Protein AF-A0AAD1UJK0-F1 (afdb_monomer)

Sequence (481 aa):
METAPAASESKERDGGEESQEIVSEEVKKLRERIKMEERKSKNIDSQIEAVQNQILKEKNEMKGITPQEKHSKLVKEIKQYEHKLDKLNQKYNETVANNKKLREDIDSLRRERLVFEQIYTKLTSDLEAKKKKMAKIVETVNNANIEREQATNELADLIKQAEQEKKEFDEGINNINAKIAEEKAKKESLKQKEQELIHMEKVHKEARQAEEEYAQKQNRKNANGYSSEKVQCLIPQEKLNEYQEAFKKIAESTKVKDIDELVKNFIEAEERNFSLSKFVEELTQESEELDTKIEDIKEEIEMYKNQGLGYDNEKKKLQKELEEKIAENEKEYQKNLIEYQNSVDKINNIKQSIDEIFDLVDNETSKKYKEMSKSMGTTHDNIMSYLGMVEEMINDMIKQYAYYLAQNLKANNDINPSDPTIVTLNNILMVAPKTDYGSIKNNLEIPSDQLEAHDVDEDIESVPLSFEKLQKIAENKHLSG

InterPro domains:
  IPR049258 ODAD1, central coiled coil region [PF21773] (76-367)
  IPR051876 Outer dynein arm-docking/Coiled-coil domain-containing protein [PTHR21694] (17-473)

Secondary structure (DSSP, 8-state):
-------------SHHHHHHHHHHHHHHHHHHHHHHHHHHHHHHHHHHHHHHHHHHHHHHHHTT--HHHHHHHHHHHHHHHHHHHHHHHHHHHHHHHHHHHHHHHHHHHHHHHHHHHHHHHHHHHHHHHHHHHHHHHHHHHHHHHHHHHHHHHHHHHHHHHHHHHHHHHHHHHHHHHHHHHHHHHHHHHHHHHHHHHHHHHHHHHHTTSSS---------------S---------HHHHHHHHHHHHHHHHHH----HHHHHHHHHHHHHHHHHHHHHHHHHHHHHHHHHHHHHHHHHHHHHHHHHHHHHHHHHHHHHHHHHHHHHHHHHHHHHHHHHHHHHHHHHHHHHHHHHHHHHH--SHHHHHHHHHHHHH-S-TTTHHHHHHHHHHHHHHHHHHHHHHHHHHHHHHH---TT-HHHHHHHTTTTTSPP-----------------------------PPPHHHHHHHHHHHTT--

Structure (mmCIF, N/CA/C/O backbone):
data_AF-A0AAD1UJK0-F1
#
_entry.id   AF-A0AAD1UJK0-F1
#
loop_
_atom_site.group_PDB
_atom_site.id
_atom_site.type_symbol
_atom_site.label_atom_id
_atom_site.label_alt_id
_atom_site.label_comp_id
_atom_site.label_asym_id
_atom_site.label_entity_id
_atom_site.label_seq_id
_atom_site.pdbx_PDB_ins_code
_atom_site.Cartn_x
_atom_site.Cartn_y
_atom_site.Cartn_z
_atom_site.occupancy
_atom_site.B_iso_or_equiv
_atom_site.auth_seq_id
_atom_site.auth_comp_id
_atom_site.auth_asym_id
_atom_site.auth_atom_id
_atom_site.pdbx_PDB_model_num
ATOM 1 N N . MET A 1 1 ? 117.460 -28.089 -134.038 1.00 38.06 1 MET A N 1
ATOM 2 C CA . MET A 1 1 ? 117.052 -26.830 -134.687 1.00 38.06 1 MET A CA 1
ATOM 3 C C . MET A 1 1 ? 116.904 -25.815 -133.564 1.00 38.06 1 MET A C 1
ATOM 5 O O . MET A 1 1 ? 116.010 -25.994 -132.753 1.00 38.06 1 MET A O 1
ATOM 9 N N . GLU A 1 2 ? 117.951 -25.055 -133.220 1.00 39.69 2 GLU A N 1
ATOM 10 C CA . GLU A 1 2 ? 118.308 -23.752 -133.842 1.00 39.69 2 GLU A CA 1
ATOM 11 C C . GLU A 1 2 ? 117.095 -22.804 -133.808 1.00 39.69 2 GLU A C 1
ATOM 13 O O . GLU A 1 2 ? 116.060 -23.161 -134.352 1.00 39.69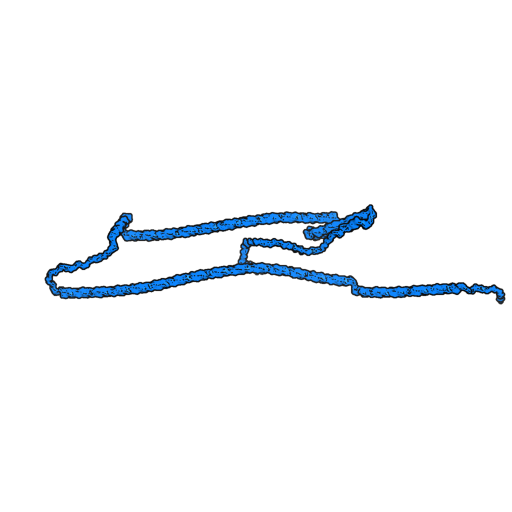 2 GLU A O 1
ATOM 18 N N . THR A 1 3 ? 117.079 -21.643 -133.148 1.00 37.75 3 THR A N 1
ATOM 19 C CA . THR A 1 3 ? 118.118 -20.641 -132.830 1.00 37.75 3 THR A CA 1
ATOM 20 C C . THR A 1 3 ? 117.631 -19.696 -131.707 1.00 37.75 3 THR A C 1
ATOM 22 O O . THR A 1 3 ? 116.434 -19.448 -131.586 1.00 37.75 3 THR A O 1
ATOM 25 N N . ALA A 1 4 ? 118.556 -19.123 -130.929 1.00 37.47 4 ALA A N 1
ATOM 26 C CA . ALA A 1 4 ? 118.373 -17.945 -130.051 1.00 37.47 4 ALA A CA 1
ATOM 27 C C . ALA A 1 4 ? 118.702 -16.632 -130.832 1.00 37.47 4 ALA A C 1
ATOM 29 O O . ALA A 1 4 ? 119.053 -16.765 -132.007 1.00 37.47 4 ALA A O 1
ATOM 30 N N . PRO A 1 5 ? 118.833 -15.410 -130.247 1.00 70.12 5 PRO A N 1
ATOM 31 C CA . PRO A 1 5 ? 118.176 -14.708 -129.111 1.00 70.12 5 PRO A CA 1
ATOM 32 C C . PRO A 1 5 ? 117.817 -13.208 -129.416 1.00 70.12 5 PRO A C 1
ATOM 34 O O . PRO A 1 5 ? 118.180 -12.697 -130.469 1.00 70.12 5 PRO A O 1
ATOM 37 N N . ALA A 1 6 ? 117.171 -12.488 -128.471 1.00 36.28 6 ALA A N 1
ATOM 38 C CA . ALA A 1 6 ? 117.353 -11.046 -128.112 1.00 36.28 6 ALA A CA 1
ATOM 39 C C . ALA A 1 6 ? 116.214 -10.603 -127.148 1.00 36.28 6 ALA A C 1
ATOM 41 O O . ALA A 1 6 ? 115.050 -10.693 -127.511 1.00 36.28 6 ALA A O 1
ATOM 42 N N . ALA A 1 7 ? 116.450 -10.372 -125.848 1.00 38.03 7 ALA A N 1
ATOM 43 C CA . ALA A 1 7 ? 116.968 -9.156 -125.187 1.00 38.03 7 ALA A CA 1
ATOM 44 C C . ALA A 1 7 ? 115.867 -8.164 -124.732 1.00 38.03 7 ALA A C 1
ATOM 46 O O . ALA A 1 7 ? 115.331 -7.443 -125.561 1.00 38.03 7 ALA A O 1
ATOM 47 N N . SER A 1 8 ? 115.595 -8.101 -123.415 1.00 38.56 8 SER A N 1
ATOM 48 C CA . SER A 1 8 ? 115.599 -6.869 -122.588 1.00 38.56 8 SER A CA 1
ATOM 49 C C . SER A 1 8 ? 115.019 -7.126 -121.186 1.00 38.56 8 SER A C 1
ATOM 51 O O . SER A 1 8 ? 113.877 -7.557 -121.040 1.00 38.56 8 SER A O 1
ATOM 53 N N . GLU A 1 9 ? 115.831 -6.848 -120.168 1.00 39.47 9 GLU A N 1
ATOM 54 C CA . GLU A 1 9 ? 115.558 -6.951 -118.734 1.00 39.47 9 GLU A CA 1
ATOM 55 C C . GLU A 1 9 ? 114.705 -5.798 -118.162 1.00 39.47 9 GLU A C 1
ATOM 57 O O . GLU A 1 9 ? 114.833 -4.648 -118.575 1.00 39.47 9 GLU A O 1
ATOM 62 N N . SER A 1 10 ? 114.018 -6.128 -117.058 1.00 38.44 10 SER A N 1
ATOM 63 C CA . SER A 1 10 ? 113.911 -5.376 -115.787 1.00 38.44 10 SER A CA 1
ATOM 64 C C . SER A 1 10 ? 112.613 -4.630 -115.403 1.00 38.44 10 SER A C 1
ATOM 66 O O . SER A 1 10 ? 112.123 -3.749 -116.101 1.00 38.44 10 SER A O 1
ATOM 68 N N . LYS A 1 11 ? 112.205 -4.950 -114.156 1.00 40.47 11 LYS A N 1
ATOM 69 C CA . LYS A 1 11 ? 111.305 -4.274 -113.194 1.00 40.47 11 LYS A CA 1
ATOM 70 C C . LYS A 1 11 ? 109.800 -4.585 -113.219 1.00 40.47 11 LYS A C 1
ATOM 72 O O . LYS A 1 11 ? 108.961 -3.707 -113.363 1.00 40.47 11 LYS A O 1
ATOM 77 N N . GLU A 1 12 ? 109.480 -5.831 -112.870 1.00 48.41 12 GLU A N 1
ATOM 78 C CA . GLU A 1 12 ? 108.371 -6.149 -111.956 1.00 48.41 12 GLU A CA 1
ATOM 79 C C . GLU A 1 12 ? 108.953 -6.358 -110.542 1.00 48.41 12 GLU A C 1
ATOM 81 O O . GLU A 1 12 ? 110.049 -6.911 -110.438 1.00 48.41 12 GLU A O 1
ATOM 86 N N . ARG A 1 13 ? 108.200 -5.977 -109.492 1.00 49.28 13 ARG A N 1
ATOM 87 C CA . ARG A 1 13 ? 108.476 -6.029 -108.025 1.00 49.28 13 ARG A CA 1
ATOM 88 C C . ARG A 1 13 ? 108.786 -4.660 -107.398 1.00 49.28 13 ARG A C 1
ATOM 90 O O . ARG A 1 13 ? 109.947 -4.309 -107.251 1.00 49.28 13 ARG A O 1
ATOM 97 N N . ASP A 1 14 ? 107.727 -3.930 -107.032 1.00 47.84 14 ASP A N 1
ATOM 98 C CA . ASP A 1 14 ? 107.766 -2.923 -105.943 1.00 47.84 14 ASP A CA 1
ATOM 99 C C . ASP A 1 14 ? 106.356 -2.527 -105.427 1.00 47.84 14 ASP A C 1
ATOM 101 O O . ASP A 1 14 ? 106.205 -2.060 -104.311 1.00 47.84 14 ASP A O 1
ATOM 105 N N . GLY A 1 15 ? 105.270 -2.782 -106.177 1.00 47.44 15 GLY A N 1
ATOM 106 C CA . GLY A 1 15 ? 103.895 -2.436 -105.743 1.00 47.44 15 GLY A CA 1
ATOM 107 C C . GLY A 1 15 ? 103.152 -3.476 -104.880 1.00 47.44 15 GLY A C 1
ATOM 108 O O . GLY A 1 15 ? 101.991 -3.270 -104.530 1.00 47.44 15 GLY A O 1
ATOM 109 N N . GLY A 1 16 ? 103.773 -4.624 -104.583 1.00 52.06 16 GLY A N 1
ATOM 110 C CA . GLY A 1 16 ? 103.130 -5.751 -103.886 1.00 52.06 16 GLY A CA 1
ATOM 111 C C . GLY A 1 16 ? 103.285 -5.748 -102.361 1.00 52.06 16 GLY A C 1
ATOM 112 O O . GLY A 1 16 ? 102.426 -6.296 -101.673 1.00 52.06 16 GLY A O 1
ATOM 113 N N . GLU A 1 17 ? 104.339 -5.123 -101.831 1.00 54.22 17 GLU A N 1
ATOM 114 C CA . GLU A 1 17 ? 104.640 -5.124 -100.390 1.00 54.22 17 GLU A CA 1
ATOM 115 C C . GLU A 1 17 ? 103.826 -4.059 -99.632 1.00 54.22 17 GLU A C 1
ATOM 117 O O . GLU A 1 17 ? 103.222 -4.383 -98.611 1.00 54.22 17 GLU A O 1
ATOM 122 N N . GLU A 1 18 ? 103.648 -2.852 -100.186 1.00 55.38 18 GLU A N 1
ATOM 123 C CA . GLU A 1 18 ? 102.824 -1.798 -99.559 1.00 55.38 18 GLU A CA 1
ATOM 124 C C . GLU A 1 18 ? 101.334 -2.182 -99.467 1.00 55.38 18 GLU A C 1
ATOM 126 O O . GLU A 1 18 ? 100.679 -1.945 -98.452 1.00 55.38 18 GLU A O 1
ATOM 131 N N . SER A 1 19 ? 100.784 -2.854 -100.487 1.00 56.16 19 SER A N 1
ATOM 132 C CA . SER A 1 19 ? 99.388 -3.325 -100.460 1.00 56.16 19 SER A CA 1
ATOM 133 C C . SER A 1 19 ? 99.177 -4.482 -99.471 1.00 56.16 19 SER A C 1
ATOM 135 O O . SER A 1 19 ? 98.117 -4.583 -98.855 1.00 56.16 19 SER A O 1
ATOM 137 N N . GLN A 1 20 ? 100.177 -5.352 -99.283 1.00 60.31 20 GLN A N 1
ATOM 138 C CA . GLN A 1 20 ? 100.122 -6.420 -98.278 1.00 60.31 20 GLN A CA 1
ATOM 139 C C . GLN A 1 20 ? 100.263 -5.881 -96.851 1.00 60.31 20 GLN A C 1
ATOM 141 O O . GLN A 1 20 ? 99.625 -6.410 -95.937 1.00 60.31 20 GLN A O 1
ATOM 146 N N . GLU A 1 21 ? 101.045 -4.822 -96.651 1.00 65.81 21 GLU A N 1
ATOM 147 C CA . GLU A 1 21 ? 101.235 -4.190 -95.347 1.00 65.81 21 GLU A CA 1
ATOM 148 C C . GLU A 1 21 ? 99.983 -3.420 -94.891 1.00 65.81 21 GLU A C 1
ATOM 150 O O . GLU A 1 21 ? 99.530 -3.620 -93.761 1.00 65.81 21 GLU A O 1
ATOM 155 N N . ILE A 1 22 ? 99.331 -2.674 -95.793 1.00 69.94 22 ILE A N 1
ATOM 156 C CA . ILE A 1 22 ? 98.051 -1.986 -95.528 1.00 69.94 22 ILE A CA 1
ATOM 157 C C . ILE A 1 22 ? 96.937 -2.994 -95.194 1.00 69.94 22 ILE A C 1
ATOM 159 O O . ILE A 1 22 ? 96.217 -2.825 -94.208 1.00 69.94 22 ILE A O 1
ATOM 163 N N . VAL A 1 23 ? 96.828 -4.093 -95.951 1.00 74.06 23 VAL A N 1
ATOM 164 C CA . VAL A 1 23 ? 95.852 -5.164 -95.666 1.00 74.06 23 VAL A CA 1
ATOM 165 C C . VAL A 1 23 ? 96.172 -5.868 -94.340 1.00 74.06 23 VAL A C 1
ATOM 167 O O . VAL A 1 23 ? 95.267 -6.186 -93.570 1.00 74.06 23 VAL A O 1
ATOM 170 N N . SER A 1 24 ? 97.452 -6.080 -94.020 1.00 73.06 24 SER A N 1
ATOM 171 C CA . SER A 1 24 ? 97.898 -6.614 -92.723 1.00 73.06 24 SER A CA 1
ATOM 172 C C . SER A 1 24 ? 97.496 -5.701 -91.557 1.00 73.06 24 SER A C 1
ATOM 174 O O . SER A 1 24 ? 97.021 -6.190 -90.526 1.00 73.06 24 SER A O 1
ATOM 176 N N . GLU A 1 25 ? 97.629 -4.382 -91.707 1.00 77.19 25 GLU A N 1
ATOM 177 C CA . GLU A 1 25 ? 97.195 -3.410 -90.702 1.00 77.19 25 GLU A CA 1
ATOM 178 C C . GLU A 1 25 ? 95.672 -3.346 -90.548 1.00 77.19 25 GLU A C 1
ATOM 180 O O . GLU A 1 25 ? 95.172 -3.303 -89.420 1.00 77.19 25 GLU A O 1
ATOM 185 N N . GLU A 1 26 ? 94.913 -3.394 -91.643 1.00 78.69 26 GLU A N 1
ATOM 186 C CA . GLU A 1 26 ? 93.449 -3.454 -91.591 1.00 78.69 26 GLU A CA 1
ATOM 187 C C . GLU A 1 26 ? 92.955 -4.747 -90.932 1.00 78.69 26 GLU A C 1
ATOM 189 O O . GLU A 1 26 ? 92.073 -4.709 -90.070 1.00 78.69 26 GLU A O 1
ATOM 194 N N . VAL A 1 27 ? 93.578 -5.889 -91.237 1.00 81.38 27 VAL A N 1
ATOM 195 C CA . VAL A 1 27 ? 93.286 -7.170 -90.578 1.00 81.38 27 VAL A CA 1
ATOM 196 C C . VAL A 1 27 ? 93.621 -7.113 -89.085 1.00 81.38 27 VAL A C 1
ATOM 198 O O . VAL A 1 27 ? 92.868 -7.659 -88.275 1.00 81.38 27 VAL A O 1
ATOM 201 N N . LYS A 1 28 ? 94.703 -6.434 -88.676 1.00 82.94 28 LYS A N 1
ATOM 202 C CA . LYS A 1 28 ? 95.018 -6.207 -87.252 1.00 82.94 28 LYS A CA 1
ATOM 203 C C . LYS A 1 28 ? 93.950 -5.346 -86.570 1.00 82.94 28 LYS A C 1
ATOM 205 O O . LYS A 1 28 ? 93.446 -5.758 -85.526 1.00 82.94 28 LYS A O 1
ATOM 210 N N . LYS A 1 29 ? 93.531 -4.231 -87.179 1.00 83.88 29 LYS A N 1
ATOM 211 C CA . LYS A 1 29 ? 92.460 -3.356 -86.657 1.00 83.88 29 LYS A CA 1
ATOM 212 C C . LYS A 1 29 ? 91.119 -4.089 -86.540 1.00 83.88 29 LYS A C 1
ATOM 214 O O . LYS A 1 29 ? 90.435 -3.968 -85.525 1.00 83.88 29 LYS A O 1
ATOM 219 N N . LEU A 1 30 ? 90.753 -4.899 -87.537 1.00 82.75 30 LEU A N 1
ATOM 220 C CA . LEU A 1 30 ? 89.545 -5.730 -87.495 1.00 82.75 30 LEU A CA 1
ATOM 221 C C . LEU A 1 30 ? 89.633 -6.805 -86.406 1.00 82.75 30 LEU A C 1
ATOM 223 O O . LEU A 1 30 ? 88.671 -6.996 -85.667 1.00 82.75 30 LEU A O 1
ATOM 227 N N . ARG A 1 31 ? 90.790 -7.461 -86.237 1.00 85.25 31 ARG A N 1
ATOM 228 C CA . ARG A 1 31 ? 91.016 -8.424 -85.143 1.00 85.25 31 ARG A CA 1
ATOM 229 C C . ARG A 1 31 ? 90.922 -7.772 -83.767 1.00 85.25 31 ARG A C 1
ATOM 231 O O . ARG A 1 31 ? 90.377 -8.378 -82.849 1.00 85.25 31 ARG A O 1
ATOM 238 N N . GLU A 1 32 ? 91.438 -6.559 -83.601 1.00 84.75 32 GLU A N 1
ATOM 239 C CA . GLU A 1 32 ? 91.296 -5.801 -82.355 1.00 84.75 32 GLU A CA 1
ATOM 240 C C . GLU A 1 32 ? 89.842 -5.416 -82.090 1.00 84.75 32 GLU A C 1
ATOM 242 O O . GLU A 1 32 ? 89.363 -5.589 -80.969 1.00 84.75 32 GLU A O 1
ATOM 247 N N . ARG A 1 33 ? 89.108 -4.983 -83.120 1.00 87.19 33 ARG A N 1
ATOM 248 C CA . ARG A 1 33 ? 87.677 -4.685 -83.008 1.00 87.19 33 ARG A CA 1
ATOM 249 C C . ARG A 1 33 ? 86.870 -5.923 -82.623 1.00 87.19 33 ARG A C 1
ATOM 251 O O . ARG A 1 33 ? 86.098 -5.841 -81.677 1.00 87.19 33 ARG A O 1
ATOM 258 N N . ILE A 1 34 ? 87.128 -7.071 -83.255 1.00 87.38 34 ILE A N 1
ATOM 259 C CA . ILE A 1 34 ? 86.510 -8.361 -82.904 1.00 87.38 34 ILE A CA 1
ATOM 260 C C . ILE A 1 34 ? 86.815 -8.725 -81.448 1.00 87.38 34 ILE A C 1
ATOM 262 O O . ILE A 1 34 ? 85.896 -9.030 -80.698 1.00 87.38 34 ILE A O 1
ATOM 266 N N . LYS A 1 35 ? 88.069 -8.601 -80.994 1.00 89.25 35 LYS A N 1
ATOM 267 C CA . LYS A 1 35 ? 88.428 -8.847 -79.584 1.00 89.25 35 LYS A CA 1
ATOM 268 C C . LYS A 1 35 ? 87.701 -7.911 -78.615 1.00 89.25 35 LYS A C 1
ATOM 270 O O . LYS A 1 35 ? 87.359 -8.318 -77.505 1.00 89.25 35 LYS A O 1
ATOM 275 N N . MET A 1 36 ? 87.490 -6.653 -78.995 1.00 87.06 36 MET A N 1
ATOM 276 C CA . MET A 1 36 ? 86.731 -5.697 -78.186 1.00 87.06 36 MET A CA 1
ATOM 277 C C . MET A 1 36 ? 85.234 -6.031 -78.169 1.00 87.06 36 MET A C 1
ATOM 279 O O . MET A 1 36 ? 84.617 -5.950 -77.109 1.00 87.06 36 MET A O 1
ATOM 283 N N . GLU A 1 37 ? 84.667 -6.448 -79.301 1.00 83.75 37 GLU A N 1
ATOM 284 C CA . GLU A 1 37 ? 83.289 -6.940 -79.422 1.00 83.75 37 GLU A CA 1
ATOM 285 C C . GLU A 1 37 ? 83.078 -8.204 -78.566 1.00 83.75 37 GLU A C 1
ATOM 287 O O . GLU A 1 37 ? 82.139 -8.267 -77.779 1.00 83.75 37 GLU A O 1
ATOM 292 N N . GLU A 1 38 ? 84.004 -9.167 -78.613 1.00 88.12 38 GLU A N 1
ATOM 293 C CA . GLU A 1 38 ? 83.979 -10.392 -77.800 1.00 88.12 38 GLU A CA 1
ATOM 294 C C . GLU A 1 38 ? 84.045 -10.092 -76.297 1.00 88.12 38 GLU A C 1
ATOM 296 O O . GLU A 1 38 ? 83.351 -10.723 -75.499 1.00 88.12 38 GLU A O 1
ATOM 301 N N . ARG A 1 39 ? 84.858 -9.110 -75.882 1.00 88.69 39 ARG A N 1
ATOM 302 C CA . ARG A 1 39 ? 84.908 -8.653 -74.482 1.00 88.69 39 ARG A CA 1
ATOM 303 C C . ARG A 1 39 ? 83.596 -8.005 -74.047 1.00 88.69 39 ARG A C 1
ATOM 305 O O . ARG A 1 39 ? 83.167 -8.228 -72.917 1.00 88.69 39 ARG A O 1
ATOM 312 N N . LYS A 1 40 ? 82.960 -7.223 -74.925 1.00 90.62 40 LYS A N 1
ATOM 313 C CA . LYS A 1 40 ? 81.636 -6.644 -74.662 1.00 90.62 40 LYS A CA 1
ATOM 314 C C . LYS A 1 40 ? 80.571 -7.731 -74.557 1.00 90.62 40 LYS A C 1
ATOM 316 O O . LYS A 1 40 ? 79.811 -7.696 -73.598 1.00 90.62 40 LYS A O 1
ATOM 321 N N . SER A 1 41 ? 80.574 -8.714 -75.462 1.00 88.12 41 SER A N 1
ATOM 322 C CA . SER A 1 41 ? 79.660 -9.862 -75.408 1.00 88.12 41 SER A CA 1
ATOM 323 C C . SER A 1 41 ? 79.797 -10.601 -74.082 1.00 88.12 41 SER A C 1
ATOM 325 O O . SER A 1 41 ? 78.818 -10.731 -73.365 1.00 88.12 41 SER A O 1
ATOM 327 N N . LYS A 1 42 ? 81.024 -10.949 -73.670 1.00 92.31 42 LYS A N 1
ATOM 328 C CA . LYS A 1 42 ? 81.272 -11.620 -72.382 1.00 92.31 42 LYS A CA 1
ATOM 329 C C . LYS A 1 42 ? 80.821 -10.806 -71.168 1.00 92.31 42 LYS A C 1
ATOM 331 O O . LYS A 1 42 ? 80.384 -11.376 -70.174 1.00 92.31 42 LYS A O 1
ATOM 336 N N . ASN A 1 43 ? 80.954 -9.480 -71.218 1.00 92.12 43 ASN A N 1
ATOM 337 C CA . ASN A 1 43 ? 80.470 -8.610 -70.147 1.00 92.12 43 ASN A CA 1
ATOM 338 C C . ASN A 1 43 ? 78.934 -8.605 -70.098 1.00 92.12 43 ASN A C 1
ATOM 340 O O . ASN A 1 43 ? 78.359 -8.748 -69.025 1.00 92.12 43 ASN A O 1
ATOM 344 N N . ILE A 1 44 ? 78.276 -8.512 -71.256 1.00 90.88 44 ILE A N 1
ATOM 345 C CA . ILE A 1 44 ? 76.815 -8.602 -71.356 1.00 90.88 44 ILE A CA 1
ATOM 346 C C . ILE A 1 44 ? 76.330 -9.974 -70.871 1.00 90.88 44 ILE A C 1
ATOM 348 O O . ILE A 1 44 ? 75.398 -10.022 -70.080 1.00 90.88 44 ILE A O 1
ATOM 352 N N . ASP A 1 45 ? 76.994 -11.067 -71.248 1.00 92.56 45 ASP A N 1
ATOM 353 C CA . ASP A 1 45 ? 76.649 -12.422 -70.798 1.00 92.56 45 ASP A CA 1
ATOM 354 C C . ASP A 1 45 ? 76.763 -12.557 -69.269 1.00 92.56 45 ASP A C 1
ATOM 356 O O . ASP A 1 45 ? 75.860 -13.080 -68.621 1.00 92.56 45 ASP A O 1
ATOM 360 N N . SER A 1 46 ? 77.821 -11.996 -68.673 1.00 92.00 46 SER A N 1
ATOM 361 C CA . SER A 1 46 ? 77.996 -11.941 -67.214 1.00 92.00 46 SER A CA 1
ATOM 362 C C . SER A 1 46 ? 76.907 -11.106 -66.523 1.00 92.00 46 SER A C 1
ATOM 364 O O . SER A 1 46 ? 76.384 -11.488 -65.475 1.00 92.00 46 SER A O 1
ATOM 366 N N . GLN A 1 47 ? 76.500 -9.984 -67.125 1.00 92.25 47 GLN A N 1
ATOM 367 C CA . GLN A 1 47 ? 75.392 -9.169 -66.619 1.00 92.25 47 GLN A CA 1
ATOM 368 C C . GLN A 1 47 ? 74.045 -9.889 -66.741 1.00 92.25 47 GLN A C 1
ATOM 370 O O . GLN A 1 47 ? 73.235 -9.821 -65.818 1.00 92.25 47 GLN A O 1
ATOM 375 N N . ILE A 1 48 ? 73.811 -10.611 -67.839 1.00 91.19 48 ILE A N 1
ATOM 376 C CA . ILE A 1 48 ? 72.617 -11.438 -68.028 1.00 91.19 48 ILE A CA 1
ATOM 377 C C . ILE A 1 48 ? 72.568 -12.521 -66.953 1.00 91.19 48 ILE A C 1
ATOM 379 O O . ILE A 1 48 ? 71.526 -12.695 -66.326 1.00 91.19 48 ILE A O 1
ATOM 383 N N . GLU A 1 49 ? 73.680 -13.203 -66.686 1.00 93.88 49 GLU A N 1
ATOM 384 C CA . GLU A 1 49 ? 73.752 -14.226 -65.643 1.00 93.88 49 GLU A CA 1
ATOM 385 C C . GLU A 1 49 ? 73.502 -13.631 -64.246 1.00 93.88 49 GLU A C 1
ATOM 387 O O . GLU A 1 49 ? 72.749 -14.194 -63.448 1.00 93.88 49 GLU A O 1
ATOM 392 N N . ALA A 1 50 ? 74.055 -12.451 -63.950 1.00 92.06 50 ALA A N 1
ATOM 393 C CA . ALA A 1 50 ? 73.808 -11.747 -62.693 1.00 92.06 50 ALA A CA 1
ATOM 394 C C . ALA A 1 50 ? 72.324 -11.377 -62.514 1.00 92.06 50 ALA A C 1
ATOM 396 O O . ALA A 1 50 ? 71.746 -11.638 -61.455 1.00 92.06 50 ALA A O 1
ATOM 397 N N . VAL A 1 51 ? 71.687 -10.831 -63.555 1.00 90.75 51 VAL A N 1
ATOM 398 C CA . VAL A 1 51 ? 70.259 -10.478 -63.542 1.00 90.75 51 VAL A CA 1
ATOM 399 C C . VAL A 1 51 ? 69.384 -11.729 -63.458 1.00 90.75 51 VAL A C 1
ATOM 401 O O . VAL A 1 51 ? 68.430 -11.753 -62.686 1.00 90.75 51 VAL A O 1
ATOM 404 N N . GLN A 1 52 ? 69.716 -12.803 -64.176 1.00 89.88 52 GLN A N 1
ATOM 405 C CA . GLN A 1 52 ? 69.005 -14.082 -64.080 1.00 89.88 52 GLN A CA 1
ATOM 406 C C . GLN A 1 52 ? 69.090 -14.668 -62.668 1.00 89.88 52 GLN A C 1
ATOM 408 O O . GLN A 1 52 ? 68.082 -15.127 -62.130 1.00 89.88 52 GLN A O 1
ATOM 413 N N . ASN A 1 53 ? 70.262 -14.600 -62.035 1.00 89.69 53 ASN A N 1
ATOM 414 C CA . ASN A 1 53 ? 70.445 -15.025 -60.652 1.00 89.69 53 ASN A CA 1
ATOM 415 C C . ASN A 1 53 ? 69.654 -14.152 -59.668 1.00 89.69 53 ASN A C 1
ATOM 417 O O . ASN A 1 53 ? 69.097 -14.678 -58.704 1.00 89.69 53 ASN A O 1
ATOM 421 N N . GLN A 1 54 ? 69.553 -12.844 -59.910 1.00 89.25 54 GLN A N 1
ATOM 422 C CA . GLN A 1 54 ? 68.720 -11.953 -59.104 1.00 89.25 54 GLN A CA 1
ATOM 423 C C . GLN A 1 54 ? 67.225 -12.267 -59.270 1.00 89.25 54 GLN A C 1
ATOM 425 O O . GLN A 1 54 ? 66.532 -12.446 -58.271 1.00 89.25 54 GLN A O 1
ATOM 430 N N . ILE A 1 55 ? 66.751 -12.462 -60.504 1.00 85.62 55 ILE A N 1
ATOM 431 C CA . ILE A 1 55 ? 65.372 -12.882 -60.792 1.00 85.62 55 ILE A CA 1
ATOM 432 C C . ILE A 1 55 ? 65.068 -14.227 -60.128 1.00 85.62 55 ILE A C 1
ATOM 434 O O . ILE A 1 55 ? 63.980 -14.421 -59.596 1.00 85.62 55 ILE A O 1
ATOM 438 N N . LEU A 1 56 ? 66.008 -15.176 -60.134 1.00 84.06 56 LEU A N 1
ATOM 439 C CA . LEU A 1 56 ? 65.833 -16.466 -59.467 1.00 84.06 56 LEU A CA 1
ATOM 440 C C . LEU A 1 56 ? 65.765 -16.329 -57.943 1.00 84.06 56 LEU A C 1
ATOM 442 O O . LEU A 1 56 ? 64.953 -17.019 -57.329 1.00 84.06 56 LEU A O 1
ATOM 446 N N . LYS A 1 57 ? 66.568 -15.446 -57.337 1.00 84.44 57 LYS A N 1
ATOM 447 C CA . LYS A 1 57 ? 66.491 -15.140 -55.899 1.00 84.44 57 LYS A CA 1
ATOM 448 C C . LYS A 1 57 ? 65.142 -14.528 -55.539 1.00 84.44 57 LYS A C 1
ATOM 450 O O . LYS A 1 57 ? 64.438 -15.104 -54.717 1.00 84.44 57 LYS A O 1
ATOM 455 N N . GLU A 1 58 ? 64.730 -13.470 -56.231 1.00 79.00 58 GLU A N 1
ATOM 456 C CA . GLU A 1 58 ? 63.431 -12.818 -56.017 1.00 79.00 58 GLU A CA 1
ATOM 457 C C . GLU A 1 58 ? 62.268 -13.788 -56.280 1.00 79.00 58 GLU A C 1
ATOM 459 O O . GLU A 1 58 ? 61.317 -13.870 -55.506 1.00 79.00 58 GLU A O 1
ATOM 464 N N . LYS A 1 59 ? 62.358 -14.623 -57.321 1.00 75.50 59 LYS A N 1
ATOM 465 C CA . LYS A 1 59 ? 61.358 -15.660 -57.612 1.00 75.50 59 LYS A CA 1
ATOM 466 C C . LYS A 1 59 ? 61.311 -16.741 -56.538 1.00 75.50 59 LYS A C 1
ATOM 468 O O . LYS A 1 59 ? 60.227 -17.246 -56.268 1.00 75.50 59 LYS A O 1
ATOM 473 N N . ASN A 1 60 ? 62.442 -17.126 -55.952 1.00 75.25 60 ASN A N 1
ATOM 474 C CA . ASN A 1 60 ? 62.490 -18.105 -54.867 1.00 75.25 60 ASN A CA 1
ATOM 475 C C . ASN A 1 60 ? 61.963 -17.517 -53.549 1.00 75.25 60 ASN A C 1
ATOM 477 O O . ASN A 1 60 ? 61.244 -18.211 -52.835 1.00 75.25 60 ASN A O 1
ATOM 481 N N . GLU A 1 61 ? 62.227 -16.239 -53.274 1.00 72.94 61 GLU A N 1
ATOM 482 C CA . GLU A 1 61 ? 61.643 -15.496 -52.147 1.00 72.94 61 GLU A CA 1
ATOM 483 C C . GLU A 1 61 ? 60.120 -15.335 -52.303 1.00 72.94 61 GLU A C 1
ATOM 485 O O . GLU A 1 61 ? 59.362 -15.516 -51.348 1.00 72.94 61 GLU A O 1
ATOM 490 N N . MET A 1 62 ? 59.648 -15.097 -53.529 1.00 64.62 62 MET A N 1
ATOM 491 C CA . MET A 1 62 ? 58.223 -14.987 -53.859 1.00 64.62 62 MET A CA 1
ATOM 492 C C . MET A 1 62 ? 57.514 -16.347 -53.997 1.00 64.62 62 MET A C 1
ATOM 494 O O . MET A 1 62 ? 56.288 -16.416 -53.907 1.00 64.62 62 MET A O 1
ATOM 498 N N . LYS A 1 63 ? 58.257 -17.449 -54.180 1.00 59.81 63 LYS A N 1
ATOM 499 C CA . LYS A 1 63 ? 57.721 -18.806 -54.425 1.00 59.81 63 LYS A CA 1
ATOM 500 C C . LYS A 1 63 ? 57.063 -19.468 -53.218 1.00 59.81 63 LYS A C 1
ATOM 502 O O . LYS A 1 63 ? 56.494 -20.544 -53.371 1.00 59.81 63 LYS A O 1
ATOM 507 N N . GLY A 1 64 ? 57.155 -18.876 -52.032 1.00 60.78 64 GLY A N 1
ATOM 508 C CA . GLY A 1 64 ? 56.601 -19.479 -50.823 1.00 60.78 64 GLY A CA 1
ATOM 509 C C . GLY A 1 64 ? 55.160 -19.084 -50.531 1.00 60.78 64 GLY A C 1
ATOM 510 O O . GLY A 1 64 ? 54.485 -19.794 -49.791 1.00 60.78 64 GLY A O 1
ATOM 511 N N . ILE A 1 65 ? 54.696 -17.928 -51.023 1.00 58.09 65 ILE A N 1
ATOM 512 C CA . ILE A 1 65 ? 53.405 -17.398 -50.591 1.00 58.09 65 ILE A CA 1
ATOM 513 C C . ILE A 1 65 ? 52.751 -16.591 -51.705 1.00 58.09 65 ILE A C 1
ATOM 515 O O . ILE A 1 65 ? 53.015 -15.399 -51.864 1.00 58.09 65 ILE A O 1
ATOM 519 N N . THR A 1 66 ? 51.844 -17.236 -52.435 1.00 69.00 66 THR A N 1
ATOM 520 C CA . THR A 1 66 ? 50.922 -16.556 -53.343 1.00 69.00 66 THR A CA 1
ATOM 521 C C . THR A 1 66 ? 50.223 -15.443 -52.544 1.00 69.00 66 THR A C 1
ATOM 523 O O . THR A 1 66 ? 49.611 -15.745 -51.514 1.00 69.00 66 THR A O 1
ATOM 526 N N . PRO A 1 67 ? 50.287 -14.156 -52.940 1.00 69.50 67 PRO A N 1
ATOM 527 C CA . PRO A 1 67 ? 49.644 -13.062 -52.197 1.00 69.50 67 PRO A CA 1
ATOM 528 C C . PRO A 1 67 ? 48.156 -13.320 -51.908 1.00 69.50 67 PRO A C 1
ATOM 530 O O . PRO A 1 67 ? 47.637 -12.936 -50.861 1.00 69.50 67 PRO A O 1
ATOM 533 N N . GLN A 1 68 ? 47.501 -14.072 -52.796 1.00 75.44 68 GLN A N 1
ATOM 534 C CA . GLN A 1 68 ? 46.127 -14.549 -52.649 1.00 75.44 68 GLN A CA 1
ATOM 535 C C . GLN A 1 68 ? 45.923 -15.503 -51.461 1.00 75.44 68 GLN A C 1
ATOM 537 O O . GLN A 1 68 ? 44.902 -15.417 -50.785 1.00 75.44 68 GLN A O 1
ATOM 542 N N . GLU A 1 69 ? 46.876 -16.384 -51.151 1.00 79.44 69 GLU A N 1
ATOM 543 C CA . GLU A 1 69 ? 46.775 -17.305 -50.010 1.00 79.44 69 GLU A CA 1
ATOM 544 C C . GLU A 1 69 ? 46.965 -16.578 -48.676 1.00 79.44 69 GLU A C 1
ATOM 546 O O . GLU A 1 69 ? 46.239 -16.851 -47.721 1.00 79.44 69 GLU A O 1
ATOM 551 N N . LYS A 1 70 ? 47.891 -15.609 -48.621 1.00 80.56 70 LYS A N 1
ATOM 552 C CA . LYS A 1 70 ? 48.046 -14.675 -47.487 1.00 80.56 70 LYS A CA 1
ATOM 55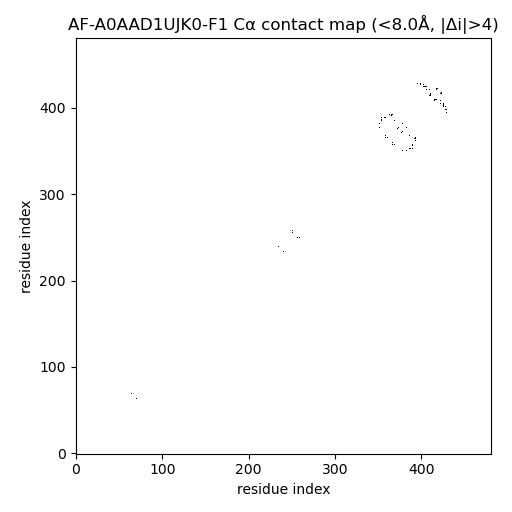3 C C . LYS A 1 70 ? 46.752 -13.915 -47.225 1.00 80.56 70 LYS A C 1
ATOM 555 O O . LYS A 1 70 ? 46.245 -13.929 -46.108 1.00 80.56 70 LYS A O 1
ATOM 560 N N . HIS A 1 71 ? 46.196 -13.309 -48.272 1.00 83.50 71 HIS A N 1
ATOM 561 C CA . HIS A 1 71 ? 44.938 -12.579 -48.191 1.00 83.50 71 HIS A CA 1
ATOM 562 C C . HIS A 1 71 ? 43.776 -13.496 -47.780 1.00 83.50 71 HIS A C 1
ATOM 564 O O . HIS A 1 71 ? 42.977 -13.139 -46.923 1.00 83.50 71 HIS A O 1
ATOM 570 N N . SER A 1 72 ? 43.704 -14.718 -48.318 1.00 86.81 72 SER A N 1
ATOM 571 C CA . SER A 1 72 ? 42.680 -15.701 -47.942 1.00 86.81 72 SER A CA 1
ATOM 572 C C . SER A 1 72 ? 42.769 -16.107 -46.466 1.00 86.81 72 SER A C 1
ATOM 574 O O . SER A 1 72 ? 41.737 -16.215 -45.804 1.00 86.81 72 SER A O 1
ATOM 576 N N . LYS A 1 73 ? 43.981 -16.300 -45.926 1.00 88.62 73 LYS A N 1
ATOM 577 C CA . LYS A 1 73 ? 44.195 -16.582 -44.497 1.00 88.62 73 LYS A CA 1
ATOM 578 C C . LYS A 1 73 ? 43.767 -15.403 -43.621 1.00 88.62 73 LYS A C 1
ATOM 580 O O . LYS A 1 73 ? 42.977 -15.613 -42.708 1.00 88.62 73 LYS A O 1
ATOM 585 N N . LEU A 1 74 ? 44.178 -14.180 -43.964 1.00 89.56 74 LEU A N 1
ATOM 586 C CA . LEU A 1 74 ? 43.777 -12.965 -43.243 1.00 89.56 74 LEU A CA 1
ATOM 587 C C . LEU A 1 74 ? 42.258 -12.760 -43.251 1.00 89.56 74 LEU A C 1
ATOM 589 O O . LEU A 1 74 ? 41.669 -12.498 -42.211 1.00 89.56 74 LEU A O 1
ATOM 593 N N . VAL A 1 75 ? 41.590 -12.955 -44.391 1.00 92.88 75 VAL A N 1
ATOM 594 C CA . VAL A 1 75 ? 40.121 -12.856 -44.474 1.00 92.88 75 VAL A CA 1
ATOM 595 C C . VAL A 1 75 ? 39.436 -13.922 -43.615 1.00 92.88 75 VAL A C 1
ATOM 597 O O . VAL A 1 75 ? 38.411 -13.646 -42.997 1.00 92.88 75 VAL A O 1
ATOM 600 N N . LYS A 1 76 ? 39.981 -15.144 -43.548 1.00 94.00 76 LYS A N 1
ATOM 601 C CA . LYS A 1 76 ? 39.453 -16.187 -42.655 1.00 94.00 76 LYS A CA 1
ATOM 602 C C . LYS A 1 76 ? 39.633 -15.814 -41.184 1.00 94.00 76 LYS A C 1
ATOM 604 O O . LYS A 1 76 ? 38.707 -16.029 -40.411 1.00 94.00 76 LYS A O 1
ATOM 609 N N . GLU A 1 77 ? 40.779 -15.252 -40.812 1.00 94.38 77 GLU A N 1
ATOM 610 C CA . GLU A 1 77 ? 41.033 -14.761 -39.453 1.00 94.38 77 GLU A CA 1
ATOM 611 C C . GLU A 1 77 ? 40.085 -13.611 -39.091 1.00 94.38 77 GLU A C 1
ATOM 613 O O . GLU A 1 77 ? 39.443 -13.673 -38.046 1.00 94.38 77 GLU A O 1
ATOM 618 N N . ILE A 1 78 ? 39.898 -12.628 -39.980 1.00 94.06 78 ILE A N 1
ATOM 619 C CA . ILE A 1 78 ? 38.934 -11.529 -39.798 1.00 94.06 78 ILE A CA 1
ATOM 620 C C . ILE A 1 78 ? 37.530 -12.089 -39.552 1.00 94.06 78 ILE A C 1
ATOM 622 O O . ILE A 1 78 ? 36.928 -11.773 -38.532 1.00 94.06 78 ILE A O 1
ATOM 626 N N . LYS A 1 79 ? 37.055 -13.016 -40.395 1.00 96.00 79 LYS A N 1
ATOM 627 C CA . LYS A 1 79 ? 35.738 -13.655 -40.219 1.00 96.00 79 LYS A CA 1
ATOM 628 C C . LYS A 1 79 ? 35.606 -14.411 -38.896 1.00 96.00 79 LYS A C 1
ATOM 630 O O . LYS A 1 79 ? 34.537 -14.428 -38.291 1.00 96.00 79 LYS A O 1
ATOM 635 N N . GLN A 1 80 ? 36.674 -15.065 -38.435 1.00 96.19 80 GLN A N 1
ATOM 636 C CA . GLN A 1 80 ? 36.672 -15.742 -37.135 1.00 96.19 80 GLN A CA 1
ATOM 637 C C . GLN A 1 80 ? 36.580 -14.742 -35.979 1.00 96.19 80 GLN A C 1
ATOM 639 O O . GLN A 1 80 ? 35.858 -15.000 -35.012 1.00 96.19 80 GLN A O 1
ATOM 644 N N . TYR A 1 81 ? 37.284 -13.613 -36.072 1.00 96.56 81 TYR A N 1
ATOM 645 C CA . TYR A 1 81 ? 37.209 -12.548 -35.076 1.00 96.56 81 TYR A CA 1
ATOM 646 C C . TYR A 1 81 ? 35.854 -11.840 -35.083 1.00 96.56 81 TYR A C 1
ATOM 648 O O . TYR A 1 81 ? 35.317 -11.614 -34.003 1.00 96.56 81 TYR A O 1
ATOM 656 N N . GLU A 1 82 ? 35.268 -11.582 -36.251 1.00 95.00 82 GLU A N 1
ATOM 657 C CA . GLU A 1 82 ? 33.908 -11.044 -36.400 1.00 95.00 82 GLU A CA 1
ATOM 658 C C . GLU A 1 82 ? 32.883 -11.970 -35.742 1.00 95.00 82 GLU A C 1
ATOM 660 O O . GLU A 1 82 ? 32.174 -11.558 -34.831 1.00 95.00 82 GLU A O 1
ATOM 665 N N . HIS A 1 83 ? 32.895 -13.265 -36.074 1.00 96.81 83 HIS A N 1
ATOM 666 C CA . HIS A 1 83 ? 31.987 -14.228 -35.447 1.00 96.81 83 HIS A CA 1
ATOM 667 C C . HIS A 1 83 ? 32.195 -14.324 -33.923 1.00 96.81 83 HIS A C 1
ATOM 669 O O . HIS A 1 83 ? 31.245 -14.497 -33.153 1.00 96.81 83 HIS A O 1
ATOM 675 N N . LYS A 1 84 ? 33.444 -14.228 -33.447 1.00 97.62 84 LYS A N 1
ATOM 676 C CA . LYS A 1 84 ? 33.734 -14.216 -32.007 1.00 97.62 84 LYS A CA 1
ATOM 677 C C . LYS A 1 84 ? 33.211 -12.940 -31.343 1.00 97.62 84 LYS A C 1
ATOM 679 O O . LYS A 1 84 ? 32.700 -13.030 -30.227 1.00 97.62 84 LYS A O 1
ATOM 684 N N . LEU A 1 85 ? 33.324 -11.796 -32.012 1.00 97.25 85 LEU A N 1
ATOM 685 C CA . LEU A 1 85 ? 32.803 -10.513 -31.555 1.00 97.25 85 LEU A CA 1
ATOM 686 C C . LEU A 1 85 ? 31.274 -10.540 -31.489 1.00 97.25 85 LEU A C 1
ATOM 688 O O . LEU A 1 85 ? 30.724 -10.204 -30.447 1.00 97.25 85 LEU A O 1
ATOM 692 N N . ASP A 1 86 ? 30.600 -11.036 -32.524 1.00 97.19 86 ASP A N 1
ATOM 693 C CA . ASP A 1 86 ? 29.139 -11.161 -32.553 1.00 97.19 86 ASP A CA 1
ATOM 694 C C . ASP A 1 86 ? 28.633 -12.065 -31.432 1.00 97.19 86 ASP A C 1
ATOM 696 O O . ASP A 1 86 ? 27.721 -11.703 -30.688 1.00 97.19 86 ASP A O 1
ATOM 700 N N . LYS A 1 87 ? 29.286 -13.214 -31.225 1.00 97.75 87 LYS A N 1
ATOM 701 C CA . LYS A 1 87 ? 28.936 -14.128 -30.133 1.00 97.75 87 LYS A CA 1
ATOM 702 C C . LYS A 1 87 ? 29.161 -13.504 -28.752 1.00 97.75 87 LYS A C 1
ATOM 704 O O . LYS A 1 87 ? 28.419 -13.807 -27.817 1.00 97.75 87 LYS A O 1
ATOM 709 N N . LEU A 1 88 ? 30.184 -12.662 -28.594 1.00 97.31 88 LEU A N 1
ATOM 710 C CA . LEU A 1 88 ? 30.416 -11.916 -27.355 1.00 97.31 88 LEU A CA 1
ATOM 711 C C . LEU A 1 88 ? 29.385 -10.799 -27.165 1.00 97.31 88 LEU A C 1
ATOM 713 O O . LEU A 1 88 ? 28.870 -10.658 -26.060 1.00 97.31 88 LEU A O 1
ATOM 717 N N . ASN A 1 89 ? 29.033 -10.071 -28.224 1.00 96.81 89 ASN A N 1
ATOM 718 C CA . ASN A 1 89 ? 28.003 -9.034 -28.199 1.00 96.81 89 ASN A CA 1
ATOM 719 C C . ASN A 1 89 ? 26.630 -9.619 -27.861 1.00 96.81 89 ASN A C 1
ATOM 721 O O . ASN A 1 89 ? 25.914 -9.060 -27.036 1.00 96.81 89 ASN A O 1
ATOM 725 N N . GLN A 1 90 ? 26.287 -10.782 -28.419 1.00 97.81 90 GLN A N 1
ATOM 726 C CA . GLN A 1 90 ? 25.061 -11.489 -28.067 1.00 97.81 90 GLN A CA 1
ATOM 727 C C . GLN A 1 90 ? 25.033 -11.832 -26.571 1.00 97.81 90 GLN A C 1
ATOM 729 O O . GLN A 1 90 ? 24.083 -11.474 -25.878 1.00 97.81 90 GLN A O 1
ATOM 734 N N . LYS A 1 91 ? 26.100 -12.448 -26.043 1.00 97.94 91 LYS A N 1
ATOM 735 C CA . LYS A 1 91 ? 26.203 -12.765 -24.607 1.00 97.94 91 LYS A CA 1
ATOM 736 C C . LYS A 1 91 ? 26.155 -11.522 -23.722 1.00 97.94 91 LYS A C 1
ATOM 738 O O . LYS A 1 91 ? 25.581 -11.561 -22.634 1.00 97.94 91 LYS A O 1
ATOM 743 N N . TYR A 1 92 ? 26.774 -10.430 -24.163 1.00 97.88 92 TYR A N 1
ATOM 744 C CA . TYR A 1 92 ? 26.731 -9.154 -23.460 1.00 97.88 92 TYR A CA 1
ATOM 745 C C . TYR A 1 92 ? 25.295 -8.629 -23.388 1.00 97.88 92 TYR A C 1
ATOM 747 O O . TYR A 1 92 ? 24.811 -8.351 -22.294 1.00 97.88 92 TYR A O 1
ATOM 755 N N . ASN A 1 93 ? 24.583 -8.597 -24.514 1.00 97.56 93 ASN A N 1
ATOM 756 C CA . ASN A 1 93 ? 23.190 -8.158 -24.572 1.00 97.56 93 ASN A CA 1
ATOM 757 C C . ASN A 1 93 ? 22.271 -9.045 -23.720 1.00 97.56 93 ASN A C 1
ATOM 759 O O . ASN A 1 93 ? 21.440 -8.526 -22.978 1.00 97.56 93 ASN A O 1
ATOM 763 N N . GLU A 1 94 ? 22.457 -10.366 -23.754 1.00 97.88 94 GLU A N 1
ATOM 764 C CA . GLU A 1 94 ? 21.744 -11.309 -22.880 1.00 97.88 94 GLU A CA 1
ATOM 765 C C . GLU A 1 94 ? 22.007 -11.009 -21.396 1.00 97.88 94 GLU A C 1
ATOM 767 O O . GLU A 1 94 ? 21.082 -10.958 -20.586 1.00 97.88 94 GLU A O 1
ATOM 772 N N . THR A 1 95 ? 23.263 -10.736 -21.032 1.00 97.75 95 THR A N 1
ATOM 773 C CA . THR A 1 95 ? 23.643 -10.389 -19.655 1.00 97.75 95 THR A CA 1
ATOM 774 C C . THR A 1 95 ? 23.055 -9.042 -19.227 1.00 97.75 95 THR A C 1
ATOM 776 O O . THR A 1 95 ? 22.612 -8.898 -18.090 1.00 97.75 95 THR A O 1
ATOM 779 N N . VAL A 1 96 ? 23.009 -8.051 -20.120 1.00 98.19 96 VAL A N 1
ATOM 780 C CA . VAL A 1 96 ? 22.381 -6.746 -19.860 1.00 98.19 96 VAL A CA 1
ATOM 781 C C . VAL A 1 96 ? 20.870 -6.895 -19.683 1.00 98.19 96 VAL A C 1
ATOM 783 O O . VAL A 1 96 ? 20.319 -6.337 -18.736 1.00 98.19 96 VAL A O 1
ATOM 786 N N . ALA A 1 97 ? 20.205 -7.695 -20.519 1.00 97.94 97 ALA A N 1
ATOM 787 C CA . ALA A 1 97 ? 18.779 -7.984 -20.384 1.00 97.94 97 ALA A CA 1
ATOM 788 C C . ALA A 1 97 ? 18.465 -8.700 -19.060 1.00 97.94 97 ALA A C 1
ATOM 790 O O . ALA A 1 97 ? 17.519 -8.326 -18.367 1.00 97.94 97 ALA A O 1
ATOM 791 N N . ASN A 1 98 ? 19.290 -9.672 -18.660 1.00 98.38 98 ASN A N 1
ATOM 792 C CA . ASN A 1 98 ? 19.149 -10.347 -17.369 1.00 98.38 98 ASN A CA 1
ATOM 793 C C . ASN A 1 98 ? 19.393 -9.392 -16.193 1.00 98.38 98 ASN A C 1
ATOM 795 O O . ASN A 1 98 ? 18.633 -9.406 -15.231 1.00 98.38 98 ASN A O 1
ATOM 799 N N . ASN A 1 99 ? 20.398 -8.516 -16.279 1.00 98.12 99 ASN A N 1
ATOM 800 C CA . ASN A 1 99 ? 20.624 -7.485 -15.264 1.00 98.12 99 ASN A CA 1
ATOM 801 C C . ASN A 1 99 ? 19.454 -6.502 -15.164 1.00 98.12 99 ASN A C 1
ATOM 803 O O . ASN A 1 99 ? 19.124 -6.077 -14.061 1.00 98.12 99 ASN A O 1
ATOM 807 N N . LYS A 1 100 ? 18.821 -6.144 -16.287 1.00 98.25 100 LYS A N 1
ATOM 808 C CA . LYS A 1 100 ? 17.622 -5.300 -16.284 1.00 98.25 100 LYS A CA 1
ATOM 809 C C . LYS A 1 100 ? 16.476 -5.983 -15.531 1.00 98.25 100 LYS A C 1
ATOM 811 O O . LYS A 1 100 ? 15.933 -5.374 -14.619 1.00 98.25 100 LYS A O 1
ATOM 816 N N . LYS A 1 101 ? 16.199 -7.258 -15.829 1.00 97.94 101 LYS A N 1
ATOM 817 C CA . LYS A 1 101 ? 15.183 -8.050 -15.113 1.00 97.94 101 LYS A CA 1
ATOM 818 C C . LYS A 1 101 ? 15.471 -8.147 -13.614 1.00 97.94 101 LYS A C 1
ATOM 820 O O . LYS A 1 101 ? 14.603 -7.856 -12.809 1.00 97.94 101 LYS A O 1
ATOM 825 N N . LEU A 1 102 ? 16.713 -8.453 -13.230 1.00 98.38 102 LEU A N 1
ATOM 826 C CA . LEU A 1 102 ? 17.098 -8.517 -11.815 1.00 98.38 102 LEU A CA 1
ATOM 827 C C . LEU A 1 102 ? 16.926 -7.173 -11.095 1.00 98.38 102 LEU A C 1
ATOM 829 O O . LEU A 1 102 ? 16.580 -7.152 -9.919 1.00 98.38 102 LEU A O 1
ATOM 833 N N . ARG A 1 103 ? 17.167 -6.045 -11.775 1.00 98.12 103 ARG A N 1
ATOM 834 C CA . ARG A 1 103 ? 16.908 -4.713 -11.206 1.00 98.12 103 ARG A CA 1
ATOM 835 C C . ARG A 1 103 ? 15.415 -4.474 -11.002 1.00 98.12 103 ARG A C 1
ATOM 837 O O . ARG A 1 103 ? 15.035 -4.022 -9.930 1.00 98.12 103 ARG A O 1
ATOM 844 N N . GLU A 1 104 ? 14.592 -4.826 -11.986 1.00 97.81 104 GLU A N 1
ATOM 845 C CA . GLU A 1 104 ? 13.130 -4.742 -11.883 1.00 97.81 104 GLU A CA 1
ATOM 846 C C . GLU A 1 104 ? 12.597 -5.614 -10.732 1.00 97.81 104 GLU A C 1
ATOM 848 O O . GLU A 1 104 ? 11.786 -5.140 -9.935 1.00 97.81 104 GLU A O 1
ATOM 853 N N . ASP A 1 105 ? 13.118 -6.835 -10.575 1.00 98.25 105 ASP A N 1
ATOM 854 C CA . ASP A 1 105 ? 12.773 -7.735 -9.468 1.00 98.25 105 ASP A CA 1
ATOM 855 C C . ASP A 1 105 ? 13.182 -7.145 -8.109 1.00 98.25 105 ASP A C 1
ATOM 857 O O . ASP A 1 105 ? 12.398 -7.156 -7.159 1.00 98.25 105 ASP A O 1
ATOM 861 N N . ILE A 1 106 ? 14.392 -6.578 -8.006 1.00 98.06 106 ILE A N 1
ATOM 862 C CA . ILE A 1 106 ? 14.862 -5.902 -6.786 1.00 98.06 106 ILE A CA 1
ATOM 863 C C . ILE A 1 106 ? 13.945 -4.730 -6.430 1.00 98.06 106 ILE A C 1
ATOM 865 O O . ILE A 1 106 ? 13.603 -4.559 -5.259 1.00 98.06 106 ILE A O 1
ATOM 869 N N . ASP A 1 107 ? 13.541 -3.926 -7.409 1.00 97.69 107 ASP A N 1
ATOM 870 C CA . ASP A 1 107 ? 12.665 -2.783 -7.168 1.00 97.69 107 ASP A CA 1
ATOM 871 C C . ASP A 1 107 ? 11.238 -3.225 -6.807 1.00 97.69 107 ASP A C 1
ATOM 873 O O . ASP A 1 107 ? 10.618 -2.616 -5.932 1.00 97.69 107 ASP A O 1
ATOM 877 N N . SER A 1 108 ? 10.742 -4.333 -7.373 1.00 97.75 108 SER A N 1
ATOM 878 C CA . SER A 1 108 ? 9.482 -4.952 -6.938 1.00 97.75 108 SER A CA 1
ATOM 879 C C . SER A 1 108 ? 9.550 -5.402 -5.480 1.00 97.75 108 SER A C 1
ATOM 881 O O . SER A 1 108 ? 8.721 -4.989 -4.668 1.00 97.75 108 SER A O 1
ATOM 883 N N . LEU A 1 109 ? 10.591 -6.154 -5.112 1.00 98.00 109 LEU A N 1
ATOM 884 C CA . LEU A 1 109 ? 10.795 -6.628 -3.741 1.00 98.00 109 LEU A CA 1
ATOM 885 C C . LEU A 1 109 ? 10.972 -5.473 -2.746 1.00 98.00 109 LEU A C 1
ATOM 887 O O . LEU A 1 109 ? 10.544 -5.570 -1.597 1.00 98.00 109 LEU A O 1
ATOM 891 N N . ARG A 1 110 ? 11.582 -4.357 -3.162 1.00 98.06 110 ARG A N 1
ATOM 892 C CA . ARG A 1 110 ? 11.695 -3.147 -2.332 1.00 98.06 110 ARG A CA 1
ATOM 893 C C . ARG A 1 110 ? 10.341 -2.495 -2.079 1.00 98.06 110 ARG A C 1
ATOM 895 O O . ARG A 1 110 ? 10.083 -2.113 -0.938 1.00 98.06 110 ARG A O 1
ATOM 902 N N . ARG A 1 111 ? 9.484 -2.389 -3.102 1.00 97.25 111 ARG A N 1
ATOM 903 C CA . ARG A 1 111 ? 8.110 -1.883 -2.943 1.00 97.25 111 ARG A CA 1
ATOM 904 C C . ARG A 1 111 ? 7.299 -2.784 -2.019 1.00 97.25 111 ARG A C 1
ATOM 906 O O . ARG A 1 111 ? 6.691 -2.287 -1.079 1.00 97.25 111 ARG A O 1
ATOM 913 N N . GLU A 1 112 ? 7.361 -4.097 -2.225 1.00 97.25 112 GLU A N 1
ATOM 914 C CA . GLU A 1 112 ? 6.696 -5.067 -1.349 1.00 97.25 112 GLU A CA 1
ATOM 915 C C . GLU A 1 112 ? 7.183 -4.943 0.098 1.00 97.25 112 GLU A C 1
ATOM 917 O O . GLU A 1 112 ? 6.367 -4.860 1.014 1.00 97.25 112 GLU A O 1
ATOM 922 N N . ARG A 1 113 ? 8.501 -4.846 0.324 1.00 98.19 113 ARG A N 1
ATOM 923 C CA . ARG A 1 113 ? 9.057 -4.651 1.671 1.00 98.19 113 ARG A CA 1
ATOM 924 C C . ARG A 1 113 ? 8.525 -3.383 2.330 1.00 98.19 113 ARG A C 1
ATOM 926 O O . ARG A 1 113 ? 8.195 -3.423 3.509 1.00 98.19 113 ARG A O 1
ATOM 933 N N . LEU A 1 114 ? 8.436 -2.282 1.585 1.00 97.81 114 LEU A N 1
ATOM 934 C CA . LEU A 1 114 ? 7.912 -1.018 2.098 1.00 97.81 114 LEU A CA 1
ATOM 935 C C . LEU A 1 114 ? 6.445 -1.155 2.526 1.00 97.81 114 LEU A C 1
ATOM 937 O O . LEU A 1 114 ? 6.090 -0.718 3.618 1.00 97.81 114 LEU A O 1
ATOM 941 N N . VAL A 1 115 ? 5.620 -1.837 1.727 1.00 97.38 115 VAL A N 1
ATOM 942 C CA . VAL A 1 115 ? 4.226 -2.142 2.088 1.00 97.38 115 VAL A CA 1
ATOM 943 C C . VAL A 1 115 ? 4.163 -3.026 3.338 1.00 97.38 115 VAL A C 1
ATOM 945 O O . VAL A 1 115 ? 3.406 -2.735 4.264 1.00 97.38 115 VAL A O 1
ATOM 948 N N . PHE A 1 116 ? 4.991 -4.071 3.426 1.00 97.81 116 PHE A N 1
ATOM 949 C CA . PHE A 1 116 ? 5.057 -4.922 4.617 1.00 97.81 116 PHE A CA 1
ATOM 950 C C . PHE A 1 116 ? 5.485 -4.155 5.870 1.00 97.81 116 PHE A C 1
ATOM 952 O O . PHE A 1 116 ? 4.928 -4.377 6.941 1.00 97.81 116 PHE A O 1
ATOM 959 N N . GLU A 1 117 ? 6.444 -3.241 5.752 1.00 98.00 117 GLU A N 1
ATOM 960 C CA . GLU A 1 117 ? 6.933 -2.425 6.863 1.00 98.00 117 GLU A CA 1
ATOM 961 C C . GLU A 1 117 ? 5.857 -1.437 7.346 1.00 98.00 117 GLU A C 1
ATOM 963 O O . GLU A 1 117 ? 5.630 -1.293 8.551 1.00 98.00 117 GLU A O 1
ATOM 968 N N . GLN A 1 118 ? 5.091 -0.847 6.426 1.00 97.50 118 GLN A N 1
ATOM 969 C CA . GLN A 1 118 ? 3.912 -0.042 6.762 1.00 97.50 118 GLN A CA 1
ATOM 970 C C . GLN A 1 118 ? 2.829 -0.865 7.474 1.00 97.50 118 GLN A C 1
ATOM 972 O O . GLN A 1 118 ? 2.277 -0.430 8.484 1.00 97.50 118 GLN A O 1
ATOM 977 N N . ILE A 1 119 ? 2.526 -2.073 6.994 1.00 97.75 119 ILE A N 1
ATOM 978 C CA . ILE A 1 119 ? 1.552 -2.958 7.650 1.00 97.75 119 ILE A CA 1
ATOM 979 C C . ILE A 1 119 ? 2.051 -3.370 9.042 1.00 97.75 119 ILE A C 1
ATOM 981 O O . ILE A 1 119 ? 1.288 -3.343 10.006 1.00 97.75 119 ILE A O 1
ATOM 985 N N . TYR A 1 120 ? 3.334 -3.708 9.172 1.00 98.31 120 TYR A N 1
ATOM 986 C CA . TYR A 1 120 ? 3.940 -4.109 10.439 1.00 98.31 120 TYR A CA 1
ATOM 987 C C . TYR A 1 120 ? 3.910 -2.981 11.476 1.00 98.31 120 TYR A C 1
ATOM 989 O O . TYR A 1 120 ? 3.548 -3.210 12.631 1.00 98.31 120 TYR A O 1
ATOM 997 N N . THR A 1 121 ? 4.249 -1.755 11.075 1.00 98.12 121 THR A N 1
ATOM 998 C CA . THR A 1 121 ? 4.196 -0.577 11.956 1.00 98.12 121 THR A CA 1
ATOM 999 C C . THR A 1 121 ? 2.768 -0.269 12.406 1.00 98.12 121 THR A C 1
ATOM 1001 O O . THR A 1 121 ? 2.551 -0.075 13.604 1.00 98.12 121 THR A O 1
ATOM 1004 N N . LYS A 1 122 ? 1.779 -0.330 11.500 1.00 97.69 122 LYS A N 1
ATOM 1005 C CA . LYS A 1 122 ? 0.350 -0.204 11.847 1.00 97.69 122 LYS A CA 1
ATOM 1006 C C . LYS A 1 122 ? -0.094 -1.284 12.837 1.00 97.69 122 LYS A C 1
ATOM 1008 O O . LYS A 1 122 ? -0.617 -0.961 13.899 1.00 97.69 122 LYS A O 1
ATOM 1013 N N . LEU A 1 123 ? 0.195 -2.556 12.550 1.00 97.19 123 LEU A N 1
ATOM 1014 C CA . LEU A 1 123 ? -0.135 -3.680 13.437 1.00 97.19 123 LEU A CA 1
ATOM 1015 C C . LEU A 1 123 ? 0.519 -3.547 14.816 1.00 97.19 123 LEU A C 1
ATOM 1017 O O . LEU A 1 123 ? -0.102 -3.866 15.828 1.00 97.19 123 LEU A O 1
ATOM 1021 N N . THR A 1 124 ? 1.763 -3.075 14.867 1.00 97.56 124 THR A N 1
ATOM 1022 C CA . THR A 1 124 ? 2.483 -2.856 16.126 1.00 97.56 124 THR A CA 1
ATOM 1023 C C . THR A 1 124 ? 1.828 -1.739 16.936 1.00 97.56 124 THR A C 1
ATOM 1025 O O . THR A 1 124 ? 1.570 -1.925 18.125 1.00 97.56 124 THR A O 1
ATOM 1028 N N . SER A 1 125 ? 1.476 -0.624 16.288 1.00 98.06 125 SER A N 1
ATOM 1029 C CA . SER A 1 125 ? 0.756 0.486 16.922 1.00 98.06 125 SER A CA 1
ATOM 1030 C C . SER A 1 125 ? -0.610 0.047 17.465 1.00 98.06 125 SER A C 1
ATOM 1032 O O . SER A 1 125 ? -0.938 0.322 18.621 1.00 98.06 125 SER A O 1
ATOM 1034 N N . ASP A 1 126 ? -1.370 -0.733 16.693 1.00 97.94 126 ASP A N 1
ATOM 1035 C CA . ASP A 1 126 ? -2.657 -1.289 17.124 1.00 97.94 126 ASP A CA 1
ATOM 1036 C C . ASP A 1 126 ? -2.512 -2.228 18.326 1.00 97.94 126 ASP A C 1
ATOM 1038 O O . ASP A 1 126 ? -3.339 -2.225 19.247 1.00 97.94 126 ASP A O 1
ATOM 1042 N N . LEU A 1 127 ? -1.456 -3.043 18.340 1.00 97.81 127 LEU A N 1
ATOM 1043 C CA . LEU A 1 127 ? -1.155 -3.953 19.440 1.00 97.81 127 LEU A CA 1
ATOM 1044 C C . LEU A 1 127 ? -0.820 -3.161 20.712 1.00 97.81 127 LEU A C 1
ATOM 1046 O O . LEU A 1 127 ? -1.348 -3.467 21.785 1.00 97.81 127 LEU A O 1
ATOM 1050 N N . GLU A 1 128 ? -0.005 -2.113 20.608 1.00 97.69 128 GLU A N 1
ATOM 1051 C CA . GLU A 1 128 ? 0.292 -1.206 21.720 1.00 97.69 128 GLU A CA 1
ATOM 1052 C C . GLU A 1 128 ? -0.961 -0.483 22.227 1.00 97.69 128 GLU A C 1
ATOM 1054 O O . GLU A 1 128 ? -1.210 -0.451 23.437 1.00 97.69 128 GLU A O 1
ATOM 1059 N N . ALA A 1 129 ? -1.813 0.010 21.327 1.00 97.69 129 ALA A N 1
ATOM 1060 C CA . ALA A 1 129 ? -3.081 0.634 21.684 1.00 97.69 129 ALA A CA 1
ATOM 1061 C C . ALA A 1 129 ? -4.005 -0.345 22.429 1.00 97.69 129 ALA A C 1
ATOM 1063 O O . ALA A 1 129 ? -4.591 0.008 23.458 1.00 97.69 129 ALA A O 1
ATOM 1064 N N . LYS A 1 130 ? -4.105 -1.600 21.968 1.00 97.50 130 LYS A N 1
ATOM 1065 C CA . LYS A 1 130 ? -4.875 -2.653 22.651 1.00 97.50 130 LYS A CA 1
ATOM 1066 C C . LYS A 1 130 ? -4.279 -3.020 24.007 1.00 97.50 130 LYS A C 1
ATOM 1068 O O . LYS A 1 130 ? -5.036 -3.161 24.964 1.00 97.50 130 LYS A O 1
ATOM 1073 N N . LYS A 1 131 ? -2.951 -3.108 24.135 1.00 97.94 131 LYS A N 1
ATOM 1074 C CA . LYS A 1 131 ? -2.277 -3.307 25.431 1.00 97.94 131 LYS A CA 1
ATOM 1075 C C . LYS A 1 131 ? -2.594 -2.178 26.407 1.00 97.94 131 LYS A C 1
ATOM 1077 O O . LYS A 1 131 ? -2.912 -2.453 27.560 1.00 97.94 131 LYS A O 1
ATOM 1082 N N . LYS A 1 132 ? -2.579 -0.924 25.948 1.00 97.94 132 LYS A N 1
ATOM 1083 C CA . LYS A 1 132 ? -2.934 0.237 26.776 1.00 97.94 132 LYS A CA 1
ATOM 1084 C C . LYS A 1 132 ? -4.400 0.197 27.216 1.00 97.94 132 LYS A C 1
ATOM 1086 O O . LYS A 1 132 ? -4.692 0.450 28.381 1.00 97.94 132 LYS A O 1
ATOM 1091 N N . LYS A 1 133 ? -5.320 -0.173 26.316 1.00 97.31 133 LYS A N 1
ATOM 1092 C CA . LYS A 1 133 ? -6.738 -0.390 26.658 1.00 97.31 133 LYS A CA 1
ATOM 1093 C C . LYS A 1 133 ? -6.906 -1.516 27.681 1.00 97.31 133 LYS A C 1
ATOM 1095 O O . LYS A 1 133 ? -7.622 -1.330 28.656 1.00 97.31 133 LYS A O 1
ATOM 1100 N N . MET A 1 134 ? -6.210 -2.640 27.502 1.00 96.62 134 MET A N 1
ATOM 1101 C CA . MET A 1 134 ? -6.222 -3.757 28.450 1.00 96.62 134 MET A CA 1
ATOM 1102 C C . MET A 1 134 ? -5.710 -3.329 29.829 1.00 96.62 134 MET A C 1
ATOM 1104 O O . MET A 1 134 ? -6.356 -3.618 30.828 1.00 96.62 134 MET A O 1
ATOM 1108 N N . ALA A 1 135 ? -4.600 -2.588 29.889 1.00 97.69 135 ALA A N 1
ATOM 1109 C CA . ALA A 1 135 ? -4.070 -2.056 31.143 1.00 97.69 135 ALA A CA 1
ATOM 1110 C C . ALA A 1 135 ? -5.083 -1.143 31.852 1.00 97.69 135 ALA A C 1
ATOM 1112 O O . ALA A 1 135 ? -5.306 -1.300 33.049 1.00 97.69 135 ALA A O 1
ATOM 1113 N N . LYS A 1 136 ? -5.765 -0.262 31.106 1.00 97.62 136 LYS A N 1
ATOM 1114 C CA . LYS A 1 136 ? -6.826 0.597 31.652 1.00 97.62 136 LYS A CA 1
ATOM 1115 C C . LYS A 1 136 ? -8.008 -0.215 32.193 1.00 97.62 136 LYS A C 1
ATOM 1117 O O . LYS A 1 136 ? -8.518 0.097 33.260 1.00 97.62 136 LYS A O 1
ATOM 1122 N N . ILE A 1 137 ? -8.431 -1.268 31.490 1.00 97.62 137 ILE A N 1
ATOM 1123 C CA . ILE A 1 137 ? -9.501 -2.158 31.969 1.00 97.62 137 ILE A CA 1
ATOM 1124 C C . ILE A 1 137 ? -9.071 -2.851 33.268 1.00 97.62 137 ILE A C 1
ATOM 1126 O O . ILE A 1 137 ? -9.833 -2.869 34.230 1.00 97.62 137 ILE A O 1
ATOM 1130 N N . VAL A 1 138 ? -7.842 -3.369 33.330 1.00 97.31 138 VAL A N 1
ATOM 1131 C CA . VAL A 1 138 ? -7.302 -3.992 34.548 1.00 97.31 138 VAL A CA 1
ATOM 1132 C C . VAL A 1 138 ? -7.278 -3.003 35.713 1.00 97.31 138 VAL A C 1
ATOM 1134 O O . VAL A 1 138 ? -7.676 -3.370 36.813 1.00 97.31 138 VAL A O 1
ATOM 1137 N N . GLU A 1 139 ? -6.887 -1.751 35.478 1.00 97.56 139 GLU A N 1
ATOM 1138 C CA . GLU A 1 139 ? -6.927 -0.691 36.490 1.00 97.56 139 GLU A CA 1
ATOM 1139 C C . GLU A 1 139 ? -8.357 -0.436 36.988 1.00 97.56 139 GLU A C 1
ATOM 1141 O O . GLU A 1 139 ? -8.597 -0.453 38.193 1.00 97.56 139 GLU A O 1
ATOM 1146 N N . THR A 1 140 ? -9.333 -0.304 36.081 1.00 97.56 140 THR A N 1
ATOM 1147 C CA . THR A 1 140 ? -10.744 -0.125 36.472 1.00 97.56 140 THR A CA 1
ATOM 1148 C C . THR A 1 140 ? -11.295 -1.317 37.255 1.00 97.56 140 THR A C 1
ATOM 1150 O O . THR A 1 140 ? -12.004 -1.126 38.238 1.00 97.56 140 THR A O 1
ATOM 1153 N N . VAL A 1 141 ? -10.933 -2.547 36.873 1.00 97.88 141 VAL A N 1
ATOM 1154 C CA . VAL A 1 141 ? -11.332 -3.768 37.589 1.00 97.88 141 VAL A CA 1
ATOM 1155 C C . VAL A 1 141 ? -10.678 -3.825 38.966 1.00 97.88 141 VAL A C 1
ATOM 1157 O O . VAL A 1 141 ? -11.321 -4.230 39.930 1.00 97.88 141 VAL A O 1
ATOM 1160 N N . ASN A 1 142 ? -9.414 -3.416 39.080 1.00 97.50 142 ASN A N 1
ATOM 1161 C CA . ASN A 1 142 ? -8.725 -3.378 40.361 1.00 97.50 142 ASN A CA 1
ATOM 1162 C C . ASN A 1 142 ? -9.371 -2.357 41.307 1.00 97.50 142 ASN A C 1
ATOM 1164 O O . ASN A 1 142 ? -9.640 -2.689 42.455 1.00 97.50 142 ASN A O 1
ATOM 1168 N N . ASN A 1 143 ? -9.705 -1.164 40.808 1.00 97.88 143 ASN A N 1
ATOM 1169 C CA . ASN A 1 143 ? -10.400 -0.143 41.595 1.00 97.88 143 ASN A CA 1
ATOM 1170 C C . ASN A 1 143 ? -11.782 -0.629 42.053 1.00 97.88 143 ASN A C 1
ATOM 1172 O O . ASN A 1 143 ? -12.074 -0.583 43.243 1.00 97.88 143 ASN A O 1
ATOM 1176 N N . ALA A 1 144 ? -12.581 -1.205 41.150 1.00 97.44 144 ALA A N 1
ATOM 1177 C CA . ALA A 1 144 ? -13.883 -1.774 41.501 1.00 97.44 144 ALA A CA 1
ATOM 1178 C C . ALA A 1 144 ? -13.770 -2.924 42.522 1.00 97.44 144 ALA A C 1
ATOM 1180 O O . ALA A 1 144 ? -14.632 -3.088 43.384 1.00 97.44 144 ALA A O 1
ATOM 1181 N N . ASN A 1 145 ? -12.702 -3.726 42.456 1.00 97.31 145 ASN A N 1
ATOM 1182 C CA . ASN A 1 145 ? -12.447 -4.768 43.449 1.00 97.31 145 ASN A CA 1
ATOM 1183 C C . ASN A 1 145 ? -12.087 -4.190 44.820 1.00 97.31 145 ASN A C 1
ATOM 1185 O O . ASN A 1 145 ? -12.576 -4.720 45.813 1.00 97.31 145 ASN A O 1
ATOM 1189 N N . ILE A 1 146 ? -11.282 -3.123 44.873 1.00 97.44 146 ILE A N 1
ATOM 1190 C CA . ILE A 1 146 ? -10.941 -2.424 46.120 1.00 97.44 146 ILE A CA 1
ATOM 1191 C C . ILE A 1 146 ? -12.202 -1.821 46.747 1.00 97.44 146 ILE A C 1
ATOM 1193 O O . ILE A 1 146 ? -12.443 -2.024 47.932 1.00 97.44 146 ILE A O 1
ATOM 1197 N N . GLU A 1 147 ? -13.036 -1.141 45.958 1.00 96.94 147 GLU A N 1
ATOM 1198 C CA . GLU A 1 147 ? -14.313 -0.576 46.422 1.00 96.94 147 GLU A CA 1
ATOM 1199 C C . GLU A 1 147 ? -15.252 -1.667 46.947 1.00 96.94 147 GLU A C 1
ATOM 1201 O O . GLU A 1 147 ? -15.838 -1.541 48.023 1.00 96.94 147 GLU A O 1
ATOM 1206 N N . ARG A 1 148 ? -15.354 -2.788 46.224 1.00 97.56 148 ARG A N 1
ATOM 1207 C CA . ARG A 1 148 ? -16.133 -3.942 46.677 1.00 97.56 148 ARG A CA 1
ATOM 1208 C C . ARG A 1 148 ? -15.589 -4.502 47.990 1.00 97.56 148 ARG A C 1
ATOM 1210 O O . ARG A 1 148 ? -16.380 -4.821 48.868 1.00 97.56 148 ARG A O 1
ATOM 1217 N N . GLU A 1 149 ? -14.272 -4.638 48.123 1.00 97.31 149 GLU A N 1
ATOM 1218 C CA . GLU A 1 149 ? -13.635 -5.152 49.337 1.00 97.31 149 GLU A CA 1
ATOM 1219 C C . GLU A 1 149 ? -13.889 -4.224 50.535 1.00 97.31 149 GLU A C 1
ATOM 1221 O O . GLU A 1 149 ? -14.254 -4.696 51.613 1.00 97.31 149 GLU A O 1
ATOM 1226 N N . GLN A 1 150 ? -13.810 -2.906 50.327 1.00 96.94 150 GLN A N 1
ATOM 1227 C CA . GLN A 1 150 ? -14.183 -1.898 51.322 1.00 96.94 150 GLN A CA 1
ATOM 1228 C C . GLN A 1 150 ? -15.641 -2.058 51.766 1.00 96.94 150 GLN A C 1
ATOM 1230 O O . GLN A 1 150 ? -15.890 -2.232 52.956 1.00 96.94 150 GLN A O 1
ATOM 1235 N N . ALA A 1 151 ? -16.586 -2.120 50.824 1.00 96.56 151 ALA A N 1
ATOM 1236 C CA . ALA A 1 151 ? -18.002 -2.304 51.140 1.00 96.56 151 ALA A CA 1
ATOM 1237 C C . ALA A 1 151 ? -18.278 -3.636 51.865 1.00 96.56 151 ALA A C 1
ATOM 1239 O O . ALA A 1 151 ? -19.091 -3.691 52.788 1.00 96.56 151 ALA A O 1
ATOM 1240 N N . THR A 1 152 ? -17.593 -4.723 51.487 1.00 96.44 152 THR A N 1
ATOM 1241 C CA . THR A 1 152 ? -17.736 -6.011 52.187 1.00 96.44 152 THR A CA 1
ATOM 1242 C C . THR A 1 152 ? -17.182 -5.973 53.606 1.00 96.44 152 THR A C 1
ATOM 1244 O O . THR A 1 152 ? -17.764 -6.601 54.490 1.00 96.44 152 THR A O 1
ATOM 1247 N N . ASN A 1 153 ? -16.098 -5.231 53.839 1.00 96.81 153 ASN A N 1
ATOM 1248 C CA . ASN A 1 153 ? -15.527 -5.060 55.172 1.00 96.81 153 ASN A CA 1
ATOM 1249 C C . ASN A 1 153 ? -16.450 -4.215 56.059 1.00 96.81 153 ASN A C 1
ATOM 1251 O O . ASN A 1 153 ? -16.744 -4.623 57.178 1.00 96.81 153 ASN A O 1
ATOM 1255 N N . GLU A 1 154 ? -16.988 -3.108 55.540 1.00 96.69 154 GLU A N 1
ATOM 1256 C CA . GLU A 1 154 ? -17.976 -2.286 56.254 1.00 96.69 154 GLU A CA 1
ATOM 1257 C C . GLU A 1 154 ? -19.236 -3.089 56.608 1.00 96.69 154 GLU A C 1
ATOM 1259 O O . GLU A 1 154 ? -19.735 -3.020 57.730 1.00 96.69 154 GLU A O 1
ATOM 1264 N N . LEU A 1 155 ? -19.726 -3.914 55.678 1.00 95.75 155 LEU A N 1
ATOM 1265 C CA . LEU A 1 155 ? -20.863 -4.797 55.926 1.00 95.75 155 LEU A CA 1
ATOM 1266 C C . LEU A 1 155 ? -20.550 -5.849 57.001 1.00 95.75 155 LEU A C 1
ATOM 1268 O O . LEU A 1 155 ? -21.392 -6.114 57.858 1.00 95.75 155 LEU A O 1
ATOM 1272 N N . ALA A 1 156 ? -19.349 -6.432 56.989 1.00 97.00 156 ALA A N 1
ATOM 1273 C CA . ALA A 1 156 ? -18.919 -7.368 58.024 1.00 97.00 156 ALA A CA 1
ATOM 1274 C C . ALA A 1 156 ? -18.838 -6.698 59.409 1.00 97.00 156 ALA A C 1
ATOM 1276 O O . ALA A 1 156 ? -19.277 -7.289 60.400 1.00 97.00 156 ALA A O 1
ATOM 1277 N N . ASP A 1 157 ? -18.344 -5.461 59.478 1.00 96.88 157 ASP A N 1
ATOM 1278 C CA . ASP A 1 157 ? -18.290 -4.681 60.716 1.00 96.88 157 ASP A CA 1
ATOM 1279 C C . ASP A 1 157 ? -19.693 -4.343 61.242 1.00 96.88 157 ASP A C 1
ATOM 1281 O O . ASP A 1 157 ? -19.957 -4.518 62.435 1.00 96.88 157 ASP A O 1
ATOM 1285 N N . LEU A 1 158 ? -20.623 -3.947 60.366 1.00 96.38 158 LEU A N 1
ATOM 1286 C CA . LEU A 1 158 ? -22.024 -3.700 60.730 1.00 96.38 158 LEU A CA 1
ATOM 1287 C C . LEU A 1 158 ? -22.729 -4.965 61.231 1.00 96.38 158 LEU A C 1
ATOM 1289 O O . LEU A 1 158 ? -23.446 -4.910 62.229 1.00 96.38 158 LEU A O 1
ATOM 1293 N N . ILE A 1 159 ? -22.507 -6.117 60.586 1.00 96.38 159 ILE A N 1
ATOM 1294 C CA . ILE A 1 159 ? -23.052 -7.404 61.049 1.00 96.38 159 ILE A CA 1
ATOM 1295 C C . ILE A 1 159 ? -22.532 -7.718 62.451 1.00 96.38 159 ILE A C 1
ATOM 1297 O O . ILE A 1 159 ? -23.312 -8.079 63.332 1.00 96.38 159 ILE A O 1
ATOM 1301 N N . LYS A 1 160 ? -21.230 -7.538 62.683 1.00 96.81 160 LYS A N 1
ATOM 1302 C CA . LYS A 1 160 ? -20.615 -7.787 63.988 1.00 96.81 160 LYS A CA 1
ATOM 1303 C C . LYS A 1 160 ? -21.170 -6.860 65.073 1.00 96.81 160 LYS A C 1
ATOM 1305 O O . LYS A 1 160 ? -21.414 -7.318 66.189 1.00 96.81 160 LYS A O 1
ATOM 1310 N N . GLN A 1 161 ? -21.391 -5.583 64.757 1.00 96.44 161 GLN A N 1
ATOM 1311 C CA . GLN A 1 161 ? -22.046 -4.638 65.668 1.00 96.44 161 GLN A CA 1
ATOM 1312 C C . GLN A 1 161 ? -23.487 -5.068 65.974 1.00 96.44 161 GLN A C 1
ATOM 1314 O O . GLN A 1 161 ? -23.848 -5.176 67.143 1.00 96.44 161 GLN A O 1
ATOM 1319 N N . ALA A 1 162 ? -24.275 -5.416 64.954 1.00 95.88 162 ALA A N 1
ATOM 1320 C CA . ALA A 1 162 ? -25.655 -5.866 65.125 1.00 95.88 162 ALA A CA 1
ATOM 1321 C C . ALA A 1 162 ? -25.763 -7.166 65.948 1.00 95.88 162 ALA A C 1
ATOM 1323 O O . ALA A 1 162 ? -26.665 -7.308 66.773 1.00 95.88 162 ALA A O 1
ATOM 1324 N N . GLU A 1 163 ? -24.844 -8.120 65.764 1.00 96.19 163 GLU A N 1
ATOM 1325 C CA . GLU A 1 163 ? -24.776 -9.337 66.583 1.00 96.19 163 GLU A CA 1
ATOM 1326 C C . GLU A 1 163 ? -24.457 -9.028 68.048 1.00 96.19 163 GLU A C 1
ATOM 1328 O O . GLU A 1 163 ? -25.041 -9.640 68.949 1.00 96.19 163 GLU A O 1
ATOM 1333 N N . GLN A 1 164 ? -23.554 -8.077 68.295 1.00 96.31 164 GLN A N 1
ATOM 1334 C CA . GLN A 1 164 ? -23.207 -7.661 69.646 1.00 96.31 164 GLN A CA 1
ATOM 1335 C C . GLN A 1 164 ? -24.377 -6.947 70.335 1.00 96.31 164 GLN A C 1
ATOM 1337 O O . GLN A 1 164 ? -24.740 -7.331 71.445 1.00 96.31 164 GLN A O 1
ATOM 1342 N N . GLU A 1 165 ? -25.028 -5.998 69.661 1.00 95.25 165 GLU A N 1
ATOM 1343 C CA . GLU A 1 165 ? -26.227 -5.320 70.173 1.00 95.25 165 GLU A CA 1
ATOM 1344 C C . GLU A 1 165 ? -27.365 -6.307 70.444 1.00 95.25 165 GLU A C 1
ATOM 1346 O O . GLU A 1 165 ? -28.018 -6.246 71.487 1.00 95.25 165 GLU A O 1
ATOM 1351 N N . LYS A 1 166 ? -27.579 -7.273 69.542 1.00 95.44 166 LYS A N 1
ATOM 1352 C CA . LYS A 1 166 ? -28.570 -8.334 69.741 1.00 95.44 166 LYS A CA 1
ATOM 1353 C C . LYS A 1 166 ? -28.252 -9.168 70.978 1.00 95.44 166 LYS A C 1
ATOM 1355 O O . LYS A 1 166 ? -29.154 -9.474 71.753 1.00 95.44 166 LYS A O 1
ATOM 1360 N N . LYS A 1 167 ? -26.985 -9.529 71.181 1.00 96.12 167 LYS A N 1
ATOM 1361 C CA . LYS A 1 167 ? -26.563 -10.285 72.362 1.00 96.12 167 LYS A CA 1
ATOM 1362 C C . LYS A 1 167 ? -26.806 -9.491 73.648 1.00 96.12 167 LYS A C 1
ATOM 1364 O O . LYS A 1 167 ? -27.353 -10.042 74.599 1.00 96.12 167 LYS A O 1
ATOM 1369 N N . GLU A 1 168 ? -26.448 -8.209 73.667 1.00 95.00 168 GLU A N 1
ATOM 1370 C CA . GLU A 1 168 ? -26.699 -7.314 74.805 1.00 95.00 168 GLU A CA 1
ATOM 1371 C C . GLU A 1 168 ? -28.205 -7.161 75.082 1.00 95.00 168 GLU A C 1
ATOM 1373 O O . GLU A 1 168 ? -28.643 -7.182 76.235 1.00 95.00 168 GLU A O 1
ATOM 1378 N N . PHE A 1 169 ? -29.022 -7.085 74.029 1.00 95.12 169 PHE A N 1
ATOM 1379 C CA . PHE A 1 169 ? -30.477 -7.048 74.131 1.00 95.12 169 PHE A CA 1
ATOM 1380 C C . PHE A 1 169 ? -31.064 -8.352 74.690 1.00 95.12 169 PHE A C 1
ATOM 1382 O O . PHE A 1 169 ? -31.889 -8.305 75.605 1.00 95.12 169 PHE A O 1
ATOM 1389 N N . ASP A 1 170 ? -30.613 -9.511 74.204 1.00 94.62 170 ASP A N 1
ATOM 1390 C CA . ASP A 1 170 ? -31.037 -10.826 74.695 1.00 94.62 170 ASP A CA 1
ATOM 1391 C C . ASP A 1 170 ? -30.645 -11.018 76.174 1.00 94.62 170 ASP A C 1
ATOM 1393 O O . ASP A 1 170 ? -31.442 -11.509 76.979 1.00 94.62 170 ASP A O 1
ATOM 1397 N N . GLU A 1 171 ? -29.449 -10.574 76.575 1.00 94.81 171 GLU A N 1
ATOM 1398 C CA . GLU A 1 171 ? -29.023 -10.528 77.981 1.00 94.81 171 GLU A CA 1
ATOM 1399 C C . GLU A 1 171 ? -29.929 -9.605 78.818 1.00 94.81 171 GLU A C 1
ATOM 1401 O O . GLU A 1 171 ? -30.360 -9.976 79.916 1.00 94.81 171 GLU A O 1
ATOM 1406 N N . GLY A 1 172 ? -30.287 -8.432 78.288 1.00 94.50 172 GLY A N 1
ATOM 1407 C CA . GLY A 1 172 ? -31.239 -7.504 78.899 1.00 94.50 172 GLY A CA 1
ATOM 1408 C C . GLY A 1 172 ? -32.630 -8.116 79.102 1.00 94.50 172 GLY A C 1
ATOM 1409 O O . GLY A 1 172 ? -33.183 -8.047 80.205 1.00 94.50 172 GLY A O 1
ATOM 1410 N N . ILE A 1 173 ? -33.172 -8.780 78.077 1.00 93.56 173 ILE A N 1
ATOM 1411 C CA . ILE A 1 173 ? -34.449 -9.504 78.139 1.00 93.56 173 ILE A CA 1
ATOM 1412 C C . ILE A 1 173 ? -34.391 -10.619 79.177 1.00 93.56 173 ILE A C 1
ATOM 1414 O O . ILE A 1 173 ? -35.307 -10.743 79.991 1.00 93.56 173 ILE A O 1
ATOM 1418 N N . ASN A 1 174 ? -33.323 -11.417 79.188 1.00 94.50 174 ASN A N 1
ATOM 1419 C CA . ASN A 1 174 ? -33.172 -12.510 80.144 1.00 94.50 174 ASN A CA 1
ATOM 1420 C C . ASN A 1 174 ? -33.137 -11.995 81.586 1.00 94.50 174 ASN A C 1
ATOM 1422 O O . ASN A 1 174 ? -33.816 -12.550 82.451 1.00 94.50 174 ASN A O 1
ATOM 1426 N N . ASN A 1 175 ? -32.433 -10.890 81.840 1.00 94.25 175 ASN A N 1
ATOM 1427 C CA . ASN A 1 175 ? -32.403 -10.248 83.153 1.00 94.25 175 ASN A CA 1
ATOM 1428 C C . ASN A 1 175 ? -33.780 -9.719 83.584 1.00 94.25 175 ASN A C 1
ATOM 1430 O O . ASN A 1 175 ? -34.173 -9.881 84.743 1.00 94.25 175 ASN A O 1
ATOM 1434 N N . ILE A 1 176 ? -34.533 -9.099 82.671 1.00 92.06 176 ILE A N 1
ATOM 1435 C CA . ILE A 1 176 ? -35.899 -8.631 82.948 1.00 92.06 176 ILE A CA 1
ATOM 1436 C C . ILE A 1 176 ? -36.827 -9.822 83.214 1.00 92.06 176 ILE A C 1
ATOM 1438 O O . ILE A 1 176 ? -37.551 -9.822 84.209 1.00 92.06 176 ILE A O 1
ATOM 1442 N N . ASN A 1 177 ? -36.766 -10.864 82.386 1.00 91.88 177 ASN A N 1
ATOM 1443 C CA . ASN A 1 177 ? -37.554 -12.082 82.557 1.00 91.88 177 ASN A CA 1
ATOM 1444 C C . ASN A 1 177 ? -37.252 -12.779 83.889 1.00 91.88 177 ASN A C 1
ATOM 1446 O O . ASN A 1 177 ? -38.183 -13.221 84.562 1.00 91.88 177 ASN A O 1
ATOM 1450 N N . ALA A 1 178 ? -35.985 -12.827 84.308 1.00 93.31 178 ALA A N 1
ATOM 1451 C CA . ALA A 1 178 ? -35.590 -13.361 85.609 1.00 93.31 178 ALA A CA 1
ATOM 1452 C C . ALA A 1 178 ? -36.202 -12.551 86.763 1.00 93.31 178 ALA A C 1
ATOM 1454 O O . ALA A 1 178 ? -36.806 -13.130 87.665 1.00 93.31 178 ALA A O 1
ATOM 1455 N N . LYS A 1 179 ? -36.143 -11.212 86.704 1.00 92.12 179 LYS A N 1
ATOM 1456 C CA . LYS A 1 179 ? -36.788 -10.340 87.704 1.00 92.12 179 LYS A CA 1
ATOM 1457 C C . LYS A 1 179 ? -38.305 -10.529 87.748 1.00 92.12 179 LYS A C 1
ATOM 1459 O O . LYS A 1 179 ? -38.869 -10.622 88.834 1.00 92.12 179 LYS A O 1
ATOM 1464 N N . ILE A 1 180 ? -38.961 -10.640 86.591 1.00 89.44 180 ILE A N 1
ATOM 1465 C CA . ILE A 1 180 ? -40.404 -10.913 86.507 1.00 89.44 180 ILE A CA 1
ATOM 1466 C C . ILE A 1 180 ? -40.731 -12.288 87.101 1.00 89.44 180 ILE A C 1
ATOM 1468 O O . ILE A 1 180 ? -41.738 -12.428 87.793 1.00 89.44 180 ILE A O 1
ATOM 1472 N N . ALA A 1 181 ? -39.909 -13.309 86.849 1.00 89.75 181 ALA A N 1
ATOM 1473 C CA . ALA A 1 181 ? -40.097 -14.642 87.413 1.00 89.75 181 ALA A CA 1
ATOM 1474 C C . ALA A 1 181 ? -39.946 -14.633 88.942 1.00 89.75 181 ALA A C 1
ATOM 1476 O O . ALA A 1 181 ? -40.795 -15.193 89.635 1.00 89.75 181 ALA A O 1
ATOM 1477 N N . GLU A 1 182 ? -38.936 -13.941 89.478 1.00 89.88 182 GLU A N 1
ATOM 1478 C CA . GLU A 1 182 ? -38.797 -13.730 90.923 1.00 89.88 182 GLU A CA 1
ATOM 1479 C C . GLU A 1 182 ? -39.998 -12.987 91.516 1.00 89.88 182 GLU A C 1
ATOM 1481 O O . GLU A 1 182 ? -40.491 -13.351 92.584 1.00 89.88 182 GLU A O 1
ATOM 1486 N N . GLU A 1 183 ? -40.484 -11.942 90.844 1.00 85.19 183 GLU A N 1
ATOM 1487 C CA . GLU A 1 183 ? -41.634 -11.163 91.299 1.00 85.19 183 GLU A CA 1
ATOM 1488 C C . GLU A 1 183 ? -42.926 -11.993 91.265 1.00 85.19 183 GLU A C 1
ATOM 1490 O O . GLU A 1 183 ? -43.698 -11.979 92.226 1.00 85.19 183 GLU A O 1
ATOM 1495 N N . LYS A 1 184 ? -43.134 -12.793 90.210 1.00 87.31 184 LYS A N 1
ATOM 1496 C CA . LYS A 1 184 ? -44.231 -13.767 90.126 1.00 87.31 184 LYS A CA 1
ATOM 1497 C C . LYS A 1 184 ? -44.141 -14.808 91.237 1.00 87.31 184 LYS A C 1
ATOM 1499 O O . LYS A 1 184 ? -45.147 -15.031 91.902 1.00 87.31 184 LYS A O 1
ATOM 1504 N N . ALA A 1 185 ? -42.964 -15.380 91.490 1.00 88.12 185 ALA A N 1
ATOM 1505 C CA . ALA A 1 185 ? -42.757 -16.356 92.559 1.00 88.12 185 ALA A CA 1
ATOM 1506 C C . ALA A 1 185 ? -43.021 -15.748 93.948 1.00 88.12 185 ALA A C 1
ATOM 1508 O O . ALA A 1 185 ? -43.701 -16.352 94.778 1.00 88.12 185 ALA A O 1
ATOM 1509 N N . LYS A 1 186 ? -42.562 -14.512 94.197 1.00 85.12 186 LYS A N 1
ATOM 1510 C CA . LYS A 1 186 ? -42.884 -13.760 95.423 1.00 85.12 186 LYS A CA 1
ATOM 1511 C C . LYS A 1 186 ? -44.386 -13.512 95.543 1.00 85.12 186 LYS A C 1
ATOM 1513 O O . LYS A 1 186 ? -44.949 -13.717 96.614 1.00 85.12 186 LYS A O 1
ATOM 1518 N N . LYS A 1 187 ? -45.051 -13.112 94.457 1.00 84.06 187 LYS A N 1
ATOM 1519 C CA . LYS A 1 187 ? -46.501 -12.878 94.420 1.00 84.06 187 LYS A CA 1
ATOM 1520 C C . LYS A 1 187 ? -47.301 -14.162 94.642 1.00 84.06 187 LYS A C 1
ATOM 1522 O O . LYS A 1 187 ? -48.304 -14.124 95.345 1.00 84.06 187 LYS A O 1
ATOM 1527 N N . GLU A 1 188 ? -46.870 -15.291 94.088 1.00 82.69 188 GLU A N 1
ATOM 1528 C CA . GLU A 1 188 ? -47.469 -16.605 94.349 1.00 82.69 188 GLU A CA 1
ATOM 1529 C C . GLU A 1 188 ? -47.254 -17.052 95.794 1.00 82.69 188 GLU A C 1
ATOM 1531 O O . GLU A 1 188 ? -48.214 -17.474 96.429 1.00 82.69 188 GLU A O 1
ATOM 1536 N N . SER A 1 189 ? -46.056 -16.873 96.359 1.00 80.06 189 SER A N 1
ATOM 1537 C CA . SER A 1 189 ? -45.800 -17.145 97.780 1.00 80.06 189 SER A CA 1
ATOM 1538 C C . SER A 1 189 ? -46.653 -16.260 98.699 1.00 80.06 189 SER A C 1
ATOM 1540 O O . SER A 1 189 ? -47.188 -16.739 99.697 1.00 80.06 189 SER A O 1
ATOM 1542 N N . LEU A 1 190 ? -46.845 -14.982 98.352 1.00 77.50 190 LEU A N 1
ATOM 1543 C CA . LEU A 1 190 ? -47.757 -14.086 99.068 1.00 77.50 190 LEU A CA 1
ATOM 1544 C C . LEU A 1 190 ? -49.212 -14.553 98.962 1.00 77.50 190 LEU A C 1
ATOM 1546 O O . LEU A 1 190 ? -49.888 -14.609 99.982 1.00 77.50 190 LEU A O 1
ATOM 1550 N N . LYS A 1 191 ? -49.677 -14.954 97.773 1.00 80.19 191 LYS A N 1
ATOM 1551 C CA . LYS A 1 191 ? -51.020 -15.530 97.591 1.00 80.19 191 LYS A CA 1
ATOM 1552 C C . LYS A 1 191 ? -51.206 -16.834 98.364 1.00 80.19 191 LYS A C 1
ATOM 1554 O O . LYS A 1 191 ? -52.274 -17.042 98.923 1.00 80.19 191 LYS A O 1
ATOM 1559 N N . GLN A 1 192 ? -50.198 -17.704 98.409 1.00 75.69 192 GLN A N 1
ATOM 1560 C CA . GLN A 1 192 ? -50.239 -18.939 99.199 1.00 75.69 192 GLN A CA 1
ATOM 1561 C C . GLN A 1 192 ? -50.336 -18.625 100.695 1.00 75.69 192 GLN A C 1
ATOM 1563 O O . GLN A 1 192 ? -51.211 -19.160 101.364 1.00 75.69 192 GLN A O 1
ATOM 1568 N N . LYS A 1 193 ? -49.528 -17.685 101.204 1.00 75.75 193 LYS A N 1
ATOM 1569 C CA . LYS A 1 193 ? -49.626 -17.211 102.596 1.00 75.75 193 LYS A CA 1
ATOM 1570 C C . LYS A 1 193 ? -50.967 -16.547 102.903 1.00 75.75 193 LYS A C 1
ATOM 1572 O O . LYS A 1 193 ? -51.498 -16.722 103.991 1.00 75.75 193 LYS A O 1
ATOM 1577 N N . GLU A 1 194 ? -51.523 -15.790 101.963 1.00 69.38 194 GLU A N 1
ATOM 1578 C CA . GLU A 1 194 ? -52.852 -15.187 102.086 1.00 69.38 194 GLU A CA 1
ATOM 1579 C C . GLU A 1 194 ? -53.944 -16.265 102.118 1.00 69.38 194 GLU A C 1
ATOM 1581 O O . GLU A 1 194 ? -54.832 -16.215 102.962 1.00 69.38 194 GLU A O 1
ATOM 1586 N N . GLN A 1 195 ? -53.850 -17.294 101.273 1.00 70.50 195 GLN A N 1
ATOM 1587 C CA . GLN A 1 195 ? -54.756 -18.445 101.299 1.00 70.50 195 GLN A CA 1
ATOM 1588 C C . GLN A 1 195 ? -54.623 -19.265 102.590 1.00 70.50 195 GLN A C 1
ATOM 1590 O O . GLN A 1 195 ? -55.642 -19.690 103.129 1.00 70.50 195 GLN A O 1
ATOM 1595 N N . GLU A 1 196 ? -53.411 -19.446 103.123 1.00 66.75 196 GLU A N 1
ATOM 1596 C CA . GLU A 1 196 ? -53.170 -20.072 104.430 1.00 66.75 196 GLU A CA 1
ATOM 1597 C C . GLU A 1 196 ? -53.729 -19.229 105.579 1.00 66.75 196 GLU A C 1
ATOM 1599 O O . GLU A 1 196 ? -54.352 -19.777 106.481 1.00 66.75 196 GLU A O 1
ATOM 1604 N N . LEU A 1 197 ? -53.582 -17.902 105.537 1.00 63.06 197 LEU A N 1
ATOM 1605 C CA . LEU A 1 197 ? -54.194 -16.990 106.506 1.00 63.06 197 LEU A CA 1
ATOM 1606 C C . LEU A 1 197 ? -55.720 -17.030 106.432 1.00 63.06 197 LEU A C 1
ATOM 1608 O O . LEU A 1 197 ? -56.362 -17.097 107.471 1.00 63.06 197 LEU A O 1
ATOM 1612 N N . ILE A 1 198 ? -56.307 -17.064 105.235 1.00 64.75 198 ILE A N 1
ATOM 1613 C CA . ILE A 1 198 ? -57.756 -17.219 105.039 1.00 64.75 198 ILE A CA 1
ATOM 1614 C C . ILE A 1 198 ? -58.227 -18.606 105.505 1.00 64.75 198 ILE A C 1
ATOM 1616 O O . ILE A 1 198 ? -59.325 -18.737 106.045 1.00 64.75 198 ILE A O 1
ATOM 1620 N N . HIS A 1 199 ? -57.416 -19.653 105.328 1.00 61.41 199 HIS A N 1
ATOM 1621 C CA . HIS A 1 199 ? -57.704 -20.996 105.832 1.00 61.41 199 HIS A CA 1
ATOM 1622 C C . HIS A 1 199 ? -57.618 -21.049 107.365 1.00 61.41 199 HIS A C 1
ATOM 1624 O O . HIS A 1 199 ? -58.528 -21.567 108.003 1.00 61.41 199 HIS A O 1
ATOM 1630 N N . MET A 1 200 ? -56.605 -20.423 107.966 1.00 54.69 200 MET A N 1
ATOM 1631 C CA . MET A 1 200 ? -56.471 -20.259 109.417 1.00 54.69 200 MET A CA 1
ATOM 1632 C C . MET A 1 200 ? -57.563 -19.357 110.003 1.00 54.69 200 MET A C 1
ATOM 1634 O O . MET A 1 200 ? -58.043 -19.624 111.099 1.00 54.69 200 MET A O 1
ATOM 1638 N N . GLU A 1 201 ? -58.014 -18.329 109.281 1.00 57.12 201 GLU A N 1
ATOM 1639 C CA . GLU A 1 201 ? -59.151 -17.486 109.660 1.00 57.12 201 GLU A CA 1
ATOM 1640 C C . GLU A 1 201 ? -60.472 -18.260 109.561 1.00 57.12 201 GLU A C 1
ATOM 1642 O O . GLU A 1 201 ? -61.333 -18.091 110.420 1.00 57.12 201 GLU A O 1
ATOM 1647 N N . LYS A 1 202 ? -60.631 -19.157 108.577 1.00 56.59 202 LYS A N 1
ATOM 1648 C CA . LYS A 1 202 ? -61.767 -20.092 108.503 1.00 56.59 202 LYS A CA 1
ATOM 1649 C C . LYS A 1 202 ? -61.749 -21.112 109.636 1.00 56.59 202 LYS A C 1
ATOM 1651 O O . LYS A 1 202 ? -62.781 -21.284 110.265 1.00 56.59 202 LYS A O 1
ATOM 1656 N N . VAL A 1 203 ? -60.598 -21.694 109.969 1.00 56.97 203 VAL A N 1
ATOM 1657 C CA . VAL A 1 203 ? -60.450 -22.597 111.124 1.00 56.97 203 VAL A CA 1
ATOM 1658 C C . VAL A 1 203 ? -60.691 -21.846 112.442 1.00 56.97 203 VAL A C 1
ATOM 1660 O O . VAL A 1 203 ? -61.361 -22.365 113.331 1.00 56.97 203 VAL A O 1
ATOM 1663 N N . HIS A 1 204 ? -60.255 -20.587 112.563 1.00 51.31 204 HIS A N 1
ATOM 1664 C CA . HIS A 1 204 ? -60.586 -19.735 113.711 1.00 51.31 204 HIS A CA 1
ATOM 1665 C C . HIS A 1 204 ? -62.050 -19.271 113.734 1.00 51.31 204 HIS A C 1
ATOM 1667 O O . HIS A 1 204 ? -62.568 -19.032 114.822 1.00 51.31 204 HIS A O 1
ATOM 1673 N N . LYS A 1 205 ? -62.727 -19.158 112.583 1.00 48.34 205 LYS A N 1
ATOM 1674 C CA . LYS A 1 205 ? -64.178 -18.922 112.489 1.00 48.34 205 LYS A CA 1
ATOM 1675 C C . LYS A 1 205 ? -64.976 -20.173 112.841 1.00 48.34 205 LYS A C 1
ATOM 1677 O O . LYS A 1 205 ? -65.946 -20.054 113.573 1.00 48.34 205 LYS A O 1
ATOM 1682 N N . GLU A 1 206 ? -64.548 -21.353 112.410 1.00 44.62 206 GLU A N 1
ATOM 1683 C CA . GLU A 1 206 ? -65.189 -22.634 112.730 1.00 44.62 206 GLU A CA 1
ATOM 1684 C C . GLU A 1 206 ? -64.968 -23.023 114.205 1.00 44.62 206 GLU A C 1
ATOM 1686 O O . GLU A 1 206 ? -65.886 -23.527 114.846 1.00 44.62 206 GLU A O 1
ATOM 1691 N N . ALA A 1 207 ? -63.826 -22.663 114.805 1.00 44.28 207 ALA A N 1
ATOM 1692 C CA . ALA A 1 207 ? -63.580 -22.799 116.247 1.00 44.28 207 ALA A CA 1
ATOM 1693 C C . ALA A 1 207 ? -64.271 -21.722 117.116 1.00 44.28 207 ALA A C 1
ATOM 1695 O O . ALA A 1 207 ? -64.351 -21.883 118.331 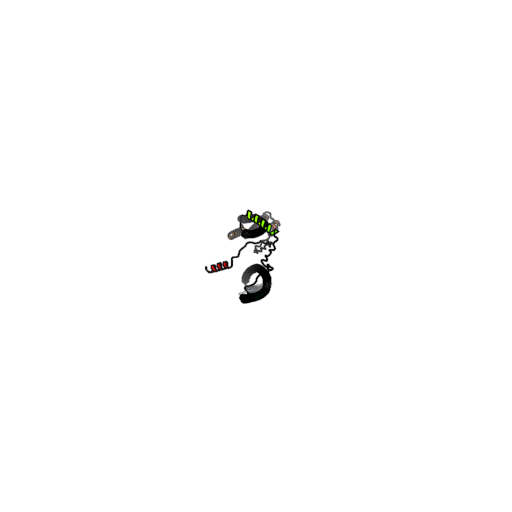1.00 44.28 207 ALA A O 1
ATOM 1696 N N . ARG A 1 208 ? -64.785 -20.632 116.522 1.00 42.09 208 ARG A N 1
ATOM 1697 C CA . ARG A 1 208 ? -65.577 -19.581 117.204 1.00 42.09 208 ARG A CA 1
ATOM 1698 C C . ARG A 1 208 ? -67.073 -19.610 116.876 1.00 42.09 208 ARG A C 1
ATOM 1700 O O . ARG A 1 208 ? -67.799 -18.737 117.331 1.00 42.09 208 ARG A O 1
ATOM 1707 N N . GLN A 1 209 ? -67.547 -20.586 116.100 1.00 37.69 209 GLN A N 1
ATOM 1708 C CA . GLN A 1 209 ? -68.962 -20.718 115.721 1.00 37.69 209 GLN A CA 1
ATOM 1709 C C . GLN A 1 209 ? -69.713 -21.824 116.483 1.00 37.69 209 GLN A C 1
ATOM 1711 O O . GLN A 1 209 ? -70.868 -22.094 116.169 1.00 37.69 209 GLN A O 1
ATOM 1716 N N . ALA A 1 210 ? -69.099 -22.420 117.512 1.00 41.94 210 ALA A N 1
ATOM 1717 C CA . ALA A 1 210 ? -69.752 -23.381 118.408 1.00 41.94 210 ALA A CA 1
ATOM 1718 C C . ALA A 1 210 ? -70.069 -22.826 119.812 1.00 41.94 210 ALA A C 1
ATOM 1720 O O . ALA A 1 210 ? -70.690 -23.526 120.607 1.00 41.94 210 ALA A O 1
ATOM 1721 N N . GLU A 1 211 ? -69.700 -21.582 120.129 1.00 39.47 211 GLU A N 1
ATOM 1722 C CA . GLU A 1 211 ? -70.024 -20.969 121.420 1.00 39.47 211 GLU A CA 1
ATOM 1723 C C . GLU A 1 211 ? -70.166 -19.450 121.252 1.00 39.47 211 GLU A C 1
ATOM 1725 O O . GLU A 1 211 ? -69.287 -18.802 120.694 1.00 39.47 211 GLU A O 1
ATOM 1730 N N . GLU A 1 212 ? -71.296 -18.917 121.725 1.00 36.22 212 GLU A N 1
ATOM 1731 C CA . GLU A 1 212 ? -71.713 -17.501 121.719 1.00 36.22 212 GLU A CA 1
ATOM 1732 C C . GLU A 1 212 ? -72.474 -16.986 120.485 1.00 36.22 212 GLU A C 1
ATOM 1734 O O . GLU A 1 212 ? -72.170 -15.964 119.871 1.00 36.22 212 GLU A O 1
ATOM 1739 N N . GLU A 1 213 ? -73.619 -17.625 120.240 1.00 40.47 213 GLU A N 1
ATOM 1740 C CA . GLU A 1 213 ? -74.820 -16.947 119.750 1.00 40.47 213 GLU A CA 1
ATOM 1741 C C . GLU A 1 213 ? -75.527 -16.232 120.924 1.00 40.47 213 GLU A C 1
ATOM 1743 O O . GLU A 1 213 ? -76.570 -16.672 121.396 1.00 40.47 213 GLU A O 1
ATOM 1748 N N . TYR A 1 214 ? -74.957 -15.140 121.450 1.00 33.75 214 TYR A N 1
ATOM 1749 C CA . TYR A 1 214 ? -75.716 -14.115 122.185 1.00 33.75 214 TYR A CA 1
ATOM 1750 C C . TYR A 1 214 ? -74.882 -12.841 122.398 1.00 33.75 214 TYR A C 1
ATOM 1752 O O . TYR A 1 214 ? -73.694 -12.906 122.670 1.00 33.75 214 TYR A O 1
ATOM 1760 N N . ALA A 1 215 ? -75.557 -11.688 122.363 1.00 33.03 215 ALA A N 1
ATOM 1761 C CA . ALA A 1 215 ? -75.070 -10.341 122.708 1.00 33.03 215 ALA A CA 1
ATOM 1762 C C . ALA A 1 215 ? -74.435 -9.474 121.592 1.00 33.03 215 ALA A C 1
ATOM 1764 O O . ALA A 1 215 ? -73.245 -9.205 121.524 1.00 33.03 215 ALA A O 1
ATOM 1765 N N . GLN A 1 216 ? -75.344 -8.908 120.794 1.00 33.34 216 GLN A N 1
ATOM 1766 C CA . GLN A 1 216 ? -75.585 -7.458 120.689 1.00 33.34 216 GLN A CA 1
ATOM 1767 C C . GLN A 1 216 ? -74.440 -6.474 120.359 1.00 33.34 216 GLN A C 1
ATOM 1769 O O . GLN A 1 216 ? -73.544 -6.203 121.142 1.00 33.34 216 GLN A O 1
ATOM 1774 N N . LYS A 1 217 ? -74.713 -5.727 119.276 1.00 36.31 217 LYS A N 1
ATOM 1775 C CA . LYS A 1 217 ? -74.681 -4.252 119.172 1.00 36.31 217 LYS A CA 1
ATOM 1776 C C . LYS A 1 217 ? -73.475 -3.536 119.800 1.00 36.31 217 LYS A C 1
ATOM 1778 O O . LYS A 1 217 ? -73.521 -3.166 120.963 1.00 36.31 217 LYS A O 1
ATOM 1783 N N . GLN A 1 218 ? -72.555 -3.095 118.945 1.00 28.88 218 GLN A N 1
ATOM 1784 C CA . GLN A 1 218 ? -72.198 -1.682 118.726 1.00 28.88 218 GLN A CA 1
ATOM 1785 C C . GLN A 1 218 ? -70.899 -1.626 117.917 1.00 28.88 218 GLN A C 1
ATOM 1787 O O . GLN A 1 218 ? -69.855 -2.041 118.396 1.00 28.88 218 GLN A O 1
ATOM 1792 N N . ASN A 1 219 ? -70.965 -1.098 116.694 1.00 32.72 219 ASN A N 1
ATOM 1793 C CA . ASN A 1 219 ? -70.122 0.011 116.234 1.00 32.72 219 ASN A CA 1
ATOM 1794 C C . ASN A 1 219 ? -70.229 0.151 114.718 1.00 32.72 219 ASN A C 1
ATOM 1796 O O . ASN A 1 219 ? -69.572 -0.520 113.930 1.00 32.72 219 ASN A O 1
ATOM 1800 N N . ARG A 1 220 ? -71.061 1.116 114.320 1.00 40.56 220 ARG A N 1
ATOM 1801 C CA . ARG A 1 220 ? -70.814 1.889 113.110 1.00 40.56 220 ARG A CA 1
ATOM 1802 C C . ARG A 1 220 ? -69.530 2.677 113.349 1.00 40.56 220 ARG A C 1
ATOM 1804 O O . ARG A 1 220 ? -69.533 3.523 114.239 1.00 40.56 220 ARG A O 1
ATOM 1811 N N . LYS A 1 221 ? -68.501 2.433 112.540 1.00 36.50 221 LYS A N 1
ATOM 1812 C CA . LYS A 1 221 ? -67.667 3.442 111.860 1.00 36.50 221 LYS A CA 1
ATOM 1813 C C . LYS A 1 221 ? -66.406 2.786 111.290 1.00 36.50 221 LYS A C 1
ATOM 1815 O O . LYS A 1 221 ? -65.756 2.004 111.968 1.00 36.50 221 LYS A O 1
ATOM 1820 N N . ASN A 1 222 ? -66.072 3.234 110.080 1.00 34.88 222 ASN A N 1
ATOM 1821 C CA . ASN A 1 222 ? -64.789 3.126 109.380 1.00 34.88 222 ASN A CA 1
ATOM 1822 C C . ASN A 1 222 ? -64.487 1.801 108.667 1.00 34.88 222 ASN A C 1
ATOM 1824 O O . ASN A 1 222 ? -63.916 0.897 109.259 1.00 34.88 222 ASN A O 1
ATOM 1828 N N . ALA A 1 223 ? -64.797 1.761 107.365 1.00 33.06 223 ALA A N 1
ATOM 1829 C CA . ALA A 1 223 ? -63.906 1.271 106.299 1.00 33.06 223 ALA A CA 1
ATOM 1830 C C . ALA A 1 223 ? -64.627 1.349 104.935 1.00 33.06 223 ALA A C 1
ATOM 1832 O O . ALA A 1 223 ? -64.999 0.336 104.359 1.00 33.06 223 ALA A O 1
ATOM 1833 N N . ASN A 1 224 ? -64.843 2.566 104.422 1.00 32.81 224 ASN A N 1
ATOM 1834 C CA . ASN A 1 224 ? -65.049 2.775 102.986 1.00 32.81 224 ASN A CA 1
ATOM 1835 C C . ASN A 1 224 ? -63.754 3.374 102.437 1.00 32.81 224 ASN A C 1
ATOM 1837 O O . ASN A 1 224 ? -63.559 4.586 102.458 1.00 32.81 224 ASN A O 1
ATOM 1841 N N . GLY A 1 225 ? -62.856 2.501 102.003 1.00 39.69 225 GLY A N 1
ATOM 1842 C CA . GLY A 1 225 ? -61.659 2.840 101.251 1.00 39.69 225 GLY A CA 1
ATOM 1843 C C . GLY A 1 225 ? -61.410 1.711 100.263 1.00 39.69 225 GLY A C 1
ATOM 1844 O O . GLY A 1 225 ? -61.437 0.555 100.666 1.00 39.69 225 GLY A O 1
ATOM 1845 N N . TYR A 1 226 ? -61.179 2.082 99.004 1.00 36.31 226 TYR A N 1
ATOM 1846 C CA . TYR A 1 226 ? -60.928 1.235 97.831 1.00 36.31 226 TYR A CA 1
ATOM 1847 C C . TYR A 1 226 ? -62.156 0.726 97.068 1.00 36.31 226 TYR A C 1
ATOM 1849 O O . TYR A 1 226 ? -62.573 -0.422 97.169 1.00 36.31 226 TYR A O 1
ATOM 1857 N N . SER A 1 227 ? -62.653 1.580 96.169 1.00 33.22 227 SER A N 1
ATOM 1858 C CA . SER A 1 227 ? -63.083 1.108 94.852 1.00 33.22 227 SER A CA 1
ATOM 1859 C C . SER A 1 227 ? -62.737 2.136 93.767 1.00 33.22 227 SER A C 1
ATOM 1861 O O . SER A 1 227 ? -63.027 3.322 93.900 1.00 33.22 227 SER A O 1
ATOM 1863 N N . SER A 1 228 ? -62.106 1.622 92.708 1.00 34.59 228 SER A N 1
ATOM 1864 C CA . SER A 1 228 ? -61.889 2.214 91.383 1.00 34.59 228 SER A CA 1
ATOM 1865 C C . SER A 1 228 ? -61.007 3.465 91.286 1.00 34.59 228 SER A C 1
ATOM 1867 O O . SER A 1 228 ? -61.481 4.575 91.047 1.00 34.59 228 SER A O 1
ATOM 1869 N N . GLU A 1 229 ? -59.695 3.242 91.314 1.00 30.92 229 GLU A N 1
ATOM 1870 C CA . GLU A 1 229 ? -58.709 4.138 90.712 1.00 30.92 229 GLU A CA 1
ATOM 1871 C C . GLU A 1 229 ? -58.985 4.224 89.200 1.00 30.92 229 GLU A C 1
ATOM 1873 O O . GLU A 1 229 ? -58.729 3.299 88.429 1.00 30.92 229 GLU A O 1
ATOM 1878 N N . LYS A 1 230 ? -59.633 5.318 88.789 1.00 40.88 230 LYS A N 1
ATOM 1879 C CA . LYS A 1 230 ? -59.776 5.686 87.384 1.00 40.88 230 LYS A CA 1
ATOM 1880 C C . LYS A 1 230 ? -58.384 6.010 86.859 1.00 40.88 230 LYS A C 1
ATOM 1882 O O . LYS A 1 230 ? -57.753 6.954 87.325 1.00 40.88 230 LYS A O 1
ATOM 1887 N N . VAL A 1 231 ? -57.944 5.250 85.864 1.00 40.47 231 VAL A N 1
ATOM 1888 C CA . VAL A 1 231 ? -56.848 5.636 84.978 1.00 40.47 231 VAL A CA 1
ATOM 1889 C C . VAL A 1 231 ? -57.229 6.978 84.351 1.00 40.47 231 VAL A C 1
ATOM 1891 O O . VAL A 1 231 ? -58.120 7.066 83.509 1.00 40.47 231 VAL A O 1
ATOM 1894 N N . GLN A 1 232 ? -56.608 8.044 84.842 1.00 38.81 232 GLN A N 1
ATOM 1895 C CA . GLN A 1 232 ? -56.743 9.392 84.318 1.00 38.81 232 GLN A CA 1
ATOM 1896 C C . GLN A 1 232 ? -56.016 9.441 82.964 1.00 38.81 232 GLN A C 1
ATOM 1898 O O . GLN A 1 232 ? -54.789 9.472 82.913 1.00 38.81 232 GLN A O 1
ATOM 1903 N N . CYS A 1 233 ? -56.764 9.437 81.859 1.00 44.09 233 CYS A N 1
ATOM 1904 C CA . CYS A 1 233 ? -56.226 9.787 80.546 1.00 44.09 233 CYS A CA 1
ATOM 1905 C C . CYS A 1 233 ? -55.773 11.258 80.553 1.00 44.09 233 CYS A C 1
ATOM 1907 O O . CYS A 1 233 ? -56.571 12.168 80.775 1.00 44.09 233 CYS A O 1
ATOM 1909 N N . LEU A 1 234 ? -54.484 11.481 80.296 1.00 50.25 234 LEU A N 1
ATOM 1910 C CA . LEU A 1 234 ? -53.840 12.786 80.119 1.00 50.25 234 LEU A CA 1
ATOM 1911 C C . LEU A 1 234 ? -54.131 13.367 78.724 1.00 50.25 234 LEU A C 1
ATOM 1913 O O . LEU A 1 234 ? -53.229 13.531 77.908 1.00 50.25 234 LEU A O 1
ATOM 1917 N N . ILE A 1 235 ? -55.393 13.693 78.441 1.00 56.00 235 ILE A N 1
ATOM 1918 C CA . ILE A 1 235 ? -55.757 14.507 77.273 1.00 56.00 235 ILE A CA 1
ATOM 1919 C C . ILE A 1 235 ? -56.522 15.738 77.783 1.00 56.00 235 ILE A C 1
ATOM 1921 O O . ILE A 1 235 ? -57.535 15.567 78.466 1.00 56.00 235 ILE A O 1
ATOM 1925 N N . PRO A 1 236 ? -56.064 16.975 77.498 1.00 62.47 236 PRO A N 1
ATOM 1926 C CA . PRO A 1 236 ? -56.807 18.191 77.828 1.00 62.47 236 PRO A CA 1
ATOM 1927 C C . PRO A 1 236 ? -58.230 18.128 77.253 1.00 62.47 236 PRO A C 1
ATOM 1929 O O . PRO A 1 236 ? -58.402 17.967 76.044 1.00 62.47 236 PRO A O 1
ATOM 1932 N N . GLN A 1 237 ? -59.254 18.245 78.107 1.00 58.69 237 GLN A N 1
ATOM 1933 C CA . GLN A 1 237 ? -60.660 18.078 77.701 1.00 58.69 237 GLN A CA 1
ATOM 1934 C C . GLN A 1 237 ? -61.119 19.075 76.630 1.00 58.69 237 GLN A C 1
ATOM 1936 O O . GLN A 1 237 ? -62.018 18.763 75.858 1.00 58.69 237 GLN A O 1
ATOM 1941 N N . GLU A 1 238 ? -60.494 20.246 76.539 1.00 64.38 238 GLU A N 1
ATOM 1942 C CA . GLU A 1 238 ? -60.845 21.258 75.537 1.00 64.38 238 GLU A CA 1
ATOM 1943 C C . GLU A 1 238 ? -60.502 20.799 74.115 1.00 64.38 238 GLU A C 1
ATOM 1945 O O . GLU A 1 238 ? -61.361 20.853 73.239 1.00 64.38 238 GLU A O 1
ATOM 1950 N N . LYS A 1 239 ? -59.311 20.218 73.899 1.00 65.81 239 LYS A N 1
ATOM 1951 C CA . LYS A 1 239 ? -58.956 19.631 72.596 1.00 65.81 239 LYS A CA 1
ATOM 1952 C C . LYS A 1 239 ? -59.795 18.398 72.277 1.00 65.81 239 LYS A C 1
ATOM 1954 O O . LYS A 1 239 ? -60.122 18.169 71.118 1.00 65.81 239 LYS A O 1
ATOM 1959 N N . LEU A 1 240 ? -60.179 17.620 73.294 1.00 65.44 240 LEU A N 1
ATOM 1960 C CA . LEU A 1 240 ? -61.093 16.490 73.111 1.00 65.44 240 LEU A CA 1
ATOM 1961 C C . LEU A 1 240 ? -62.454 16.970 72.583 1.00 65.44 240 LEU A C 1
ATOM 1963 O O . LEU A 1 240 ? -62.980 16.380 71.645 1.00 65.44 240 LEU A O 1
ATOM 1967 N N . ASN A 1 241 ? -62.982 18.064 73.135 1.00 68.19 241 ASN A N 1
ATOM 1968 C CA . ASN A 1 241 ? -64.259 18.638 72.719 1.00 68.19 241 ASN A CA 1
ATOM 1969 C C . ASN A 1 241 ? -64.187 19.258 71.314 1.00 68.19 241 ASN A C 1
ATOM 1971 O O . ASN A 1 241 ? -65.106 19.050 70.525 1.00 68.19 241 ASN A O 1
ATOM 1975 N N . GLU A 1 242 ? -63.095 19.947 70.967 1.00 75.81 242 GLU A N 1
ATOM 1976 C CA . GLU A 1 242 ? -62.881 20.487 69.614 1.00 75.81 242 GLU A CA 1
ATOM 1977 C C . GLU A 1 242 ? -62.799 19.379 68.558 1.00 75.81 242 GLU A C 1
ATOM 1979 O O . GLU A 1 242 ? -63.484 19.447 67.533 1.00 75.81 242 GLU A O 1
ATOM 1984 N N . TYR A 1 243 ? -62.022 18.320 68.816 1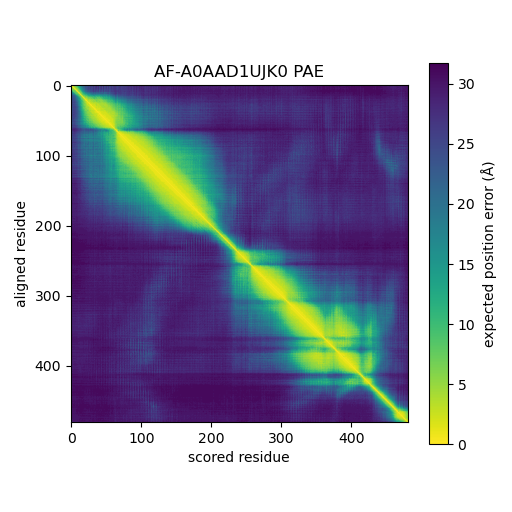.00 71.56 243 TYR A N 1
ATOM 1985 C CA . TYR A 1 243 ? -61.971 17.170 67.913 1.00 71.56 243 TYR A CA 1
ATOM 1986 C C . TYR A 1 243 ? -63.336 16.482 67.827 1.00 71.56 243 TYR A C 1
ATOM 1988 O O . TYR A 1 243 ? -63.785 16.146 66.735 1.00 71.56 243 TYR A O 1
ATOM 1996 N N . GLN A 1 244 ? -64.053 16.339 68.942 1.00 68.50 244 GLN A N 1
ATOM 1997 C CA . GLN A 1 244 ? -65.372 15.708 68.966 1.00 68.50 244 GLN A CA 1
ATOM 1998 C C . GLN A 1 244 ? -66.448 16.531 68.228 1.00 68.50 244 GLN A C 1
ATOM 2000 O O . GLN A 1 244 ? -67.333 15.944 67.600 1.00 68.50 244 GLN A O 1
ATOM 2005 N N . GLU A 1 245 ? -66.375 17.867 68.234 1.00 75.06 245 GLU A N 1
ATOM 2006 C CA . GLU A 1 245 ? -67.228 18.732 67.403 1.00 75.06 245 GLU A CA 1
ATOM 2007 C C . GLU A 1 245 ? -66.862 18.673 65.915 1.00 75.06 245 GLU A C 1
ATOM 2009 O O . GLU A 1 245 ? -67.759 18.605 65.069 1.00 75.06 245 GLU A O 1
ATOM 2014 N N . ALA A 1 246 ? -65.569 18.656 65.580 1.00 73.00 246 ALA A N 1
ATOM 2015 C CA . ALA A 1 246 ? -65.109 18.502 64.202 1.00 73.00 246 ALA A CA 1
ATOM 2016 C C . ALA A 1 246 ? -65.548 17.147 63.615 1.00 73.00 246 ALA A C 1
ATOM 2018 O O . ALA A 1 246 ? -66.099 17.101 62.515 1.00 73.00 246 ALA A O 1
ATOM 2019 N N . PHE A 1 247 ? -65.422 16.060 64.384 1.00 66.75 247 PHE A N 1
ATOM 2020 C CA . PHE A 1 247 ? -65.885 14.729 63.983 1.00 66.75 247 PHE A CA 1
ATOM 2021 C C . PHE A 1 247 ? -67.408 14.649 63.832 1.00 66.75 247 PHE A C 1
ATOM 2023 O O . PHE A 1 247 ? -67.883 14.017 62.890 1.00 66.75 247 PHE A O 1
ATOM 2030 N N . LYS A 1 248 ? -68.193 15.329 64.682 1.00 69.81 248 LYS A N 1
ATOM 2031 C CA . LYS A 1 248 ? -69.657 15.406 64.512 1.00 69.81 248 LYS A CA 1
ATOM 2032 C C . LYS A 1 248 ? -70.060 16.116 63.219 1.00 69.81 248 LYS A C 1
ATOM 2034 O O . LYS A 1 248 ? -70.915 15.605 62.503 1.00 69.81 248 LYS A O 1
ATOM 2039 N N . LYS A 1 249 ? -69.407 17.230 62.868 1.00 72.62 249 LYS A N 1
ATOM 2040 C CA . LYS A 1 249 ? -69.655 17.938 61.596 1.00 72.62 249 LYS A CA 1
ATOM 2041 C C . LYS A 1 249 ? -69.306 17.077 60.374 1.00 72.62 249 LYS A C 1
ATOM 2043 O O . LYS A 1 249 ? -70.012 17.109 59.363 1.00 72.62 249 LYS A O 1
ATOM 2048 N N . ILE A 1 250 ? -68.245 16.275 60.464 1.00 67.69 250 ILE A N 1
ATOM 2049 C CA . ILE A 1 250 ? -67.852 15.359 59.384 1.00 67.69 250 ILE A CA 1
ATOM 2050 C C . ILE A 1 250 ? -68.835 14.178 59.289 1.00 67.69 250 ILE A C 1
ATOM 2052 O O . ILE A 1 250 ? -69.271 13.840 58.190 1.00 67.69 250 ILE A O 1
ATOM 2056 N N . ALA A 1 251 ? -69.270 13.600 60.411 1.00 66.25 251 ALA A N 1
ATOM 2057 C CA . ALA A 1 251 ? -70.262 12.520 60.434 1.00 66.25 251 ALA A CA 1
ATOM 2058 C C . ALA A 1 251 ? -71.638 12.962 59.889 1.00 66.25 251 ALA A C 1
ATOM 2060 O O . ALA A 1 251 ? -72.289 12.218 59.152 1.00 66.25 251 ALA A O 1
ATOM 2061 N N . GLU A 1 252 ? -72.065 14.195 60.184 1.00 68.88 252 GLU A N 1
ATOM 2062 C CA . GLU A 1 252 ? -73.315 14.777 59.670 1.00 68.88 252 GLU A CA 1
ATOM 2063 C C . GLU A 1 252 ? -73.295 15.005 58.151 1.00 68.88 252 GLU A C 1
ATOM 2065 O O . GLU A 1 252 ? -74.320 14.837 57.486 1.00 68.88 252 GLU A O 1
ATOM 2070 N N . SER A 1 253 ? -72.133 15.343 57.585 1.00 63.00 253 SER A N 1
ATOM 2071 C CA . SER A 1 253 ? -71.970 15.591 56.145 1.00 63.00 253 SER A CA 1
ATOM 2072 C C . SER A 1 253 ? -71.716 14.319 55.326 1.00 63.00 253 SER A C 1
ATOM 2074 O O . SER A 1 253 ? -72.138 14.247 54.173 1.00 63.00 253 SER A O 1
ATOM 2076 N N . THR A 1 254 ? -71.100 13.290 55.918 1.00 64.25 254 THR A N 1
ATOM 2077 C CA . THR A 1 254 ? -70.762 12.021 55.239 1.00 64.25 254 THR A CA 1
ATOM 2078 C C . THR A 1 254 ? -71.781 10.891 55.456 1.00 64.25 254 THR A C 1
ATOM 2080 O O . THR A 1 254 ? -71.765 9.916 54.709 1.00 64.25 254 THR A O 1
ATOM 2083 N N . LYS A 1 255 ? -72.712 11.023 56.418 1.00 60.41 255 LYS A N 1
ATOM 2084 C CA . LYS A 1 255 ? -73.761 10.035 56.781 1.00 60.41 255 LYS A CA 1
ATOM 2085 C C . LYS A 1 255 ? -73.251 8.648 57.223 1.00 60.41 255 LYS A C 1
ATOM 2087 O O . LYS A 1 255 ? -74.042 7.702 57.267 1.00 60.41 255 LYS A O 1
ATOM 2092 N N . VAL A 1 256 ? -71.979 8.511 57.592 1.00 58.84 256 VAL A N 1
ATOM 2093 C CA . VAL A 1 256 ? -71.412 7.259 58.128 1.00 58.84 256 VAL A CA 1
ATOM 2094 C C . VAL A 1 256 ? -71.557 7.255 59.655 1.00 58.84 256 VAL A C 1
ATOM 2096 O O . VAL A 1 256 ? -71.288 8.261 60.307 1.00 58.84 256 VAL A O 1
ATOM 2099 N N . LYS A 1 257 ? -72.063 6.155 60.231 1.00 61.09 257 LYS A N 1
ATOM 2100 C CA . LYS A 1 257 ? -72.427 6.065 61.663 1.00 61.09 257 LYS A CA 1
ATOM 2101 C C . LYS A 1 257 ? -71.309 5.530 62.564 1.00 61.09 257 LYS A C 1
ATOM 2103 O O . LYS A 1 257 ? -71.430 5.672 63.778 1.00 61.09 257 LYS A O 1
ATOM 2108 N N . ASP A 1 258 ? -70.270 4.927 61.989 1.00 67.00 258 ASP A N 1
ATOM 2109 C CA . ASP A 1 258 ? -69.148 4.339 62.721 1.00 67.00 258 ASP A CA 1
ATOM 2110 C C . ASP A 1 258 ? -67.872 5.178 62.522 1.00 67.00 258 ASP A C 1
ATOM 2112 O O . ASP A 1 258 ? -67.444 5.433 61.394 1.00 67.00 258 ASP A O 1
ATOM 2116 N N . ILE A 1 259 ? -67.309 5.670 63.627 1.00 66.75 259 ILE A N 1
ATOM 2117 C CA . ILE A 1 259 ? -66.170 6.604 63.637 1.00 66.75 259 ILE A CA 1
ATOM 2118 C C . ILE A 1 259 ? -64.885 5.873 63.239 1.00 66.75 259 ILE A C 1
ATOM 2120 O O . ILE A 1 259 ? -64.064 6.430 62.508 1.00 66.75 259 ILE A O 1
ATOM 2124 N N . ASP A 1 260 ? -64.738 4.617 63.659 1.00 74.12 260 ASP A N 1
ATOM 2125 C CA . ASP A 1 260 ? -63.548 3.818 63.368 1.00 74.12 260 ASP A CA 1
ATOM 2126 C C . ASP A 1 260 ? -63.479 3.453 61.874 1.00 74.12 260 ASP A C 1
ATOM 2128 O O . ASP A 1 260 ? -62.403 3.447 61.274 1.00 74.12 260 ASP A O 1
ATOM 2132 N N . GLU A 1 261 ? -64.634 3.245 61.234 1.00 75.12 261 GLU A N 1
ATOM 2133 C CA . GLU A 1 261 ? -64.733 3.018 59.787 1.00 75.12 261 GLU A CA 1
ATOM 2134 C C . GLU A 1 261 ? -64.379 4.281 58.981 1.00 75.12 261 GLU A C 1
ATOM 2136 O O . GLU A 1 261 ? -63.692 4.196 57.962 1.00 75.12 261 GLU A O 1
ATOM 2141 N N . LEU A 1 262 ? -64.781 5.468 59.452 1.00 74.38 262 LEU A N 1
ATOM 2142 C CA . LEU A 1 262 ? -64.431 6.741 58.816 1.00 74.38 262 LEU A CA 1
ATOM 2143 C C . LEU A 1 262 ? -62.924 7.020 58.891 1.00 74.38 262 LEU A C 1
ATOM 2145 O O . LEU A 1 262 ? -62.332 7.415 57.888 1.00 74.38 262 LEU A O 1
ATOM 2149 N N . VAL A 1 263 ? -62.303 6.801 60.054 1.00 79.75 263 VAL A N 1
ATOM 2150 C CA . VAL A 1 263 ? -60.852 6.972 60.225 1.00 79.75 263 VAL A CA 1
ATOM 2151 C C . VAL A 1 263 ? -60.096 5.973 59.354 1.00 79.75 263 VAL A C 1
ATOM 2153 O O . VAL A 1 263 ? -59.152 6.363 58.675 1.00 79.75 263 VAL A O 1
ATOM 2156 N N . LYS A 1 264 ? -60.545 4.715 59.287 1.00 82.00 264 LYS A N 1
ATOM 2157 C CA . LYS A 1 264 ? -59.939 3.714 58.404 1.00 82.00 264 LYS A CA 1
ATOM 2158 C C . LYS A 1 264 ? -60.035 4.113 56.929 1.00 82.00 264 LYS A C 1
ATOM 2160 O O . LYS A 1 264 ? -59.032 4.077 56.227 1.00 82.00 264 LYS A O 1
ATOM 2165 N N . ASN A 1 265 ? -61.206 4.555 56.472 1.00 81.00 265 ASN A N 1
ATOM 2166 C CA . ASN A 1 265 ? -61.386 5.019 55.095 1.00 81.00 265 ASN A CA 1
ATOM 2167 C C . ASN A 1 265 ? -60.573 6.287 54.796 1.00 81.00 265 ASN A C 1
ATOM 2169 O O . ASN A 1 265 ? -60.107 6.453 53.671 1.00 81.00 265 ASN A O 1
ATOM 2173 N N . PHE A 1 266 ? -60.387 7.170 55.782 1.00 82.62 266 PHE A N 1
ATOM 2174 C CA . PHE A 1 266 ? -59.538 8.351 55.645 1.00 82.62 266 PHE A CA 1
ATOM 2175 C C . PHE A 1 266 ? -58.060 7.973 55.545 1.00 82.62 266 PHE A C 1
ATOM 2177 O O . PHE A 1 266 ? -57.399 8.458 54.638 1.00 82.62 266 PHE A O 1
ATOM 2184 N N . ILE A 1 267 ? -57.570 7.065 56.395 1.00 84.62 267 ILE A N 1
ATOM 2185 C CA . ILE A 1 267 ? -56.196 6.546 56.318 1.00 84.62 267 ILE A CA 1
ATOM 2186 C C . ILE A 1 267 ? -55.974 5.860 54.968 1.00 84.62 267 ILE A C 1
ATOM 2188 O O . ILE A 1 267 ? -55.004 6.159 54.288 1.00 84.62 267 ILE A O 1
ATOM 2192 N N . GLU A 1 268 ? -56.904 5.017 54.510 1.00 87.12 268 GLU A N 1
ATOM 2193 C CA . GLU A 1 268 ? -56.796 4.391 53.187 1.00 87.12 268 GLU A CA 1
ATOM 2194 C C . GLU A 1 268 ? -56.842 5.418 52.039 1.00 87.12 268 GLU A C 1
ATOM 2196 O O . GLU A 1 268 ? -56.187 5.238 51.013 1.00 87.12 268 GLU A O 1
ATOM 2201 N N . ALA A 1 269 ? -57.632 6.489 52.164 1.00 84.94 269 ALA A N 1
ATOM 2202 C CA . ALA A 1 269 ? -57.666 7.566 51.177 1.00 84.94 269 ALA A CA 1
ATOM 2203 C C . ALA A 1 269 ? -56.380 8.407 51.203 1.00 84.94 269 ALA A C 1
ATOM 2205 O O . ALA A 1 269 ? -55.890 8.789 50.143 1.00 84.94 269 ALA A O 1
ATOM 2206 N N . GLU A 1 270 ? -55.817 8.656 52.383 1.00 86.50 270 GLU A N 1
ATOM 2207 C CA . GLU A 1 270 ? -54.556 9.366 52.583 1.00 86.50 270 GLU A CA 1
ATOM 2208 C C . GLU A 1 270 ? -53.374 8.545 52.058 1.00 86.50 270 GLU A C 1
ATOM 2210 O O . GLU A 1 270 ? -52.568 9.075 51.300 1.00 86.50 270 GLU A O 1
ATOM 2215 N N . GLU A 1 271 ? -53.318 7.241 52.337 1.00 87.00 271 GLU A N 1
ATOM 2216 C CA . GLU A 1 271 ? -52.315 6.320 51.787 1.00 87.00 271 GLU A CA 1
ATOM 2217 C C . GLU A 1 271 ? -52.395 6.237 50.257 1.00 87.00 271 GLU A C 1
ATOM 2219 O O . GLU A 1 271 ? -51.365 6.274 49.573 1.00 87.00 271 GLU A O 1
ATOM 2224 N N . ARG A 1 272 ? -53.611 6.180 49.689 1.00 89.00 272 ARG A N 1
ATOM 2225 C CA . ARG A 1 272 ? -53.805 6.241 48.229 1.00 89.00 272 ARG A CA 1
ATOM 2226 C C . ARG A 1 272 ? -53.365 7.587 47.660 1.00 89.00 272 ARG A C 1
ATOM 2228 O O . ARG A 1 272 ? -52.734 7.612 46.608 1.00 89.00 272 ARG A O 1
ATOM 2235 N N . ASN A 1 273 ? -53.666 8.690 48.341 1.00 88.69 273 ASN A N 1
ATOM 2236 C CA . ASN A 1 273 ? -53.273 10.027 47.905 1.00 88.69 273 ASN A CA 1
ATOM 2237 C C . ASN A 1 273 ? -51.753 10.234 47.986 1.00 88.69 273 ASN A C 1
ATOM 2239 O O . ASN A 1 273 ? -51.158 10.820 47.086 1.00 88.69 273 ASN A O 1
ATOM 2243 N N . PHE A 1 274 ? -51.112 9.703 49.026 1.00 90.50 274 PHE A N 1
ATOM 2244 C CA . PHE A 1 274 ? -49.661 9.711 49.179 1.00 90.50 274 PHE A CA 1
ATOM 2245 C C . PHE A 1 274 ? -48.986 8.881 48.082 1.00 90.50 274 PHE A C 1
ATOM 2247 O O . PHE A 1 274 ? -48.067 9.359 47.423 1.00 90.50 274 PHE A O 1
ATOM 2254 N N . SER A 1 275 ? -49.498 7.675 47.816 1.00 91.44 275 SER A N 1
ATOM 2255 C CA . SER A 1 275 ? -49.006 6.815 46.731 1.00 91.44 275 SER A CA 1
ATOM 2256 C C . SER A 1 275 ? -49.160 7.477 45.360 1.00 91.44 275 SER A C 1
ATOM 2258 O O . SER A 1 275 ? -48.248 7.422 44.541 1.00 91.44 275 SER A O 1
ATOM 2260 N N . LEU A 1 276 ? -50.296 8.140 45.117 1.00 91.56 276 LEU A N 1
ATOM 2261 C CA . LEU A 1 276 ? -50.543 8.860 43.871 1.00 91.56 276 LEU A CA 1
ATOM 2262 C C . LEU A 1 276 ? -49.635 10.085 43.736 1.00 91.56 276 LEU A C 1
ATOM 2264 O O . LEU A 1 276 ? -49.095 10.310 42.662 1.00 91.56 276 LEU A O 1
ATOM 2268 N N . SER A 1 277 ? -49.439 10.849 44.811 1.00 91.94 277 SER A N 1
ATOM 2269 C CA . SER A 1 277 ? -48.550 12.016 44.806 1.00 91.94 277 SER A CA 1
ATOM 2270 C C . SER A 1 277 ? -47.106 11.607 44.533 1.00 91.94 277 SER A C 1
ATOM 2272 O O . SER A 1 277 ? -46.451 12.233 43.709 1.00 91.94 277 SER A O 1
ATOM 2274 N N . LYS A 1 278 ? -46.649 10.503 45.136 1.00 93.56 278 LYS A N 1
ATOM 2275 C CA . LYS A 1 278 ? -45.332 9.930 44.849 1.00 93.56 278 LYS A CA 1
ATOM 2276 C C . LYS A 1 278 ? -45.205 9.498 43.388 1.00 93.56 278 LYS A C 1
ATOM 2278 O O . LYS A 1 278 ? -44.204 9.794 42.755 1.00 93.56 278 LYS A O 1
ATOM 2283 N N . PHE A 1 279 ? -46.227 8.847 42.833 1.00 94.94 279 PHE A N 1
ATOM 2284 C CA . PHE A 1 279 ? -46.227 8.461 41.421 1.00 94.94 279 PHE A CA 1
ATOM 2285 C C . PHE A 1 279 ? -46.232 9.675 40.480 1.00 94.94 279 PHE A C 1
ATOM 2287 O O . PHE A 1 279 ? -45.567 9.664 39.452 1.00 94.94 279 PHE A O 1
ATOM 2294 N N . VAL A 1 280 ? -46.957 10.741 40.829 1.00 95.50 280 VAL A N 1
ATOM 2295 C CA . VAL A 1 280 ? -46.935 12.003 40.076 1.00 95.50 280 VAL A CA 1
ATOM 2296 C C . VAL A 1 280 ? -45.554 12.650 40.143 1.00 95.50 280 VAL A C 1
ATOM 2298 O O . VAL A 1 280 ? -45.084 13.154 39.129 1.00 95.50 280 VAL A O 1
ATOM 2301 N N . GLU A 1 281 ? -44.891 12.615 41.297 1.00 94.88 281 GLU A N 1
ATOM 2302 C CA . GLU A 1 281 ? -43.528 13.126 41.463 1.00 94.88 281 GLU A CA 1
ATOM 2303 C C . GLU A 1 281 ? -42.522 12.307 40.639 1.00 94.88 281 GLU A C 1
ATOM 2305 O O . GLU A 1 281 ? -41.754 12.888 39.878 1.00 94.88 281 GLU A O 1
ATOM 2310 N N . GLU A 1 282 ? -42.607 10.972 40.681 1.00 94.75 282 GLU A N 1
ATOM 2311 C CA . GLU A 1 282 ? -41.796 10.065 39.852 1.00 94.75 282 GLU A CA 1
ATOM 2312 C C . GLU A 1 282 ? -42.012 10.314 38.348 1.00 94.75 282 GLU A C 1
ATOM 2314 O O . GLU A 1 282 ? -41.044 10.437 37.602 1.00 94.75 282 GLU A O 1
ATOM 2319 N N . LEU A 1 283 ? -43.264 10.464 37.897 1.00 94.19 283 LEU A N 1
ATOM 2320 C CA . LEU A 1 283 ? -43.573 10.796 36.500 1.00 94.19 283 LEU A CA 1
ATOM 2321 C C . LEU A 1 283 ? -43.081 12.188 36.098 1.00 94.19 283 LEU A C 1
ATOM 2323 O O . LEU A 1 283 ? -42.701 12.398 34.948 1.00 94.19 283 LEU A O 1
ATOM 2327 N N . THR A 1 284 ? -43.116 13.150 37.019 1.00 95.25 284 THR A N 1
ATOM 2328 C CA . THR A 1 284 ? -42.621 14.506 36.753 1.00 95.25 284 THR A CA 1
ATOM 2329 C C . THR A 1 284 ? -41.107 14.479 36.589 1.00 95.25 284 THR A C 1
ATOM 2331 O O . THR A 1 284 ? -40.598 15.028 35.617 1.00 95.25 284 THR A O 1
ATOM 2334 N N . GLN A 1 285 ? -40.402 13.754 37.462 1.00 96.31 285 GLN A N 1
ATOM 2335 C CA . GLN A 1 285 ? -38.964 13.538 37.333 1.00 96.31 285 GLN A CA 1
ATOM 2336 C C . GLN A 1 285 ? -38.620 12.815 36.021 1.00 96.31 285 GLN A C 1
ATOM 2338 O O . GLN A 1 285 ? -37.724 13.246 35.301 1.00 96.31 285 GLN A O 1
ATOM 2343 N N . GLU A 1 286 ? -39.350 11.753 35.664 1.00 96.56 286 GLU A N 1
ATOM 2344 C CA . GLU A 1 286 ? -39.138 11.044 34.395 1.00 96.56 286 GLU A CA 1
ATOM 2345 C C . GLU A 1 286 ? -39.384 11.960 33.184 1.00 96.56 286 GLU A C 1
ATOM 2347 O O . GLU A 1 286 ? -38.641 11.901 32.204 1.00 96.56 286 GLU A O 1
ATOM 2352 N N . SER A 1 287 ? -40.382 12.847 33.251 1.00 95.69 287 SER A N 1
ATOM 2353 C CA . SER A 1 287 ? -40.635 13.840 32.202 1.00 95.69 287 SER A CA 1
ATOM 2354 C C . SER A 1 287 ? -39.468 14.815 32.051 1.00 95.69 287 SER A C 1
ATOM 2356 O O . SER A 1 287 ? -39.034 15.058 30.929 1.00 95.69 287 SER A O 1
ATOM 2358 N N . GLU A 1 288 ? -38.924 15.336 33.153 1.00 95.81 288 GLU A N 1
ATOM 2359 C CA . GLU A 1 288 ? -37.754 16.225 33.130 1.00 95.81 288 GLU A CA 1
ATOM 2360 C C . GLU A 1 288 ? -36.507 15.508 32.579 1.00 95.81 288 GLU A C 1
ATOM 2362 O O . GLU A 1 288 ? -35.758 16.056 31.764 1.00 95.81 288 GLU A O 1
ATOM 2367 N N . GLU A 1 289 ? -36.303 14.242 32.950 1.00 95.88 289 GLU A N 1
ATOM 2368 C CA . GLU A 1 289 ? -35.232 13.402 32.403 1.00 95.88 289 GLU A CA 1
ATOM 2369 C C . GLU A 1 289 ? -35.407 13.099 30.905 1.00 95.88 289 GLU A C 1
ATOM 2371 O O . GLU A 1 289 ? -34.425 12.926 30.179 1.00 95.88 289 GLU A O 1
ATOM 2376 N N . LEU A 1 290 ? -36.641 12.991 30.413 1.00 95.25 290 LEU A N 1
ATOM 2377 C CA . LEU A 1 290 ? -36.911 12.817 28.987 1.00 95.25 290 LEU A CA 1
ATOM 2378 C C . LEU A 1 290 ? -36.735 14.126 28.217 1.00 95.25 290 LEU A C 1
ATOM 2380 O O . LEU A 1 290 ? -36.170 14.098 27.125 1.00 95.25 290 LEU A O 1
ATOM 2384 N N . ASP A 1 291 ? -37.158 15.258 28.776 1.00 95.81 291 ASP A N 1
ATOM 2385 C CA . ASP A 1 291 ? -36.997 16.572 28.151 1.00 95.81 291 ASP A CA 1
ATOM 2386 C C . ASP A 1 291 ? -35.517 16.945 28.001 1.00 95.81 291 ASP A C 1
ATOM 2388 O O . ASP A 1 291 ? -35.103 17.368 26.921 1.00 95.81 291 ASP A O 1
ATOM 2392 N N . THR A 1 292 ? -34.697 16.681 29.023 1.00 95.38 292 THR A N 1
ATOM 2393 C CA . THR A 1 292 ? -33.234 16.846 28.941 1.00 95.38 292 THR A CA 1
ATOM 2394 C C . THR A 1 292 ? -32.613 15.952 27.867 1.00 95.38 292 THR A C 1
ATOM 2396 O O . THR A 1 292 ? -31.870 16.441 27.021 1.00 95.38 292 THR A O 1
ATOM 2399 N N . LYS A 1 293 ? -32.989 14.666 27.791 1.00 95.88 293 LYS A N 1
ATOM 2400 C CA . LYS A 1 293 ? -32.528 13.772 26.707 1.00 95.88 293 LYS A CA 1
ATOM 2401 C C . LYS A 1 293 ? -32.960 14.258 25.323 1.00 95.88 293 LYS A C 1
ATOM 2403 O O . LYS A 1 293 ? -32.223 14.090 24.353 1.00 95.88 293 LYS A O 1
ATOM 2408 N N . ILE A 1 294 ? -34.161 14.823 25.198 1.00 94.44 294 ILE A N 1
ATOM 2409 C CA . ILE A 1 294 ? -34.645 15.396 23.938 1.00 94.44 294 ILE A CA 1
ATOM 2410 C C . ILE A 1 294 ? -33.804 16.616 23.550 1.00 94.44 294 ILE A C 1
ATOM 2412 O O . ILE A 1 294 ? -33.531 16.798 22.362 1.00 94.44 294 ILE A O 1
ATOM 2416 N N . GLU A 1 295 ? -33.419 17.450 24.512 1.00 96.38 295 GLU A N 1
ATOM 2417 C CA . GLU A 1 295 ? -32.551 18.606 24.286 1.00 96.38 295 GLU A CA 1
ATOM 2418 C C . GLU A 1 295 ? -31.146 18.168 23.849 1.00 96.38 295 GLU A C 1
ATOM 2420 O O . GLU A 1 295 ? -30.711 18.572 22.771 1.00 96.38 295 GLU A O 1
ATOM 2425 N N . ASP A 1 296 ? -30.526 17.222 24.560 1.00 94.75 296 ASP A N 1
ATOM 2426 C CA . ASP A 1 296 ? -29.219 16.650 24.206 1.00 94.75 296 ASP A CA 1
ATOM 2427 C C . ASP A 1 296 ? -29.210 16.067 22.779 1.00 94.75 296 ASP A C 1
ATOM 2429 O O . ASP A 1 296 ? -28.322 16.349 21.971 1.00 94.75 296 ASP A O 1
ATOM 2433 N N . ILE A 1 297 ? -30.236 15.284 22.421 1.00 93.69 297 ILE A N 1
ATOM 2434 C CA . ILE A 1 297 ? -30.353 14.691 21.078 1.00 93.69 297 ILE A CA 1
ATOM 2435 C C . ILE A 1 297 ? -30.552 15.777 20.011 1.00 93.69 297 ILE A C 1
ATOM 2437 O O . ILE A 1 297 ? -30.030 15.657 18.900 1.00 93.69 297 ILE A O 1
ATOM 2441 N N . LYS A 1 298 ? -31.304 16.846 20.304 1.00 94.38 298 LYS A N 1
ATOM 2442 C CA . LYS A 1 298 ? -31.476 17.967 19.365 1.00 94.38 298 LYS A CA 1
ATOM 2443 C C . LYS A 1 298 ? -30.163 18.709 19.132 1.00 94.38 298 LYS A C 1
ATOM 2445 O O . LYS A 1 298 ? -29.879 19.043 17.980 1.00 94.38 298 LYS A O 1
ATOM 2450 N N . GLU A 1 299 ? -29.370 18.932 20.176 1.00 93.81 299 GLU A N 1
ATOM 2451 C CA . GLU A 1 299 ? -28.038 19.529 20.050 1.00 93.81 299 GLU A CA 1
ATOM 2452 C C . GLU A 1 299 ? -27.104 18.645 19.213 1.00 93.81 299 GLU A C 1
ATOM 2454 O O . GLU A 1 299 ? -26.408 19.139 18.321 1.00 93.81 299 GLU A O 1
ATOM 2459 N N . GLU A 1 300 ? -27.146 17.325 19.415 1.00 92.31 300 GLU A N 1
ATOM 2460 C CA . GLU A 1 300 ? -26.355 16.379 18.625 1.00 92.31 300 GLU A CA 1
ATOM 2461 C C . GLU A 1 300 ? -26.756 16.405 17.135 1.00 92.31 300 GLU A C 1
ATOM 2463 O O . GLU A 1 300 ? -25.900 16.443 16.245 1.00 92.31 300 GLU A O 1
ATOM 2468 N N . ILE A 1 301 ? -28.061 16.472 16.841 1.00 89.56 301 ILE A N 1
ATOM 2469 C CA . ILE A 1 301 ? -28.583 16.606 15.471 1.00 89.56 301 ILE A CA 1
ATOM 2470 C C . ILE A 1 301 ? -28.115 17.916 14.819 1.00 89.56 301 ILE A C 1
ATOM 2472 O O . ILE A 1 301 ? -27.709 17.906 13.652 1.00 89.56 301 ILE A O 1
ATOM 2476 N N . GLU A 1 302 ? -28.157 19.041 15.536 1.00 88.75 302 GLU A N 1
ATOM 2477 C CA . GLU A 1 302 ? -27.653 20.333 15.047 1.00 88.75 302 GLU A CA 1
ATOM 2478 C C . GLU A 1 302 ? -26.151 20.265 14.734 1.00 88.75 302 GLU A C 1
ATOM 2480 O O . GLU A 1 302 ? -25.713 20.726 13.674 1.00 88.75 302 GLU A O 1
ATOM 2485 N N . MET A 1 303 ? -25.360 19.626 15.602 1.00 86.00 303 MET A N 1
ATOM 2486 C CA . MET A 1 303 ? -23.927 19.435 15.387 1.00 86.00 303 MET A CA 1
ATOM 2487 C C . MET A 1 303 ? -23.648 18.617 14.116 1.00 86.00 303 MET A C 1
ATOM 2489 O O . MET A 1 303 ? -22.871 19.064 13.266 1.00 86.00 303 MET A O 1
ATOM 2493 N N . TYR A 1 304 ? -24.305 17.466 13.932 1.00 84.06 304 TYR A N 1
ATOM 2494 C CA . TYR A 1 304 ? -24.119 16.645 12.728 1.00 84.06 304 TYR A CA 1
ATOM 2495 C C . TYR A 1 304 ? -24.597 17.345 11.459 1.00 84.06 304 TYR A C 1
ATOM 2497 O O . TYR A 1 304 ? -23.966 17.218 10.409 1.00 84.06 304 TYR A O 1
ATOM 2505 N N . LYS A 1 305 ? -25.682 18.119 11.531 1.00 84.56 305 LYS A N 1
ATOM 2506 C CA . LYS A 1 305 ? -26.173 18.896 10.389 1.00 84.56 305 LYS A CA 1
ATOM 2507 C C . LYS A 1 305 ? -25.160 19.960 9.965 1.00 84.56 305 LYS A C 1
ATOM 2509 O O . LYS A 1 305 ? -24.905 20.116 8.771 1.00 84.56 305 LYS A O 1
ATOM 2514 N N . ASN A 1 306 ? -24.546 20.651 10.923 1.00 80.50 306 ASN A N 1
ATOM 2515 C CA . ASN A 1 306 ? -23.511 21.646 10.648 1.00 80.50 306 ASN A CA 1
ATOM 2516 C C . ASN A 1 306 ? -22.227 21.006 10.091 1.00 80.50 306 ASN A C 1
ATOM 2518 O O . ASN A 1 306 ? -21.648 21.533 9.140 1.00 80.50 306 ASN A O 1
ATOM 2522 N N . GLN A 1 307 ? -21.820 19.845 10.613 1.00 78.88 307 GLN A N 1
ATOM 2523 C CA . GLN A 1 307 ? -20.683 19.082 10.081 1.00 78.88 307 GLN A CA 1
ATOM 2524 C C . GLN A 1 307 ? -20.950 18.560 8.659 1.00 78.88 307 GLN A C 1
ATOM 2526 O O . GLN A 1 307 ? -20.093 18.696 7.784 1.00 78.88 307 GLN A O 1
ATOM 2531 N N . GLY A 1 308 ? -22.154 18.044 8.394 1.00 76.94 308 GLY A N 1
ATOM 2532 C CA . GLY A 1 308 ? -22.563 17.572 7.069 1.00 76.94 308 GLY A CA 1
ATOM 2533 C C . GLY A 1 308 ? -22.568 18.682 6.016 1.00 76.94 308 GLY A C 1
ATOM 2534 O O . GLY A 1 308 ? -22.085 18.480 4.906 1.00 76.94 308 GLY A O 1
ATOM 2535 N N . LEU A 1 309 ? -23.023 19.890 6.373 1.00 74.81 309 LEU A N 1
ATOM 2536 C CA . LEU A 1 309 ? -23.007 21.047 5.469 1.00 74.81 309 LEU A CA 1
ATOM 2537 C C . LEU A 1 309 ? -21.587 21.524 5.126 1.00 74.81 309 LEU A C 1
ATOM 2539 O O . LEU A 1 309 ? -21.354 21.977 4.003 1.00 74.81 309 LEU A O 1
ATOM 2543 N N . GLY A 1 310 ? -20.643 21.443 6.069 1.00 76.12 310 GLY A N 1
ATOM 2544 C CA . GLY A 1 310 ? -19.233 21.756 5.818 1.00 76.12 310 GLY A CA 1
ATOM 2545 C C . GLY A 1 310 ? -18.612 20.780 4.819 1.00 76.12 310 GLY A C 1
ATOM 2546 O O . GLY A 1 310 ? -18.117 21.200 3.772 1.00 76.12 310 GLY A O 1
ATOM 2547 N N . TYR A 1 311 ? -18.750 19.483 5.099 1.00 77.06 311 TYR A N 1
ATOM 2548 C CA . TYR A 1 311 ? -18.236 18.412 4.247 1.00 77.06 311 TYR A CA 1
ATOM 2549 C C . TYR A 1 311 ? -18.860 18.429 2.842 1.00 77.06 311 TYR A C 1
ATOM 2551 O O . TYR A 1 311 ? -18.146 18.334 1.846 1.00 77.06 311 TYR A O 1
ATOM 2559 N N . ASP A 1 312 ? -20.175 18.637 2.727 1.00 79.94 312 ASP A N 1
ATOM 2560 C CA . ASP A 1 312 ? -20.851 18.715 1.427 1.00 79.94 312 ASP A CA 1
ATOM 2561 C C . ASP A 1 312 ? -20.398 19.923 0.598 1.00 79.94 312 ASP A C 1
ATOM 2563 O O . ASP A 1 312 ? -20.306 19.838 -0.630 1.00 79.94 312 ASP A O 1
ATOM 2567 N N . ASN A 1 313 ? -20.108 21.058 1.238 1.00 84.56 313 ASN A N 1
ATOM 2568 C CA . ASN A 1 313 ? -19.611 22.240 0.539 1.00 84.56 313 ASN A CA 1
ATOM 2569 C C . ASN A 1 313 ? -18.165 22.062 0.066 1.00 84.56 313 ASN A C 1
ATOM 2571 O O . ASN A 1 313 ? -17.838 22.480 -1.046 1.00 84.56 313 ASN A O 1
ATOM 2575 N N . GLU A 1 314 ? -17.309 21.437 0.872 1.00 82.62 314 GLU A N 1
ATOM 2576 C CA . GLU A 1 314 ? -15.939 21.095 0.475 1.00 82.62 314 GLU A CA 1
ATOM 2577 C C . GLU A 1 314 ? -15.931 20.063 -0.652 1.00 82.62 314 GLU A C 1
ATOM 2579 O O . GLU A 1 314 ? -15.291 20.284 -1.680 1.00 82.62 314 GLU A O 1
ATOM 2584 N N . LYS A 1 315 ? -16.749 19.013 -0.537 1.00 84.44 315 LYS A N 1
ATOM 2585 C CA . LYS A 1 315 ? -16.935 18.008 -1.586 1.00 84.44 315 LYS A CA 1
ATOM 2586 C C . LYS A 1 315 ? -17.424 18.627 -2.895 1.00 84.44 315 LYS A C 1
ATOM 2588 O O . LYS A 1 315 ? -16.896 18.301 -3.953 1.00 84.44 315 LYS A O 1
ATOM 2593 N N . LYS A 1 316 ? -18.392 19.550 -2.848 1.00 89.50 316 LYS A N 1
ATOM 2594 C CA . LYS A 1 316 ? -18.869 20.265 -4.047 1.00 89.50 316 LYS A CA 1
ATOM 2595 C C . LYS A 1 316 ? -17.798 21.158 -4.669 1.00 89.50 316 LYS A C 1
ATOM 2597 O O . LYS A 1 316 ? -17.732 21.244 -5.892 1.00 89.50 316 LYS A O 1
ATOM 2602 N N . LYS A 1 317 ? -16.969 21.826 -3.859 1.00 90.00 317 LYS A N 1
ATOM 2603 C CA . LYS A 1 317 ? -15.837 22.620 -4.368 1.00 90.00 317 LYS A CA 1
ATOM 2604 C C . LYS A 1 317 ? -14.814 21.728 -5.063 1.00 90.00 317 LYS A C 1
ATOM 2606 O O . LYS A 1 317 ? -14.444 22.031 -6.191 1.00 90.00 317 LYS A O 1
ATOM 2611 N N . LEU A 1 318 ? -14.434 20.620 -4.427 1.00 89.19 318 LEU A N 1
ATOM 2612 C CA . LEU A 1 318 ? -13.495 19.656 -4.993 1.00 89.19 318 LEU A CA 1
ATOM 2613 C C . LEU A 1 318 ? -14.035 19.036 -6.285 1.00 89.19 318 LEU A C 1
ATOM 2615 O O . LEU A 1 318 ? -13.319 18.965 -7.277 1.00 89.19 318 LEU A O 1
ATOM 2619 N N . GLN A 1 319 ? -15.314 18.653 -6.310 1.00 90.69 319 GLN A N 1
ATOM 2620 C CA . GLN A 1 319 ? -15.947 18.124 -7.515 1.00 90.69 319 GLN A CA 1
ATOM 2621 C C . GLN A 1 319 ? -15.889 19.136 -8.664 1.00 90.69 319 GLN A C 1
ATOM 2623 O O . GLN A 1 319 ? -15.518 18.773 -9.776 1.00 90.69 319 GLN A O 1
ATOM 2628 N N . LYS A 1 320 ? -16.201 20.406 -8.392 1.00 94.50 320 LYS A N 1
ATOM 2629 C CA . LYS A 1 320 ? -16.143 21.456 -9.409 1.00 94.50 320 LYS A CA 1
ATOM 2630 C C . LYS A 1 320 ? -14.716 21.685 -9.922 1.00 94.50 320 LYS A C 1
ATOM 2632 O O . LYS A 1 320 ? -14.527 21.850 -11.120 1.00 94.50 320 LYS A O 1
ATOM 2637 N N . GLU A 1 321 ? -13.718 21.664 -9.041 1.00 93.38 321 GLU A N 1
ATOM 2638 C CA . GLU A 1 321 ? -12.310 21.803 -9.433 1.00 93.38 321 GLU A CA 1
ATOM 2639 C C . GLU A 1 321 ? -11.841 20.629 -10.308 1.00 93.38 321 GLU A C 1
ATOM 2641 O O . GLU A 1 321 ? -11.158 20.830 -11.311 1.00 93.38 321 GLU A O 1
ATOM 2646 N N . LEU A 1 322 ? -12.241 19.400 -9.967 1.00 90.12 322 LEU A N 1
ATOM 2647 C CA . LEU A 1 322 ? -11.942 18.216 -10.773 1.00 90.12 322 LEU A CA 1
ATOM 2648 C C . LEU A 1 322 ? -12.645 18.263 -12.135 1.00 90.12 322 LEU A C 1
ATOM 2650 O O . LEU A 1 322 ? -12.025 17.943 -13.146 1.00 90.12 322 LEU A O 1
ATOM 2654 N N . GLU A 1 323 ? -13.904 18.702 -12.186 1.00 92.44 323 GLU A N 1
ATOM 2655 C CA . GLU A 1 323 ? -14.638 18.902 -13.441 1.00 92.44 323 GLU A CA 1
ATOM 2656 C C . GLU A 1 323 ? -13.958 19.954 -14.336 1.00 92.44 323 GLU A C 1
ATOM 2658 O O . GLU A 1 323 ? -13.825 19.739 -15.542 1.00 92.44 323 GLU A O 1
ATOM 2663 N N . GLU A 1 324 ? -13.465 21.055 -13.760 1.00 94.31 324 GLU A N 1
ATOM 2664 C CA . GLU A 1 324 ? -12.709 22.079 -14.492 1.00 94.31 324 GLU A CA 1
ATOM 2665 C C . GLU A 1 324 ? -11.378 21.530 -15.037 1.00 94.31 324 GLU A C 1
ATOM 2667 O O . GLU A 1 324 ? -11.087 21.725 -16.220 1.00 94.31 324 GLU A O 1
ATOM 2672 N N . LYS A 1 325 ? -10.620 20.765 -14.237 1.00 93.50 325 LYS A N 1
ATOM 2673 C CA . LYS A 1 325 ? -9.373 20.108 -14.681 1.00 93.50 325 LYS A CA 1
ATOM 2674 C C . LYS A 1 325 ? -9.612 19.086 -15.792 1.00 93.50 325 LYS A C 1
ATOM 2676 O O . LYS A 1 325 ? -8.845 19.027 -16.751 1.00 93.50 325 LYS A O 1
ATOM 2681 N N . ILE A 1 326 ? -10.682 18.295 -15.697 1.00 90.25 326 ILE A N 1
ATOM 2682 C CA . ILE A 1 326 ? -11.061 17.343 -16.751 1.00 90.25 326 ILE A CA 1
ATOM 2683 C C . ILE A 1 326 ? -11.394 18.097 -18.042 1.00 90.25 326 ILE A C 1
ATOM 2685 O O . ILE A 1 326 ? -10.902 17.726 -19.106 1.00 90.25 326 ILE A O 1
ATOM 2689 N N . ALA A 1 327 ? -12.170 19.180 -17.956 1.00 94.81 327 ALA A N 1
ATOM 2690 C CA . ALA A 1 327 ? -12.534 19.980 -19.121 1.00 94.81 327 ALA A CA 1
ATOM 2691 C C . ALA A 1 327 ? -11.324 20.673 -19.775 1.00 94.81 327 ALA A C 1
ATOM 2693 O O . ALA A 1 327 ? -11.292 20.840 -20.996 1.00 94.81 327 ALA A O 1
ATOM 2694 N N . GLU A 1 328 ? -10.333 21.098 -18.988 1.00 94.62 328 GLU A N 1
ATOM 2695 C CA . GLU A 1 328 ? -9.083 21.666 -19.500 1.00 94.62 328 GLU A CA 1
ATOM 2696 C C . GLU A 1 328 ? -8.226 20.608 -20.207 1.00 94.62 328 GLU A C 1
ATOM 2698 O O . GLU A 1 328 ? -7.859 20.803 -21.369 1.00 94.62 328 GLU A O 1
ATOM 2703 N N . ASN A 1 329 ? -8.020 19.450 -19.574 1.00 89.94 329 ASN A N 1
ATOM 2704 C CA . ASN A 1 329 ? -7.295 18.328 -20.172 1.00 89.94 329 ASN A CA 1
ATOM 2705 C C . ASN A 1 329 ? -7.962 17.825 -21.458 1.00 89.94 329 ASN A C 1
ATOM 2707 O O . ASN A 1 329 ? -7.280 17.503 -22.429 1.00 89.94 329 ASN A O 1
ATOM 2711 N N . GLU A 1 330 ? -9.295 17.773 -21.502 1.00 91.94 330 GLU A N 1
ATOM 2712 C CA . GLU A 1 330 ? -10.017 17.365 -22.705 1.00 91.94 330 GLU A CA 1
ATOM 2713 C C . GLU A 1 330 ? -9.810 18.368 -23.848 1.00 91.94 330 GLU A C 1
ATOM 2715 O O . GLU A 1 330 ? -9.576 17.962 -24.987 1.00 91.94 330 GLU A O 1
ATOM 2720 N N . LYS A 1 331 ? -9.804 19.678 -23.566 1.00 93.94 331 LYS A N 1
ATOM 2721 C CA . LYS A 1 331 ? -9.482 20.699 -24.579 1.00 93.94 331 LYS A CA 1
ATOM 2722 C C . LYS A 1 331 ? -8.059 20.554 -25.105 1.00 93.94 331 LYS A C 1
ATOM 2724 O O . LYS A 1 331 ? -7.852 20.661 -26.316 1.00 93.94 331 LYS A O 1
ATOM 2729 N N . GLU A 1 332 ? -7.090 20.324 -24.224 1.00 92.88 332 GLU A N 1
ATOM 2730 C CA . GLU A 1 332 ? -5.700 20.117 -24.628 1.00 92.88 332 GLU A CA 1
ATOM 2731 C C . GLU A 1 332 ? -5.552 18.847 -25.474 1.00 92.88 332 GLU A C 1
ATOM 2733 O O . GLU A 1 332 ? -4.939 18.877 -26.542 1.00 92.88 332 GLU A O 1
ATOM 2738 N N . TYR A 1 333 ? -6.205 17.757 -25.068 1.00 89.81 333 TYR A N 1
ATOM 2739 C CA . TYR A 1 333 ? -6.239 16.515 -25.830 1.00 89.81 333 TYR A CA 1
ATOM 2740 C C . TYR A 1 333 ? -6.814 16.718 -27.237 1.00 89.81 33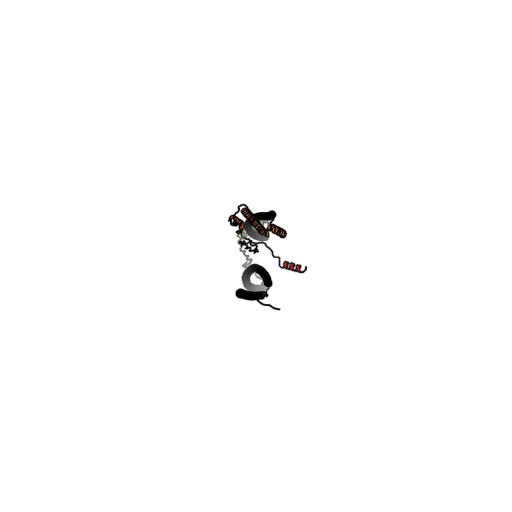3 TYR A C 1
ATOM 2742 O O . TYR A 1 333 ? -6.210 16.282 -28.218 1.00 89.81 333 TYR A O 1
ATOM 2750 N N . GLN A 1 334 ? -7.938 17.432 -27.364 1.00 92.44 334 GLN A N 1
ATOM 2751 C CA . GLN A 1 334 ? -8.532 17.745 -28.668 1.00 92.44 334 GLN A CA 1
ATOM 2752 C C . GLN A 1 334 ? -7.586 18.578 -29.542 1.00 92.44 334 GLN A C 1
ATOM 2754 O O . GLN A 1 334 ? -7.446 18.311 -30.737 1.00 92.44 334 GLN A O 1
ATOM 2759 N N . LYS A 1 335 ? -6.890 19.558 -28.956 1.00 93.44 335 LYS A N 1
ATOM 2760 C CA . LYS A 1 335 ? -5.890 20.357 -29.672 1.00 93.44 335 LYS A CA 1
ATOM 2761 C C . LYS A 1 335 ? -4.733 19.486 -30.174 1.00 93.44 335 LYS A C 1
ATOM 2763 O O . LYS A 1 335 ? -4.396 19.556 -31.355 1.00 93.44 335 LYS A O 1
ATOM 2768 N N . ASN A 1 336 ? -4.183 18.628 -29.316 1.00 91.25 336 ASN A N 1
ATOM 2769 C CA . ASN A 1 336 ? -3.097 17.711 -29.669 1.00 91.25 336 ASN A CA 1
ATOM 2770 C C . ASN A 1 336 ? -3.520 16.721 -30.763 1.00 91.25 336 ASN A C 1
ATOM 2772 O O . ASN A 1 336 ? -2.737 16.410 -31.659 1.00 91.25 336 ASN A O 1
ATOM 2776 N N . LEU A 1 337 ? -4.775 16.267 -30.743 1.00 92.31 337 LEU A N 1
ATOM 2777 C CA . LEU A 1 337 ? -5.322 15.380 -31.766 1.00 92.31 337 LEU A CA 1
ATOM 2778 C C . LEU A 1 337 ? -5.416 16.075 -33.134 1.00 92.31 337 LEU A C 1
ATOM 2780 O O . LEU A 1 337 ? -5.025 15.489 -34.144 1.00 92.31 337 LEU A O 1
ATOM 2784 N N . ILE A 1 338 ? -5.855 17.338 -33.169 1.00 94.31 338 ILE A N 1
ATOM 2785 C CA . ILE A 1 338 ? -5.869 18.155 -34.394 1.00 94.31 338 ILE A CA 1
ATOM 2786 C C . ILE A 1 338 ? -4.440 18.389 -34.912 1.00 94.31 338 ILE A C 1
ATOM 2788 O O . ILE A 1 338 ? -4.179 18.253 -36.108 1.00 94.31 338 ILE A O 1
ATOM 2792 N N . GLU A 1 339 ? -3.488 18.723 -34.038 1.00 92.94 339 GLU A N 1
ATOM 2793 C CA . GLU A 1 339 ? -2.080 18.918 -34.417 1.00 92.94 339 GLU A CA 1
ATOM 2794 C C . GLU A 1 339 ? -1.429 17.632 -34.947 1.00 92.94 339 GLU A C 1
ATOM 2796 O O . GLU A 1 339 ? -0.668 17.675 -35.923 1.00 92.94 339 GLU A O 1
ATOM 2801 N N . TYR A 1 340 ? -1.777 16.485 -34.363 1.00 89.19 340 TYR A N 1
ATOM 2802 C CA . TYR A 1 340 ? -1.356 15.173 -34.836 1.00 89.19 340 TYR A CA 1
ATOM 2803 C C . TYR A 1 340 ? -1.918 14.871 -36.229 1.00 89.19 340 TYR A C 1
ATOM 2805 O O . TYR A 1 340 ? -1.150 14.520 -37.124 1.00 89.19 340 TYR A O 1
ATOM 2813 N N . GLN A 1 341 ? -3.222 15.077 -36.451 1.00 92.44 341 GLN A N 1
ATOM 2814 C CA . GLN A 1 341 ? -3.845 14.903 -37.771 1.00 92.44 341 GLN A CA 1
ATOM 2815 C C . GLN A 1 341 ? -3.180 15.793 -38.827 1.00 92.44 341 GLN A C 1
ATOM 2817 O O . GLN A 1 341 ? -2.725 15.293 -39.854 1.00 92.44 341 GLN A O 1
ATOM 2822 N N . ASN A 1 342 ? -2.997 17.082 -38.527 1.00 93.00 342 ASN A N 1
ATOM 2823 C CA . ASN A 1 342 ? -2.299 18.012 -39.417 1.00 93.00 342 ASN A CA 1
ATOM 2824 C C . ASN A 1 342 ? -0.862 17.560 -39.733 1.00 93.00 342 ASN A C 1
ATOM 2826 O O . ASN A 1 342 ? -0.365 17.769 -40.840 1.00 93.00 342 ASN A O 1
ATOM 2830 N N . SER A 1 343 ? -0.165 16.968 -38.762 1.00 86.69 343 SER A N 1
ATOM 2831 C CA . SER A 1 343 ? 1.187 16.435 -38.959 1.00 86.69 343 SER A CA 1
ATOM 2832 C C . SER A 1 343 ? 1.188 15.195 -39.851 1.00 86.69 343 SER A C 1
ATOM 2834 O O . SER A 1 343 ? 2.033 15.083 -40.738 1.00 86.69 343 SER A O 1
ATOM 2836 N N . VAL A 1 344 ? 0.219 14.298 -39.672 1.00 88.06 344 VAL A N 1
ATOM 2837 C CA . VAL A 1 344 ? 0.037 13.120 -40.529 1.00 88.06 344 VAL A CA 1
ATOM 2838 C C . VAL A 1 344 ? -0.272 13.536 -41.969 1.00 88.06 344 VAL A C 1
ATOM 2840 O O . VAL A 1 344 ? 0.356 13.017 -42.892 1.00 88.06 344 VAL A O 1
ATOM 2843 N N . ASP A 1 345 ? -1.148 14.521 -42.170 1.00 90.81 345 ASP A N 1
ATOM 2844 C CA . ASP A 1 345 ? -1.481 15.045 -43.499 1.00 90.81 345 ASP A CA 1
ATOM 2845 C C . ASP A 1 345 ? -0.260 15.664 -44.188 1.00 90.81 345 ASP A C 1
ATOM 2847 O O . ASP A 1 345 ? 0.015 15.376 -45.354 1.00 90.81 345 ASP A O 1
ATOM 2851 N N . LYS A 1 346 ? 0.544 16.451 -43.458 1.00 89.25 346 LYS A N 1
ATOM 2852 C CA . LYS A 1 346 ? 1.822 16.976 -43.972 1.00 89.25 346 LYS A CA 1
ATOM 2853 C C . LYS A 1 346 ? 2.767 15.855 -44.394 1.00 89.25 346 LYS A C 1
ATOM 2855 O O . LYS A 1 346 ? 3.401 15.965 -45.440 1.00 89.25 346 LYS A O 1
ATOM 2860 N N . ILE A 1 347 ? 2.864 14.784 -43.609 1.00 86.00 347 ILE A N 1
ATOM 2861 C CA . ILE A 1 347 ? 3.725 13.652 -43.953 1.00 86.00 347 ILE A CA 1
ATOM 2862 C C . ILE A 1 347 ? 3.202 12.927 -45.197 1.00 86.00 347 ILE A C 1
ATOM 2864 O O . ILE A 1 347 ? 3.993 12.604 -46.079 1.00 86.00 347 ILE A O 1
ATOM 2868 N N . ASN A 1 348 ? 1.893 12.707 -45.308 1.00 86.69 348 ASN A N 1
ATOM 2869 C CA . ASN A 1 348 ? 1.297 12.097 -46.497 1.00 86.69 348 ASN A CA 1
ATOM 2870 C C . ASN A 1 348 ? 1.537 12.949 -47.753 1.00 86.69 348 ASN A C 1
ATOM 2872 O O . ASN A 1 348 ? 1.919 12.399 -48.784 1.00 86.69 348 ASN A O 1
ATOM 2876 N N . ASN A 1 349 ? 1.435 14.277 -47.644 1.00 89.00 349 ASN A N 1
ATOM 2877 C CA . ASN A 1 349 ? 1.796 15.189 -48.731 1.00 89.00 349 ASN A CA 1
ATOM 2878 C C . ASN A 1 349 ? 3.275 15.051 -49.121 1.00 89.00 349 ASN A C 1
ATOM 2880 O O . ASN A 1 349 ? 3.587 14.996 -50.302 1.00 89.00 349 ASN A O 1
ATOM 2884 N N . ILE A 1 350 ? 4.193 14.943 -48.151 1.00 87.31 350 ILE A N 1
ATOM 2885 C CA . ILE A 1 350 ? 5.621 14.723 -48.437 1.00 87.31 350 ILE A CA 1
ATOM 2886 C C . ILE A 1 350 ? 5.838 13.393 -49.166 1.00 87.31 350 ILE A C 1
ATOM 2888 O O . ILE A 1 350 ? 6.611 13.357 -50.120 1.00 87.31 350 ILE A O 1
ATOM 2892 N N . LYS A 1 351 ? 5.159 12.312 -48.756 1.00 84.50 351 LYS A N 1
ATOM 2893 C CA . LYS A 1 351 ? 5.248 11.015 -49.448 1.00 84.50 351 LYS A CA 1
ATOM 2894 C C . LYS A 1 351 ? 4.841 11.146 -50.913 1.00 84.50 351 LYS A C 1
ATOM 2896 O O . LYS A 1 351 ? 5.603 10.732 -51.779 1.00 84.50 351 LYS A O 1
ATOM 2901 N N . GLN A 1 352 ? 3.701 11.787 -51.167 1.00 85.94 352 GLN A N 1
ATOM 2902 C CA . GLN A 1 352 ? 3.223 12.031 -52.523 1.00 85.94 352 GLN A CA 1
ATOM 2903 C C . GLN A 1 352 ? 4.217 12.882 -53.328 1.00 85.94 352 GLN A C 1
ATOM 2905 O O . GLN A 1 352 ? 4.551 12.523 -54.451 1.00 85.94 352 GLN A O 1
ATOM 2910 N N . SER A 1 353 ? 4.755 13.959 -52.749 1.00 85.88 353 SER A N 1
ATOM 2911 C CA . SER A 1 353 ? 5.757 14.796 -53.421 1.00 85.88 353 SER A CA 1
ATOM 2912 C C . SER A 1 353 ? 7.036 14.029 -53.772 1.00 85.88 353 SER A C 1
ATOM 2914 O O . SER A 1 353 ? 7.635 14.285 -54.813 1.00 85.88 353 SER A O 1
ATOM 2916 N N . ILE A 1 354 ? 7.479 13.096 -52.922 1.00 84.19 354 ILE A N 1
ATOM 2917 C CA . ILE A 1 354 ? 8.644 12.245 -53.208 1.00 84.19 354 ILE A CA 1
ATOM 2918 C C . ILE A 1 354 ? 8.351 11.332 -54.405 1.00 84.19 354 ILE A C 1
ATOM 2920 O O . ILE A 1 354 ? 9.178 11.258 -55.317 1.00 84.19 354 ILE A O 1
ATOM 2924 N N . ASP A 1 355 ? 7.181 10.685 -54.423 1.00 82.12 355 ASP A N 1
ATOM 2925 C CA . ASP A 1 355 ? 6.748 9.840 -55.542 1.00 82.12 355 ASP A CA 1
ATOM 2926 C C . ASP A 1 355 ? 6.690 10.653 -56.853 1.00 82.12 355 ASP A C 1
ATOM 2928 O O . ASP A 1 355 ? 7.267 10.248 -57.864 1.00 82.12 355 ASP A O 1
ATOM 2932 N N . GLU A 1 356 ? 6.093 11.852 -56.819 1.00 84.56 356 GLU A N 1
ATOM 2933 C CA . GLU A 1 356 ? 5.999 12.762 -57.970 1.00 84.56 356 GLU A CA 1
ATOM 2934 C C . GLU A 1 356 ? 7.378 13.186 -58.508 1.00 84.56 356 GLU A C 1
ATOM 2936 O O . GLU A 1 356 ? 7.601 13.187 -59.722 1.00 84.56 356 GLU A O 1
ATOM 2941 N N . ILE A 1 357 ? 8.331 13.516 -57.626 1.00 84.12 357 ILE A N 1
ATOM 2942 C CA . ILE A 1 357 ? 9.691 13.922 -58.019 1.00 84.12 357 ILE A CA 1
ATOM 2943 C C . ILE A 1 357 ? 10.435 12.776 -58.717 1.00 84.12 357 ILE A C 1
ATOM 2945 O O . ILE A 1 357 ? 11.103 13.002 -59.731 1.00 84.12 357 ILE A O 1
ATOM 2949 N N . PHE A 1 358 ? 10.322 11.548 -58.206 1.00 81.00 358 PHE A N 1
ATOM 2950 C CA . PHE A 1 358 ? 10.970 10.387 -58.818 1.00 81.00 358 PHE A CA 1
ATOM 2951 C C . PHE A 1 358 ? 10.286 9.919 -60.107 1.00 81.00 358 PHE A C 1
ATOM 2953 O O . PHE A 1 358 ? 10.944 9.309 -60.954 1.00 81.00 358 PHE A O 1
ATOM 2960 N N . ASP A 1 359 ? 9.001 10.215 -60.298 1.00 81.31 359 ASP A N 1
ATOM 2961 C CA . ASP A 1 359 ? 8.313 9.967 -61.566 1.00 81.31 359 ASP A CA 1
ATOM 2962 C C . ASP A 1 359 ? 8.652 10.994 -62.650 1.00 81.31 359 ASP A C 1
ATOM 2964 O O . ASP A 1 359 ? 8.699 10.637 -63.829 1.00 81.31 359 ASP A O 1
ATOM 2968 N N . LEU A 1 360 ? 8.952 12.238 -62.271 1.00 81.88 360 LEU A N 1
ATOM 2969 C CA . LEU A 1 360 ? 9.304 13.304 -63.212 1.00 81.88 360 LEU A CA 1
ATOM 2970 C C . LEU A 1 360 ? 10.727 13.165 -63.787 1.00 81.88 360 LEU A C 1
ATOM 2972 O O . LEU A 1 360 ? 10.997 13.654 -64.885 1.00 81.88 360 LEU A O 1
ATOM 2976 N N . VAL A 1 361 ? 11.635 12.492 -63.073 1.00 74.38 361 VAL A N 1
ATOM 2977 C CA . VAL A 1 361 ? 13.052 12.357 -63.446 1.00 74.38 361 VAL A CA 1
ATOM 2978 C C . VAL A 1 361 ? 13.432 10.885 -63.631 1.00 74.38 361 VAL A C 1
ATOM 2980 O O . VAL A 1 361 ? 13.517 10.127 -62.666 1.00 74.38 361 VAL A O 1
ATOM 2983 N N . ASP A 1 362 ? 13.737 10.475 -64.867 1.00 72.06 362 ASP A N 1
ATOM 2984 C CA . ASP A 1 362 ? 14.257 9.130 -65.163 1.00 72.06 362 ASP A CA 1
ATOM 2985 C C . ASP A 1 362 ? 15.795 9.110 -65.083 1.00 72.06 362 ASP A C 1
ATOM 2987 O O . ASP A 1 362 ? 16.497 9.440 -66.040 1.00 72.06 362 ASP A O 1
ATOM 2991 N N . ASN A 1 363 ? 16.322 8.754 -63.908 1.00 72.69 363 ASN A N 1
ATOM 2992 C CA . ASN A 1 363 ? 17.757 8.609 -63.635 1.00 72.69 363 ASN A CA 1
ATOM 2993 C C . ASN A 1 363 ? 18.041 7.305 -62.851 1.00 72.69 363 ASN A C 1
ATOM 2995 O O . ASN A 1 363 ? 17.123 6.695 -62.298 1.00 72.69 363 ASN A O 1
ATOM 2999 N N . GLU A 1 364 ? 19.301 6.862 -62.764 1.00 74.44 364 GLU A N 1
ATOM 3000 C CA . GLU A 1 364 ? 19.702 5.643 -62.031 1.00 74.44 364 GLU A CA 1
ATOM 3001 C C . GLU A 1 364 ? 19.236 5.659 -60.564 1.00 74.44 364 GLU A C 1
ATOM 3003 O O . GLU A 1 364 ? 18.743 4.649 -60.055 1.00 74.44 364 GLU A O 1
ATOM 3008 N N . THR A 1 365 ? 19.279 6.825 -59.913 1.00 72.31 365 THR A N 1
ATOM 3009 C CA . THR A 1 365 ? 18.768 7.035 -58.549 1.00 72.31 365 THR A CA 1
ATOM 3010 C C . THR A 1 365 ? 17.249 6.837 -58.452 1.00 72.31 365 THR A C 1
ATOM 3012 O O . THR A 1 365 ? 16.774 6.229 -57.495 1.00 72.31 365 THR A O 1
ATOM 3015 N N . SER A 1 366 ? 16.483 7.251 -59.471 1.00 74.19 366 SER A N 1
ATOM 3016 C CA . SER A 1 366 ? 15.029 7.012 -59.553 1.00 74.19 366 SER A CA 1
ATOM 3017 C C . SER A 1 366 ? 14.705 5.527 -59.765 1.00 74.19 366 SER A C 1
ATOM 3019 O O . SER A 1 366 ? 13.786 4.987 -59.147 1.00 74.19 366 SER A O 1
ATOM 3021 N N . LYS A 1 367 ? 15.513 4.803 -60.551 1.00 76.69 367 LYS A N 1
ATOM 3022 C CA . LYS A 1 367 ? 15.365 3.344 -60.724 1.00 76.69 367 LYS A CA 1
ATOM 3023 C C . LYS A 1 367 ? 15.612 2.590 -59.418 1.00 76.69 367 LYS A C 1
ATOM 3025 O O . LYS A 1 367 ? 14.807 1.736 -59.049 1.00 76.69 367 LYS A O 1
ATOM 3030 N N . LYS A 1 368 ? 16.660 2.968 -58.678 1.00 77.44 368 LYS A N 1
ATOM 3031 C CA . LYS A 1 368 ? 16.964 2.427 -57.343 1.00 77.44 368 LYS A CA 1
ATOM 3032 C C . LYS A 1 368 ? 15.843 2.723 -56.340 1.00 77.44 368 LYS A C 1
ATOM 3034 O O . LYS A 1 368 ? 15.451 1.834 -55.585 1.00 77.44 368 LYS A O 1
ATOM 3039 N N . TYR A 1 369 ? 15.280 3.933 -56.372 1.00 79.06 369 TYR A N 1
ATOM 3040 C CA . TYR A 1 369 ? 14.106 4.288 -55.575 1.00 79.06 369 TYR A CA 1
ATOM 3041 C C . TYR A 1 369 ? 12.894 3.409 -55.917 1.00 79.06 369 TYR A C 1
ATOM 3043 O O . TYR A 1 369 ? 12.295 2.828 -55.017 1.00 79.06 369 TYR A O 1
ATOM 3051 N N . LYS A 1 370 ? 12.566 3.222 -57.202 1.00 76.69 370 LYS A N 1
ATOM 3052 C CA . LYS A 1 370 ? 11.426 2.397 -57.650 1.00 76.69 370 LYS A CA 1
ATOM 3053 C C . LYS A 1 370 ? 11.565 0.918 -57.275 1.00 76.69 370 LYS A C 1
ATOM 3055 O O . LYS A 1 370 ? 10.558 0.266 -57.003 1.00 76.69 370 LYS A O 1
ATOM 3060 N N . GLU A 1 371 ? 12.778 0.372 -57.233 1.00 77.38 371 GLU A N 1
ATOM 3061 C CA . GLU A 1 371 ? 13.035 -0.990 -56.734 1.00 77.38 371 GLU A CA 1
ATOM 3062 C C . GLU A 1 371 ? 12.878 -1.093 -55.208 1.00 77.38 371 GLU A C 1
ATOM 3064 O O . GLU A 1 371 ? 12.282 -2.046 -54.698 1.00 77.38 371 GLU A O 1
ATOM 3069 N N . MET A 1 372 ? 13.357 -0.087 -54.470 1.00 73.69 372 MET A N 1
ATOM 3070 C CA . MET A 1 372 ? 13.282 -0.056 -53.007 1.00 73.69 372 MET A CA 1
ATOM 3071 C C . MET A 1 372 ? 11.861 0.248 -52.501 1.00 73.69 372 MET A C 1
ATOM 3073 O O . MET A 1 372 ? 11.397 -0.379 -51.552 1.00 73.69 372 MET A O 1
ATOM 3077 N N . SER A 1 373 ? 11.133 1.138 -53.176 1.00 72.81 373 SER A N 1
ATOM 3078 C CA . SER A 1 373 ? 9.737 1.480 -52.877 1.00 72.81 373 SER A CA 1
ATOM 3079 C C . SER A 1 373 ? 8.795 0.292 -53.132 1.00 72.81 373 SER A C 1
ATOM 3081 O O . SER A 1 373 ? 7.908 0.022 -52.327 1.00 72.81 373 SER A O 1
ATOM 3083 N N . LYS A 1 374 ? 9.048 -0.535 -54.160 1.00 73.69 374 LYS A N 1
ATOM 3084 C CA . LYS A 1 374 ? 8.276 -1.774 -54.405 1.00 73.69 374 LYS A CA 1
ATOM 3085 C C . LYS A 1 374 ? 8.428 -2.839 -53.315 1.00 73.69 374 LYS A C 1
ATOM 3087 O O . LYS A 1 374 ? 7.529 -3.661 -53.166 1.00 73.69 374 LYS A O 1
ATOM 3092 N N . SER A 1 375 ? 9.557 -2.867 -52.602 1.00 66.94 375 SER A N 1
ATOM 3093 C CA . SER A 1 375 ? 9.830 -3.885 -51.577 1.00 66.94 375 SER A CA 1
ATOM 3094 C C . SER A 1 375 ? 9.481 -3.435 -50.155 1.00 66.94 375 SER A C 1
ATOM 3096 O O . SER A 1 375 ? 9.029 -4.264 -49.368 1.00 66.94 375 SER A O 1
ATOM 3098 N N . MET A 1 376 ? 9.648 -2.148 -49.828 1.00 64.88 376 MET A N 1
ATOM 3099 C CA . MET A 1 376 ? 9.430 -1.610 -48.474 1.00 64.88 376 MET A CA 1
ATOM 3100 C C . MET A 1 376 ? 8.299 -0.572 -48.357 1.00 64.88 376 MET A C 1
ATOM 3102 O O . MET A 1 376 ? 7.870 -0.285 -47.240 1.00 64.88 376 MET A O 1
ATOM 3106 N N . GLY A 1 377 ? 7.791 -0.032 -49.471 1.00 68.62 377 GLY A N 1
ATOM 3107 C CA . GLY A 1 377 ? 6.839 1.087 -49.485 1.00 68.62 377 GLY A CA 1
ATOM 3108 C C . GLY A 1 377 ? 7.411 2.378 -48.883 1.00 68.62 377 GLY A C 1
ATOM 3109 O O . GLY A 1 377 ? 8.549 2.405 -48.428 1.00 68.62 377 GLY A O 1
ATOM 3110 N N . THR A 1 378 ? 6.619 3.452 -48.832 1.00 70.62 378 THR A N 1
ATOM 3111 C CA . THR A 1 378 ? 7.007 4.727 -48.192 1.00 70.62 378 THR A CA 1
ATOM 3112 C C . THR A 1 378 ? 6.428 4.820 -46.768 1.00 70.62 378 THR A C 1
ATOM 3114 O O . THR A 1 378 ? 5.290 5.254 -46.552 1.00 70.62 378 THR A O 1
ATOM 3117 N N . THR A 1 379 ? 7.193 4.370 -45.769 1.00 73.06 379 THR A N 1
ATOM 3118 C CA . THR A 1 379 ? 6.860 4.365 -44.331 1.00 73.06 379 THR A CA 1
ATOM 3119 C C . THR A 1 379 ? 7.538 5.518 -43.581 1.00 73.06 379 THR A C 1
ATOM 3121 O O . THR A 1 379 ? 8.455 6.152 -44.081 1.00 73.06 379 THR A O 1
ATOM 3124 N N . HIS A 1 380 ? 7.092 5.843 -42.364 1.00 68.88 380 HIS A N 1
ATOM 3125 C CA . HIS A 1 380 ? 7.643 6.991 -41.622 1.00 68.88 380 HIS A CA 1
ATOM 3126 C C . HIS A 1 380 ? 9.162 6.904 -41.391 1.00 68.88 380 HIS A C 1
ATOM 3128 O O . HIS A 1 380 ? 9.843 7.923 -41.488 1.00 68.88 380 HIS A O 1
ATOM 3134 N N . ASP A 1 381 ? 9.695 5.698 -41.185 1.00 74.31 381 ASP A N 1
ATOM 3135 C CA . ASP A 1 381 ? 11.118 5.478 -40.906 1.00 74.31 381 ASP A CA 1
ATOM 3136 C C . ASP A 1 381 ? 12.013 5.650 -42.141 1.00 74.31 381 ASP A C 1
ATOM 3138 O O . ASP A 1 381 ? 13.193 5.976 -42.015 1.00 74.31 381 ASP A O 1
ATOM 3142 N N . ASN A 1 382 ? 11.468 5.452 -43.345 1.00 78.38 382 ASN A N 1
ATOM 3143 C CA . ASN A 1 382 ? 12.248 5.481 -44.582 1.00 78.38 382 ASN A CA 1
ATOM 3144 C C . ASN A 1 382 ? 12.099 6.782 -45.390 1.00 78.38 382 ASN A C 1
ATOM 3146 O O . ASN A 1 382 ? 12.920 7.031 -46.273 1.00 78.38 382 ASN A O 1
ATOM 3150 N N . ILE A 1 383 ? 11.144 7.659 -45.042 1.00 82.19 383 ILE A N 1
ATOM 3151 C CA . ILE A 1 383 ? 10.969 8.987 -45.667 1.00 82.19 383 ILE A CA 1
ATOM 3152 C C . ILE A 1 383 ? 12.262 9.801 -45.632 1.00 82.19 383 ILE A C 1
ATOM 3154 O O . ILE A 1 383 ? 12.625 10.406 -46.637 1.00 82.19 383 ILE A O 1
ATOM 3158 N N . MET A 1 384 ? 12.980 9.800 -44.505 1.00 81.94 384 MET A N 1
ATOM 3159 C CA . MET A 1 384 ? 14.228 10.558 -44.378 1.00 81.94 384 MET A CA 1
ATOM 3160 C C . MET A 1 384 ? 15.299 10.038 -45.346 1.00 81.94 384 MET A C 1
ATOM 3162 O O . MET A 1 384 ? 15.973 10.815 -46.018 1.00 81.94 384 MET A O 1
ATOM 3166 N N . SER A 1 385 ? 15.421 8.714 -45.468 1.00 81.19 385 SER A N 1
ATOM 3167 C CA . SER A 1 385 ? 16.341 8.091 -46.420 1.00 81.19 385 SER A CA 1
ATOM 3168 C C . SER A 1 385 ? 15.953 8.397 -47.867 1.00 81.19 385 SER A C 1
ATOM 3170 O O . SER A 1 385 ? 16.828 8.670 -48.684 1.00 81.19 385 SER A O 1
ATOM 3172 N N . TYR A 1 386 ? 14.657 8.403 -48.187 1.00 83.88 386 TYR A N 1
ATOM 3173 C CA . TYR A 1 386 ? 14.180 8.749 -49.525 1.00 83.88 386 TYR A CA 1
ATOM 3174 C C . TYR A 1 386 ? 14.381 10.226 -49.870 1.00 83.88 386 TYR A C 1
ATOM 3176 O O . TYR A 1 386 ? 14.787 10.520 -50.991 1.00 83.88 386 TYR A O 1
ATOM 3184 N N . LEU A 1 387 ? 14.198 11.151 -48.923 1.00 84.12 387 LEU A N 1
ATOM 3185 C CA . LEU A 1 387 ? 14.555 12.562 -49.115 1.00 84.12 387 LEU A CA 1
ATOM 3186 C C . LEU A 1 387 ? 16.057 12.739 -49.375 1.00 84.12 387 LEU A C 1
ATOM 3188 O O . LEU A 1 387 ? 16.429 13.504 -50.259 1.00 84.12 387 LEU A O 1
ATOM 3192 N N . GLY A 1 388 ? 16.913 11.976 -48.688 1.00 84.25 388 GLY A N 1
ATOM 3193 C CA . GLY A 1 388 ? 18.350 11.945 -48.978 1.00 84.25 388 GLY A CA 1
ATOM 3194 C C . GLY A 1 388 ? 18.668 11.449 -50.396 1.00 84.25 388 GLY A C 1
ATOM 3195 O O . GLY A 1 388 ? 19.549 11.990 -51.060 1.00 84.25 388 GLY A O 1
ATOM 3196 N N . MET A 1 389 ? 17.911 10.473 -50.911 1.00 82.19 389 MET A N 1
ATOM 3197 C CA . MET A 1 389 ? 18.037 10.027 -52.307 1.00 82.19 389 MET A CA 1
ATOM 3198 C C . MET A 1 389 ? 17.547 11.082 -53.307 1.00 82.19 389 MET A C 1
ATOM 3200 O O . MET A 1 389 ? 18.140 11.226 -54.376 1.00 82.19 389 MET A O 1
ATOM 3204 N N . VAL A 1 390 ? 16.487 11.830 -52.976 1.00 83.75 390 VAL A N 1
ATOM 3205 C CA . VAL A 1 390 ? 16.037 12.977 -53.783 1.00 83.75 390 VAL A CA 1
ATOM 3206 C C . VAL A 1 390 ? 17.133 14.041 -53.837 1.00 83.75 390 VAL A C 1
ATOM 3208 O O . VAL A 1 390 ? 17.440 14.547 -54.914 1.00 83.75 390 VAL A O 1
ATOM 3211 N N . GLU A 1 391 ? 17.766 14.348 -52.705 1.00 84.25 391 GLU A N 1
ATOM 3212 C CA . GLU A 1 391 ? 18.881 15.293 -52.639 1.00 84.25 391 GLU A CA 1
ATOM 3213 C C . GLU A 1 391 ? 20.076 14.827 -53.486 1.00 84.25 391 GLU A C 1
ATOM 3215 O O . GLU A 1 391 ? 20.614 15.606 -54.274 1.00 84.25 391 GLU A O 1
ATOM 3220 N N . GLU A 1 392 ? 20.460 13.549 -53.400 1.00 82.38 392 GLU A N 1
ATOM 3221 C CA . GLU A 1 392 ? 21.512 12.958 -54.238 1.00 82.38 392 GLU A CA 1
ATOM 3222 C C . GLU A 1 392 ? 21.176 13.078 -55.733 1.00 82.38 392 GLU A C 1
ATOM 3224 O O . GLU A 1 392 ? 22.004 13.533 -56.525 1.00 82.38 392 GLU A O 1
ATOM 3229 N N . MET A 1 393 ? 19.932 12.768 -56.111 1.00 80.81 393 MET A N 1
ATOM 3230 C CA . MET A 1 393 ? 19.453 12.891 -57.488 1.00 80.81 393 MET A CA 1
ATOM 3231 C C . MET A 1 393 ? 19.515 14.338 -57.998 1.00 80.81 393 MET A C 1
ATOM 3233 O O . MET A 1 393 ? 19.988 14.578 -59.112 1.00 80.81 393 MET A O 1
ATOM 3237 N N . ILE A 1 394 ? 19.043 15.304 -57.204 1.00 82.12 394 ILE A N 1
ATOM 3238 C CA . ILE A 1 394 ? 19.078 16.728 -57.559 1.00 82.12 394 ILE A CA 1
ATOM 3239 C C . ILE A 1 394 ? 20.528 17.190 -57.713 1.00 82.12 394 ILE A C 1
ATOM 3241 O O . ILE A 1 394 ? 20.863 17.844 -58.701 1.00 82.12 394 ILE A O 1
ATOM 3245 N N . ASN A 1 395 ? 21.404 16.805 -56.785 1.00 82.88 395 ASN A N 1
ATOM 3246 C CA . ASN A 1 395 ? 22.822 17.137 -56.843 1.00 82.88 395 ASN A CA 1
ATOM 3247 C C . ASN A 1 395 ? 23.486 16.577 -58.106 1.00 82.88 395 ASN A C 1
ATOM 3249 O O . ASN A 1 395 ? 24.277 17.274 -58.742 1.00 82.88 395 ASN A O 1
ATOM 3253 N N . ASP A 1 396 ? 23.152 15.357 -58.517 1.00 79.94 396 ASP A N 1
ATOM 3254 C CA . ASP A 1 396 ? 23.687 14.769 -59.744 1.00 79.94 396 ASP A CA 1
ATOM 3255 C C . ASP A 1 396 ? 23.157 15.447 -61.010 1.00 79.94 396 ASP A C 1
ATOM 3257 O O . ASP A 1 396 ? 23.940 15.716 -61.926 1.00 79.94 396 ASP A O 1
ATOM 3261 N N . MET A 1 397 ? 21.875 15.820 -61.053 1.00 79.44 397 MET A N 1
ATOM 3262 C CA . MET A 1 397 ? 21.339 16.627 -62.155 1.00 79.44 397 MET A CA 1
ATOM 3263 C C . MET A 1 397 ? 22.025 17.993 -62.246 1.00 79.44 397 MET A C 1
ATOM 3265 O O . MET A 1 397 ? 22.388 18.427 -63.340 1.00 79.44 397 MET A O 1
ATOM 3269 N N . ILE A 1 398 ? 22.264 18.654 -61.110 1.00 82.00 398 ILE A N 1
ATOM 3270 C CA . ILE A 1 398 ? 22.994 19.926 -61.065 1.00 82.00 398 ILE A CA 1
ATOM 3271 C C . ILE A 1 398 ? 24.423 19.740 -61.590 1.00 82.00 398 ILE A C 1
ATOM 3273 O O . ILE A 1 398 ? 24.875 20.561 -62.387 1.00 82.00 398 ILE A O 1
ATOM 3277 N N . LYS A 1 399 ? 25.123 18.654 -61.221 1.00 79.50 399 LYS A N 1
ATOM 3278 C CA . LYS A 1 399 ? 26.460 18.341 -61.767 1.00 79.50 399 LYS A CA 1
ATOM 3279 C C . LYS A 1 399 ? 26.422 18.166 -63.282 1.00 79.50 399 LYS A C 1
ATOM 3281 O O . LYS A 1 399 ? 27.254 18.747 -63.977 1.00 79.50 399 LYS A O 1
ATOM 3286 N N . GLN A 1 400 ? 25.470 17.389 -63.800 1.00 79.00 400 GLN A N 1
ATOM 3287 C CA . GLN A 1 400 ? 25.335 17.156 -65.240 1.00 79.00 400 GLN A CA 1
ATOM 3288 C C . GLN A 1 400 ? 25.032 18.456 -65.993 1.00 79.00 400 GLN A C 1
ATOM 3290 O O . GLN A 1 400 ? 25.653 18.738 -67.019 1.00 79.00 400 GLN A O 1
ATOM 3295 N N . TYR A 1 401 ? 24.134 19.286 -65.462 1.00 79.38 401 TYR A N 1
ATOM 3296 C CA . TYR A 1 401 ? 23.788 20.570 -66.061 1.00 79.38 401 TYR A CA 1
ATOM 3297 C C . TYR A 1 401 ? 24.950 21.573 -66.011 1.00 79.38 401 TYR A C 1
ATOM 3299 O O . TYR A 1 401 ? 25.237 22.239 -67.006 1.00 79.38 401 TYR A O 1
ATOM 3307 N N . ALA A 1 402 ? 25.674 21.647 -64.891 1.00 79.19 402 ALA A N 1
ATOM 3308 C CA . ALA A 1 402 ? 26.860 22.491 -64.759 1.00 79.19 402 ALA A CA 1
ATOM 3309 C C . ALA A 1 402 ? 27.983 22.056 -65.715 1.00 79.19 402 ALA A C 1
ATOM 3311 O O . ALA A 1 402 ? 28.615 22.905 -66.349 1.00 79.19 402 ALA A O 1
ATOM 3312 N N . TYR A 1 403 ? 28.180 20.744 -65.888 1.00 78.19 403 TYR A N 1
ATOM 3313 C CA . TYR A 1 403 ? 29.104 20.190 -66.877 1.00 78.19 403 TYR A CA 1
ATOM 3314 C C . TYR A 1 403 ? 28.692 20.556 -68.310 1.00 78.19 403 TYR A C 1
ATOM 3316 O O . TYR A 1 403 ? 29.523 21.018 -69.094 1.00 78.19 403 TYR A O 1
ATOM 3324 N N . TYR A 1 404 ? 27.407 20.417 -68.644 1.00 79.75 404 TYR A N 1
ATOM 3325 C CA . TYR A 1 404 ? 26.867 20.792 -69.952 1.00 79.75 404 TYR A CA 1
ATOM 3326 C C . TYR A 1 404 ? 27.045 22.291 -70.247 1.00 79.75 404 TYR A C 1
ATOM 3328 O O . TYR A 1 404 ? 27.506 22.660 -71.328 1.00 79.75 404 TYR A O 1
ATOM 3336 N N . LEU A 1 405 ? 26.766 23.169 -69.277 1.00 78.94 405 LEU A N 1
ATOM 3337 C CA . LEU A 1 405 ? 27.020 24.607 -69.407 1.00 78.94 405 LEU A CA 1
ATOM 3338 C C . LEU A 1 405 ? 28.508 24.912 -69.603 1.00 78.94 405 LEU A C 1
ATOM 3340 O O . LEU A 1 405 ? 28.860 25.692 -70.487 1.00 78.94 405 LEU A O 1
ATOM 3344 N N . ALA A 1 406 ? 29.388 24.274 -68.830 1.00 71.94 406 ALA A N 1
ATOM 3345 C CA . ALA A 1 406 ? 30.831 24.422 -68.988 1.00 71.94 406 ALA A CA 1
ATOM 3346 C C . ALA A 1 406 ? 31.305 23.959 -70.379 1.00 71.94 406 ALA A C 1
ATOM 3348 O O . ALA A 1 406 ? 32.189 24.581 -70.965 1.00 71.94 406 ALA A O 1
ATOM 3349 N N . GLN A 1 407 ? 30.711 22.898 -70.932 1.00 72.31 407 GLN A N 1
ATOM 3350 C CA . GLN A 1 407 ? 31.018 22.402 -72.275 1.00 72.31 407 GLN A CA 1
ATOM 3351 C C . GLN A 1 407 ? 30.513 23.349 -73.373 1.00 72.31 407 GLN A C 1
ATOM 3353 O O . GLN A 1 407 ? 31.258 23.650 -74.305 1.00 72.31 407 GLN A O 1
ATOM 3358 N N . ASN A 1 408 ? 29.302 23.889 -73.237 1.00 73.56 408 ASN A N 1
ATOM 3359 C CA . ASN A 1 408 ? 28.757 24.875 -74.172 1.00 73.56 408 ASN A CA 1
ATOM 3360 C C . ASN A 1 408 ? 29.536 26.197 -74.160 1.00 73.56 408 ASN A C 1
ATOM 3362 O O . ASN A 1 408 ? 29.740 26.802 -75.211 1.00 73.56 408 ASN A O 1
ATOM 3366 N N . LEU A 1 409 ? 30.013 26.640 -72.993 1.00 68.56 409 LEU A N 1
ATOM 3367 C CA . LEU A 1 409 ? 30.864 27.828 -72.877 1.00 68.56 409 LEU A CA 1
ATOM 3368 C C . LEU A 1 409 ? 32.242 27.620 -73.521 1.00 68.56 409 LEU A C 1
ATOM 3370 O O . LEU A 1 409 ? 32.751 28.541 -74.159 1.00 68.56 409 LEU A O 1
ATOM 3374 N N . LYS A 1 410 ? 32.810 26.408 -73.422 1.00 66.88 410 LYS A N 1
ATOM 3375 C CA . LYS A 1 410 ? 34.029 26.026 -74.157 1.00 66.88 410 LYS A CA 1
ATOM 3376 C C . LYS A 1 410 ? 33.813 26.042 -75.671 1.00 66.88 410 LYS A C 1
ATOM 3378 O O . LYS A 1 410 ? 34.687 26.500 -76.393 1.00 66.88 410 LYS A O 1
ATOM 3383 N N . ALA A 1 411 ? 32.665 25.554 -76.141 1.00 65.50 411 ALA A N 1
ATOM 3384 C CA . ALA A 1 411 ? 32.371 25.431 -77.568 1.00 65.50 411 ALA A CA 1
ATOM 3385 C C . ALA A 1 411 ? 32.040 26.770 -78.255 1.00 65.50 411 ALA A C 1
ATOM 3387 O O . ALA A 1 411 ? 32.365 26.940 -79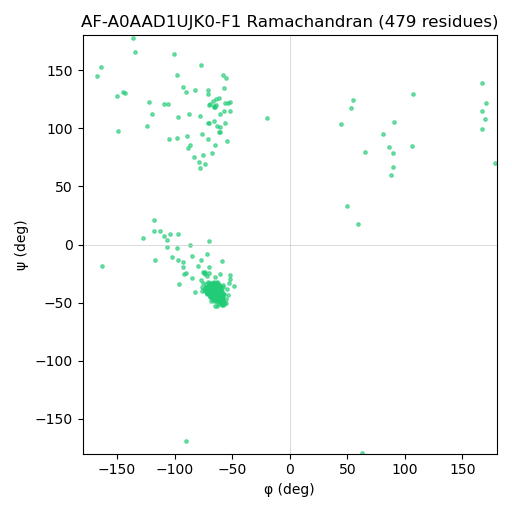.424 1.00 65.50 411 ALA A O 1
ATOM 3388 N N . ASN A 1 412 ? 31.405 27.715 -77.551 1.00 61.72 412 ASN A N 1
ATOM 3389 C CA . ASN A 1 412 ? 30.915 28.959 -78.159 1.00 61.72 412 ASN A CA 1
ATOM 3390 C C . ASN A 1 412 ? 31.888 30.150 -78.098 1.00 61.72 412 ASN A C 1
ATOM 3392 O O . ASN A 1 412 ? 31.694 31.094 -78.857 1.00 61.72 412 ASN A O 1
ATOM 3396 N N . ASN A 1 413 ? 32.896 30.148 -77.216 1.00 57.91 413 ASN A N 1
ATOM 3397 C CA . ASN A 1 413 ? 33.716 31.345 -76.966 1.00 57.91 413 ASN A CA 1
ATOM 3398 C C . ASN A 1 413 ? 35.244 31.148 -77.090 1.00 57.91 413 ASN A C 1
ATOM 3400 O O . ASN A 1 413 ? 35.975 32.081 -76.771 1.00 57.91 413 ASN A O 1
ATOM 3404 N N . ASP A 1 414 ? 35.748 29.978 -77.514 1.00 54.50 414 ASP A N 1
ATOM 3405 C CA . ASP A 1 414 ? 37.203 29.686 -77.583 1.00 54.50 414 ASP A CA 1
ATOM 3406 C C . ASP A 1 414 ? 37.955 30.038 -76.273 1.00 54.50 414 ASP A C 1
ATOM 3408 O O . ASP A 1 414 ? 39.106 30.479 -76.249 1.00 54.50 414 ASP A O 1
ATOM 3412 N N . ILE A 1 415 ? 37.274 29.871 -75.135 1.00 55.66 415 ILE A N 1
ATOM 3413 C CA . ILE A 1 415 ? 37.795 30.237 -73.817 1.00 55.66 415 ILE A CA 1
ATOM 3414 C C . ILE A 1 415 ? 38.701 29.119 -73.286 1.00 55.66 415 ILE A C 1
ATOM 3416 O O . ILE A 1 415 ? 38.348 27.937 -73.294 1.00 55.66 415 ILE A O 1
ATOM 3420 N N . ASN A 1 416 ? 39.873 29.516 -72.780 1.00 57.97 416 ASN A N 1
ATOM 3421 C CA . ASN A 1 416 ? 40.896 28.627 -72.233 1.00 57.97 416 ASN A CA 1
ATOM 3422 C C . ASN A 1 416 ? 40.329 27.714 -71.115 1.00 57.97 416 ASN A C 1
ATOM 3424 O O . ASN A 1 416 ? 39.552 28.182 -70.280 1.00 57.97 416 ASN A O 1
ATOM 3428 N N . PRO A 1 417 ? 40.765 26.442 -70.995 1.00 56.75 417 PRO A N 1
ATOM 3429 C CA . PRO A 1 417 ? 40.259 25.491 -69.992 1.00 56.75 417 PRO A CA 1
ATOM 3430 C C . PRO A 1 417 ? 40.430 25.928 -68.528 1.00 56.75 417 PRO A C 1
ATOM 3432 O O . PRO A 1 417 ? 39.836 25.318 -67.640 1.00 56.75 417 PRO A O 1
ATOM 3435 N N . SER A 1 418 ? 41.258 26.946 -68.283 1.00 56.84 418 SER A N 1
ATOM 3436 C CA . SER A 1 418 ? 41.563 27.519 -66.970 1.00 56.84 418 SER A CA 1
ATOM 3437 C C . SER A 1 418 ? 40.746 28.769 -66.628 1.00 56.84 418 SER A C 1
ATOM 3439 O O . SER A 1 418 ? 41.065 29.428 -65.640 1.00 56.84 418 SER A O 1
ATOM 3441 N N . ASP A 1 419 ? 39.726 29.126 -67.417 1.00 63.22 419 ASP A N 1
ATOM 3442 C CA . ASP A 1 419 ? 38.862 30.255 -67.071 1.00 63.22 419 ASP A CA 1
ATOM 3443 C C . ASP A 1 419 ? 38.156 29.987 -65.727 1.00 63.22 419 ASP A C 1
ATOM 3445 O O . ASP A 1 419 ? 37.539 28.924 -65.558 1.00 63.22 419 ASP A O 1
ATOM 3449 N N . PRO A 1 420 ? 38.259 30.908 -64.750 1.00 63.97 420 PRO A N 1
ATOM 3450 C CA . PRO A 1 420 ? 37.699 30.731 -63.415 1.00 63.97 420 PRO A CA 1
ATOM 3451 C C . PRO A 1 420 ? 36.214 30.365 -63.442 1.00 63.97 420 PRO A C 1
ATOM 3453 O O . PRO A 1 420 ? 35.792 29.549 -62.632 1.00 63.97 420 PRO A O 1
ATOM 3456 N N . THR A 1 421 ? 35.434 30.857 -64.408 1.00 64.44 421 THR A N 1
ATOM 3457 C CA . THR A 1 421 ? 34.011 30.490 -64.529 1.00 64.44 421 THR A CA 1
ATOM 3458 C C . THR A 1 421 ? 33.795 29.005 -64.839 1.00 64.44 421 THR A C 1
ATOM 3460 O O . THR A 1 421 ? 32.942 28.365 -64.224 1.00 64.44 421 THR A O 1
ATOM 3463 N N . ILE A 1 422 ? 34.602 28.421 -65.728 1.00 61.22 422 ILE A N 1
ATOM 3464 C CA . ILE A 1 422 ? 34.550 26.999 -66.103 1.00 61.22 422 ILE A CA 1
ATOM 3465 C C . ILE A 1 422 ? 35.038 26.112 -64.949 1.00 61.22 422 ILE A C 1
ATOM 3467 O O . ILE A 1 422 ? 34.484 25.037 -64.709 1.00 61.22 422 ILE A O 1
ATOM 3471 N N . VAL A 1 423 ? 36.068 26.549 -64.222 1.00 64.31 423 VAL A N 1
ATOM 3472 C CA . VAL A 1 423 ? 36.596 25.823 -63.056 1.00 64.31 423 VAL A CA 1
ATOM 3473 C C . VAL A 1 423 ? 35.599 25.851 -61.898 1.00 64.31 423 VAL A C 1
ATOM 3475 O O . VAL A 1 423 ? 35.388 24.823 -61.256 1.00 64.31 423 VAL A O 1
ATOM 3478 N N . THR A 1 424 ? 34.936 26.984 -61.654 1.00 67.38 424 THR A N 1
ATOM 3479 C CA . THR A 1 424 ? 33.881 27.081 -60.641 1.00 67.38 424 THR A CA 1
ATOM 3480 C C . THR A 1 424 ? 32.681 26.217 -61.020 1.00 67.38 424 THR A C 1
ATOM 3482 O O . THR A 1 424 ? 32.260 25.425 -60.187 1.00 67.38 424 THR A O 1
ATOM 3485 N N . LEU A 1 425 ? 32.195 26.276 -62.269 1.00 63.62 425 LEU A N 1
ATOM 3486 C CA . LEU A 1 425 ? 31.070 25.456 -62.753 1.00 63.62 425 LEU A CA 1
ATOM 3487 C C . LEU A 1 425 ? 31.319 23.948 -62.587 1.00 63.62 425 LEU A C 1
ATOM 3489 O O . LEU A 1 425 ? 30.441 23.232 -62.114 1.00 63.62 425 LEU A O 1
ATOM 3493 N N . ASN A 1 426 ? 32.527 23.467 -62.897 1.00 63.78 426 ASN A N 1
ATOM 3494 C CA . ASN A 1 426 ? 32.877 22.052 -62.718 1.00 63.78 426 ASN A CA 1
ATOM 3495 C C . ASN A 1 426 ? 32.998 21.626 -61.241 1.00 63.78 426 ASN A C 1
ATOM 3497 O O . ASN A 1 426 ? 32.897 20.438 -60.947 1.00 63.78 426 ASN A O 1
ATOM 3501 N N . ASN A 1 427 ? 33.181 22.573 -60.313 1.00 66.00 427 ASN A N 1
ATOM 3502 C CA . ASN A 1 427 ? 33.410 22.314 -58.886 1.00 66.00 427 ASN A CA 1
ATOM 3503 C C . ASN A 1 427 ? 32.249 22.772 -57.974 1.00 66.00 427 ASN A C 1
ATOM 3505 O O . ASN A 1 427 ? 32.406 22.781 -56.752 1.00 66.00 427 ASN A O 1
ATOM 3509 N N . ILE A 1 428 ? 31.085 23.124 -58.540 1.00 65.31 428 ILE A N 1
ATOM 3510 C CA . ILE A 1 428 ? 29.947 23.780 -57.857 1.00 65.31 428 ILE A CA 1
ATOM 3511 C C . ILE A 1 428 ? 29.463 23.079 -56.569 1.00 65.31 428 ILE A C 1
ATOM 3513 O O . ILE A 1 428 ? 28.940 23.742 -55.680 1.00 65.31 428 ILE A O 1
ATOM 3517 N N . LEU A 1 429 ? 29.657 21.765 -56.427 1.00 56.78 429 LEU A N 1
ATOM 3518 C CA . LEU A 1 429 ? 29.110 20.963 -55.320 1.00 56.78 429 LEU A CA 1
ATOM 3519 C C . LEU A 1 429 ? 30.149 20.459 -54.298 1.00 56.78 429 LEU A C 1
ATOM 3521 O O . LEU A 1 429 ? 29.789 19.705 -53.398 1.00 56.78 429 LEU A O 1
ATOM 3525 N N . MET A 1 430 ? 31.422 20.877 -54.364 1.00 50.22 430 MET A N 1
ATOM 3526 C CA . MET A 1 430 ? 32.448 20.441 -53.389 1.00 50.22 430 MET A CA 1
ATOM 3527 C C . MET A 1 430 ? 32.284 21.016 -51.962 1.00 50.22 430 MET A C 1
ATOM 3529 O O . MET A 1 430 ? 33.113 20.723 -51.104 1.00 50.22 430 MET A O 1
ATOM 3533 N N . VAL A 1 431 ? 31.230 21.795 -51.679 1.00 45.75 431 VAL A N 1
ATOM 3534 C CA . VAL A 1 431 ? 30.984 22.434 -50.365 1.00 45.75 431 VAL A CA 1
ATOM 3535 C C . VAL A 1 431 ? 29.679 21.956 -49.693 1.00 45.75 431 VAL A C 1
ATOM 3537 O O . VAL A 1 431 ? 29.259 22.524 -48.691 1.00 45.75 431 VAL A O 1
ATOM 3540 N N . ALA A 1 432 ? 29.032 20.892 -50.181 1.00 37.25 432 ALA A N 1
ATOM 3541 C CA . ALA A 1 432 ? 27.903 20.281 -49.468 1.00 37.25 432 ALA A CA 1
ATOM 3542 C C . ALA A 1 432 ? 28.386 19.135 -48.549 1.00 37.25 432 ALA A C 1
ATOM 3544 O O . ALA A 1 432 ? 29.216 18.325 -48.982 1.00 37.25 432 ALA A O 1
ATOM 3545 N N . PRO A 1 433 ? 27.911 19.041 -47.290 1.00 36.53 433 PRO A N 1
ATOM 3546 C CA . PRO A 1 433 ? 28.291 17.954 -46.396 1.00 36.53 433 PRO A CA 1
ATOM 3547 C C . PRO A 1 433 ? 27.782 16.623 -46.960 1.00 36.53 433 PRO A C 1
ATOM 3549 O O . PRO A 1 433 ? 26.598 16.464 -47.237 1.00 36.53 433 PRO A O 1
ATOM 3552 N N . LYS A 1 434 ? 28.686 15.656 -47.136 1.00 41.50 434 LYS A N 1
ATOM 3553 C CA . LYS A 1 434 ? 28.310 14.280 -47.476 1.00 41.50 434 LYS A CA 1
ATOM 3554 C C . LYS A 1 434 ? 27.639 13.657 -46.254 1.00 41.50 434 LYS A C 1
ATOM 3556 O O . LYS A 1 434 ? 28.259 13.584 -45.195 1.00 41.50 434 LYS A O 1
ATOM 3561 N N . THR A 1 435 ? 26.391 13.228 -46.388 1.00 42.91 435 THR A N 1
ATOM 3562 C CA . THR A 1 435 ? 25.692 12.465 -45.354 1.00 42.91 435 THR A CA 1
ATOM 3563 C C . THR A 1 435 ? 26.174 11.014 -45.392 1.00 42.91 435 THR A C 1
ATOM 3565 O O . THR A 1 435 ? 25.934 10.275 -46.346 1.00 42.91 435 THR A O 1
ATOM 3568 N N . ASP A 1 436 ? 26.913 10.610 -44.357 1.00 36.00 436 ASP A N 1
ATOM 3569 C CA . ASP A 1 436 ? 27.296 9.215 -44.141 1.00 36.00 436 ASP A CA 1
ATOM 3570 C C . ASP A 1 436 ? 26.052 8.399 -43.764 1.00 36.00 436 ASP A C 1
ATOM 3572 O O . ASP A 1 436 ? 25.416 8.641 -42.736 1.00 36.00 436 ASP A O 1
ATOM 3576 N N . TYR A 1 437 ? 25.735 7.380 -44.564 1.00 41.09 437 TYR A N 1
ATOM 3577 C CA . TYR A 1 437 ? 24.784 6.326 -44.203 1.00 41.09 437 TYR A CA 1
ATOM 3578 C C . TYR A 1 437 ? 25.430 5.387 -43.169 1.00 41.09 437 TYR A C 1
ATOM 3580 O O . TYR A 1 437 ? 25.785 4.245 -43.459 1.00 41.09 437 TYR A O 1
ATOM 3588 N N . GLY A 1 438 ? 25.641 5.894 -41.956 1.00 34.56 438 GLY A N 1
ATOM 3589 C CA . GLY A 1 438 ? 26.120 5.139 -40.805 1.00 34.56 438 GLY A CA 1
ATOM 3590 C C . GLY A 1 438 ? 24.984 4.895 -39.819 1.00 34.56 438 GLY A C 1
ATOM 3591 O O . GLY A 1 438 ? 24.392 5.846 -39.324 1.00 34.56 438 GLY A O 1
ATOM 3592 N N . SER A 1 439 ? 24.697 3.618 -39.549 1.00 39.09 439 SER A N 1
ATOM 3593 C CA . SER A 1 439 ? 23.779 3.099 -38.523 1.00 39.09 439 SER A CA 1
ATOM 3594 C C . SER A 1 439 ? 23.463 4.094 -37.402 1.00 39.09 439 SER A C 1
ATOM 3596 O O . SER A 1 439 ? 24.303 4.358 -36.537 1.00 39.09 439 SER A O 1
ATOM 3598 N N . ILE A 1 440 ? 22.233 4.608 -37.393 1.00 33.44 440 ILE A N 1
ATOM 3599 C CA . ILE A 1 440 ? 21.723 5.432 -36.300 1.00 33.44 440 ILE A CA 1
ATOM 3600 C C . ILE A 1 440 ? 21.638 4.532 -35.064 1.00 33.44 440 ILE A C 1
ATOM 3602 O O . ILE A 1 440 ? 20.786 3.650 -34.960 1.00 33.44 440 ILE A O 1
ATOM 3606 N N . LYS A 1 441 ? 22.566 4.724 -34.122 1.00 36.38 441 LYS A N 1
ATOM 3607 C CA . LYS A 1 441 ? 22.363 4.291 -32.741 1.00 36.38 441 LYS A CA 1
ATOM 3608 C C . LYS A 1 441 ? 21.215 5.130 -32.191 1.00 36.38 441 LYS A C 1
ATOM 3610 O O . LYS A 1 441 ? 21.341 6.349 -32.108 1.00 36.38 441 LYS A O 1
ATOM 3615 N N . ASN A 1 442 ? 20.127 4.475 -31.802 1.00 33.91 442 ASN A N 1
ATOM 3616 C CA . ASN A 1 442 ? 19.043 5.095 -31.049 1.00 33.91 442 ASN A CA 1
ATOM 3617 C C . ASN A 1 442 ? 19.563 5.514 -29.666 1.00 33.91 442 ASN A C 1
ATOM 3619 O O . ASN A 1 442 ? 19.438 4.768 -28.699 1.00 33.91 442 ASN A O 1
ATOM 3623 N N . ASN A 1 443 ? 20.157 6.701 -29.575 1.00 33.97 443 ASN A N 1
ATOM 3624 C CA . ASN A 1 443 ? 20.232 7.449 -28.329 1.00 33.97 443 ASN A CA 1
ATOM 3625 C C . ASN A 1 443 ? 18.959 8.296 -28.250 1.00 33.97 443 ASN A C 1
ATOM 3627 O O . ASN A 1 443 ? 18.948 9.461 -28.637 1.00 33.97 443 ASN A O 1
ATOM 3631 N N . LEU A 1 444 ? 17.872 7.685 -27.777 1.00 33.03 444 LEU A N 1
ATOM 3632 C CA . LEU A 1 444 ? 16.835 8.461 -27.110 1.00 33.03 444 LEU A CA 1
ATOM 3633 C C . LEU A 1 444 ? 17.368 8.785 -25.712 1.00 33.03 444 LEU A C 1
ATOM 3635 O O . LEU A 1 444 ? 17.260 7.972 -24.794 1.00 33.03 444 LEU A O 1
ATOM 3639 N N . GLU A 1 445 ? 17.963 9.964 -25.555 1.00 31.47 445 GLU A N 1
ATOM 3640 C CA . GLU A 1 445 ? 17.892 10.646 -24.267 1.00 31.47 445 GLU A CA 1
ATOM 3641 C C . GLU A 1 445 ? 16.447 11.110 -24.107 1.00 31.47 445 GLU A C 1
ATOM 3643 O O . GLU A 1 445 ? 15.980 12.021 -24.787 1.00 31.47 445 GLU A O 1
ATOM 3648 N N . ILE A 1 446 ? 15.719 10.396 -23.253 1.00 37.12 446 ILE A N 1
ATOM 3649 C CA . ILE A 1 446 ? 14.422 10.826 -22.747 1.00 37.12 446 ILE A CA 1
ATOM 3650 C C . ILE A 1 446 ? 14.706 12.057 -21.875 1.00 37.12 446 ILE A C 1
ATOM 3652 O O . ILE A 1 446 ? 15.515 11.940 -20.948 1.00 37.12 446 ILE A O 1
ATOM 3656 N N . PRO A 1 447 ? 14.097 13.223 -22.145 1.00 34.78 447 PRO A N 1
ATOM 3657 C CA . PRO A 1 447 ? 14.139 14.337 -21.215 1.00 34.78 447 PRO A CA 1
ATOM 3658 C C . PRO A 1 447 ? 13.589 13.863 -19.871 1.00 34.78 447 PRO A C 1
ATOM 3660 O O . PRO A 1 447 ? 12.468 13.361 -19.792 1.00 34.78 447 PRO A O 1
ATOM 3663 N N . SER A 1 448 ? 14.400 13.975 -18.820 1.00 40.44 448 SER A N 1
ATOM 3664 C CA . SER A 1 448 ? 13.939 13.846 -17.442 1.00 40.44 448 SER A CA 1
ATOM 3665 C C . SER A 1 448 ? 13.027 15.029 -17.132 1.00 40.44 448 SER A C 1
ATOM 3667 O O . SER A 1 448 ? 13.461 16.001 -16.515 1.00 40.44 448 SER A O 1
ATOM 3669 N N . ASP A 1 449 ? 11.781 14.957 -17.591 1.00 36.00 449 ASP A N 1
ATOM 3670 C CA . ASP A 1 449 ? 10.742 15.853 -17.123 1.00 36.00 449 ASP A CA 1
ATOM 3671 C C . ASP A 1 449 ? 10.392 15.481 -15.686 1.00 36.00 449 ASP A C 1
ATOM 3673 O O . ASP A 1 449 ? 10.202 14.320 -15.308 1.00 36.00 449 ASP A O 1
ATOM 3677 N N . GLN A 1 450 ? 10.398 16.526 -14.874 1.00 40.81 450 GLN A N 1
ATOM 3678 C CA . GLN A 1 450 ? 10.049 16.537 -13.473 1.00 40.81 450 GLN A CA 1
ATOM 3679 C C . GLN A 1 450 ? 8.589 16.100 -13.334 1.00 40.81 450 GLN A C 1
ATOM 3681 O O . GLN A 1 450 ? 7.667 16.896 -13.476 1.00 40.81 450 GLN A O 1
ATOM 3686 N N . LEU A 1 451 ? 8.382 14.818 -13.046 1.00 34.00 451 LEU A N 1
ATOM 3687 C CA . LEU A 1 451 ? 7.154 14.353 -12.419 1.00 34.00 451 LEU A CA 1
ATOM 3688 C C . LEU A 1 451 ? 7.183 14.842 -10.970 1.00 34.00 451 LEU A C 1
ATOM 3690 O O . LEU A 1 451 ? 7.728 14.178 -10.086 1.00 34.00 451 LEU A O 1
ATOM 3694 N N . GLU A 1 452 ? 6.630 16.030 -10.735 1.00 37.53 452 GLU A N 1
ATOM 3695 C CA . GLU A 1 452 ? 6.137 16.371 -9.408 1.00 37.53 452 GLU A CA 1
ATOM 3696 C C . GLU A 1 452 ? 5.040 15.364 -9.060 1.00 37.53 452 GLU A C 1
ATOM 3698 O O . GLU A 1 452 ? 3.990 15.289 -9.700 1.00 37.53 452 GLU A O 1
ATOM 3703 N N . ALA A 1 453 ? 5.338 14.526 -8.070 1.00 37.06 453 ALA A N 1
ATOM 3704 C CA . ALA A 1 453 ? 4.372 13.652 -7.440 1.00 37.06 453 ALA A CA 1
ATOM 3705 C C . ALA A 1 453 ? 3.319 14.528 -6.755 1.00 37.06 453 ALA A C 1
ATOM 3707 O O . ALA A 1 453 ? 3.562 15.080 -5.684 1.00 37.06 453 ALA A O 1
ATOM 3708 N N . HIS A 1 454 ? 2.160 14.667 -7.390 1.00 34.41 454 HIS A N 1
ATOM 3709 C CA . HIS A 1 454 ? 0.949 15.058 -6.693 1.00 34.41 454 HIS A CA 1
ATOM 3710 C C . HIS A 1 454 ? 0.292 13.782 -6.170 1.00 34.41 454 HIS A C 1
ATOM 3712 O O . HIS A 1 454 ? -0.140 12.936 -6.954 1.00 34.41 454 HIS A O 1
ATOM 3718 N N . ASP A 1 455 ? 0.278 13.644 -4.843 1.00 40.38 455 ASP A N 1
ATOM 3719 C CA . ASP A 1 455 ? -0.449 12.610 -4.113 1.00 40.38 455 ASP A CA 1
ATOM 3720 C C . ASP A 1 455 ? -1.914 12.595 -4.574 1.00 40.38 455 ASP A C 1
ATOM 3722 O O . ASP A 1 455 ? -2.650 13.569 -4.399 1.00 40.38 455 ASP A O 1
ATOM 3726 N N . VAL A 1 456 ? -2.322 11.495 -5.206 1.00 35.97 456 VAL A N 1
ATOM 3727 C CA . VAL A 1 456 ? -3.727 11.185 -5.460 1.00 35.97 456 VAL A CA 1
ATOM 3728 C C . VAL A 1 456 ? -4.160 10.245 -4.344 1.00 35.97 456 VAL A C 1
ATOM 3730 O O . VAL A 1 456 ? -3.714 9.099 -4.287 1.00 35.97 456 VAL A O 1
ATOM 3733 N N . ASP A 1 457 ? -5.004 10.750 -3.448 1.00 43.38 457 ASP A N 1
ATOM 3734 C CA . ASP A 1 457 ? -5.722 9.955 -2.455 1.00 43.38 457 ASP A CA 1
ATOM 3735 C C . ASP A 1 457 ? -6.622 8.933 -3.176 1.00 43.38 457 ASP A C 1
ATOM 3737 O O . ASP A 1 457 ? -7.729 9.242 -3.622 1.00 43.38 457 ASP A O 1
ATOM 3741 N N . GLU A 1 458 ? -6.137 7.698 -3.322 1.00 40.41 458 GLU A N 1
ATOM 3742 C CA . GLU A 1 458 ? -6.937 6.555 -3.769 1.00 40.41 458 GLU A CA 1
ATOM 3743 C C . GLU A 1 458 ? -7.705 5.945 -2.586 1.00 40.41 458 GLU A C 1
ATOM 3745 O O . GLU A 1 458 ? -7.402 4.852 -2.104 1.00 40.41 458 GLU A O 1
ATOM 3750 N N . ASP A 1 459 ? -8.766 6.628 -2.158 1.00 42.84 459 ASP A N 1
ATOM 3751 C CA . ASP A 1 459 ? -9.895 5.978 -1.488 1.00 42.84 459 ASP A CA 1
ATOM 3752 C C . ASP A 1 459 ? -10.740 5.243 -2.543 1.00 42.84 459 ASP A C 1
ATOM 3754 O O . ASP A 1 459 ? -11.804 5.691 -2.975 1.00 42.84 459 ASP A O 1
ATOM 3758 N N . ILE A 1 460 ? -10.255 4.081 -2.983 1.00 39.84 460 ILE A N 1
ATOM 3759 C CA . ILE A 1 460 ? -11.092 3.060 -3.617 1.00 39.84 460 ILE A CA 1
ATOM 3760 C C . ILE A 1 460 ? -10.895 1.772 -2.823 1.00 39.84 460 ILE A C 1
ATOM 3762 O O . ILE A 1 460 ? -9.898 1.065 -2.975 1.00 39.84 460 ILE A O 1
ATOM 3766 N N . GLU A 1 461 ? -11.870 1.466 -1.964 1.00 43.44 461 GLU A N 1
ATOM 3767 C CA . GLU A 1 461 ? -12.012 0.183 -1.273 1.00 43.44 461 GLU A CA 1
ATOM 3768 C C . GLU A 1 461 ? -12.024 -0.977 -2.282 1.00 43.44 461 GLU A C 1
ATOM 3770 O O . GLU A 1 461 ? -13.062 -1.440 -2.755 1.00 43.44 461 GLU A O 1
ATOM 3775 N N . SER A 1 462 ? -10.843 -1.502 -2.594 1.00 45.09 462 SER A N 1
ATOM 3776 C CA . SER A 1 462 ? -10.686 -2.825 -3.181 1.00 45.09 462 SER A CA 1
ATOM 3777 C C . SER A 1 462 ? -10.628 -3.836 -2.040 1.00 45.09 462 SER A C 1
ATOM 3779 O O . SER A 1 462 ? -9.570 -4.191 -1.530 1.00 45.09 462 SER A O 1
ATOM 3781 N N . VAL A 1 463 ? -11.803 -4.280 -1.589 1.00 53.16 463 VAL A N 1
ATOM 3782 C CA . VAL A 1 463 ? -11.922 -5.335 -0.574 1.00 53.16 463 VAL A CA 1
ATOM 3783 C C . VAL A 1 463 ? -11.201 -6.595 -1.085 1.00 53.16 463 VAL A C 1
ATOM 3785 O O . VAL A 1 463 ? -11.644 -7.185 -2.077 1.00 53.16 463 VAL A O 1
ATOM 3788 N N . PRO A 1 464 ? -10.108 -7.052 -0.445 1.00 52.12 464 PRO A N 1
ATOM 3789 C CA . PRO A 1 464 ? -9.422 -8.257 -0.882 1.00 52.12 464 PRO A CA 1
ATOM 3790 C C . PRO A 1 464 ? -10.291 -9.481 -0.570 1.00 52.12 464 PRO A C 1
ATOM 3792 O O . PRO A 1 464 ? -10.836 -9.620 0.529 1.00 52.12 464 PRO A O 1
ATOM 3795 N N . LEU A 1 465 ? -10.445 -10.385 -1.546 1.00 62.38 465 LEU A N 1
ATOM 3796 C CA . LEU A 1 465 ? -11.173 -11.640 -1.342 1.00 62.38 465 LEU A CA 1
ATOM 3797 C C . LEU A 1 465 ? -10.553 -12.430 -0.181 1.00 62.38 465 LEU A C 1
ATOM 3799 O O . LEU A 1 465 ? -9.338 -12.604 -0.110 1.00 62.38 465 LEU A O 1
ATOM 3803 N N . SER A 1 466 ? -11.410 -12.955 0.699 1.00 70.50 466 SER A N 1
ATOM 3804 C CA . SER A 1 466 ? -10.979 -13.760 1.839 1.00 70.50 466 SER A CA 1
ATOM 3805 C C . SER A 1 466 ? -10.179 -14.991 1.399 1.00 70.50 466 SER A C 1
ATOM 3807 O O . SER A 1 466 ? -10.461 -15.615 0.371 1.00 70.50 466 SER A O 1
ATOM 3809 N N . PHE A 1 467 ? -9.201 -15.366 2.225 1.00 58.00 467 PHE A N 1
ATOM 3810 C CA . PHE A 1 467 ? -8.337 -16.539 2.049 1.00 58.00 467 PHE A CA 1
ATOM 3811 C C . PHE A 1 467 ? -9.128 -17.821 1.719 1.00 58.00 467 PHE A C 1
ATOM 3813 O O . PHE A 1 467 ? -8.740 -18.609 0.862 1.00 58.00 467 PHE A O 1
ATOM 3820 N N . GLU A 1 468 ? -10.313 -17.964 2.311 1.00 65.12 468 GLU A N 1
ATOM 3821 C CA . GLU A 1 468 ? -11.234 -19.082 2.091 1.00 65.12 468 GLU A CA 1
ATOM 3822 C C . GLU A 1 468 ? -11.790 -19.156 0.653 1.00 65.12 468 GLU A C 1
ATOM 3824 O O . GLU A 1 468 ? -11.994 -20.245 0.109 1.00 65.12 468 GLU A O 1
ATOM 3829 N N . LYS A 1 469 ? -12.014 -18.006 -0.003 1.00 66.31 469 LYS A N 1
ATOM 3830 C CA . LYS A 1 469 ? -12.449 -17.953 -1.411 1.00 66.31 469 LYS A CA 1
ATOM 3831 C C . LYS A 1 469 ? -11.300 -18.249 -2.374 1.00 66.31 469 LYS A C 1
ATOM 3833 O O . LYS A 1 469 ? -11.527 -18.915 -3.381 1.00 66.31 469 LYS A O 1
ATOM 3838 N N . LEU A 1 470 ? -10.081 -17.805 -2.062 1.00 66.19 470 LEU A N 1
ATOM 3839 C CA . LEU A 1 470 ? -8.887 -18.122 -2.856 1.00 66.19 470 LEU A CA 1
ATOM 3840 C C . LEU A 1 470 ? -8.550 -19.618 -2.801 1.00 66.19 470 LEU A C 1
ATOM 3842 O O . LEU A 1 470 ? -8.242 -20.211 -3.835 1.00 66.19 470 LEU A O 1
ATOM 3846 N N . GLN A 1 471 ? -8.707 -20.246 -1.634 1.00 68.81 471 GLN A N 1
ATOM 3847 C CA . GLN A 1 471 ? -8.486 -21.681 -1.471 1.00 68.81 471 GLN A CA 1
ATOM 3848 C C . GLN A 1 471 ? -9.492 -22.524 -2.276 1.00 68.81 471 GLN A C 1
ATOM 3850 O O . GLN A 1 471 ? -9.087 -23.433 -2.997 1.00 68.81 471 GLN A O 1
ATOM 3855 N N . LYS A 1 472 ? -10.783 -22.157 -2.281 1.00 71.38 472 LYS A N 1
ATOM 3856 C CA . LYS A 1 472 ? -11.802 -22.842 -3.106 1.00 71.38 472 LYS A CA 1
ATOM 3857 C C . LYS A 1 472 ? -11.561 -22.717 -4.614 1.00 71.38 472 LYS A C 1
ATOM 3859 O O . LYS A 1 472 ? -11.877 -23.636 -5.368 1.00 71.38 472 LYS A O 1
ATOM 3864 N N . ILE A 1 473 ? -11.012 -21.593 -5.078 1.00 70.25 473 ILE A N 1
ATOM 3865 C CA . ILE A 1 473 ? -10.684 -21.392 -6.501 1.00 70.25 473 ILE A CA 1
ATOM 3866 C C . ILE A 1 473 ? -9.456 -22.224 -6.902 1.00 70.25 473 ILE A C 1
ATOM 3868 O O . ILE A 1 473 ? -9.422 -22.770 -8.007 1.00 70.25 473 ILE A O 1
ATOM 3872 N N . ALA A 1 474 ? -8.473 -22.360 -6.008 1.00 67.00 474 ALA A N 1
ATOM 3873 C CA . ALA A 1 474 ? -7.300 -23.202 -6.230 1.00 67.00 474 ALA A CA 1
ATOM 3874 C C . ALA A 1 474 ? -7.654 -24.701 -6.239 1.00 67.00 474 ALA A C 1
ATOM 3876 O O . ALA A 1 474 ? -7.195 -25.434 -7.115 1.00 67.00 474 ALA A O 1
ATOM 3877 N N . GLU A 1 475 ? -8.528 -25.147 -5.333 1.00 65.81 475 GLU A N 1
ATOM 3878 C CA . GLU A 1 475 ? -8.975 -26.546 -5.258 1.00 65.81 475 GLU A CA 1
ATOM 3879 C C . GLU A 1 475 ? -9.829 -26.950 -6.475 1.00 65.81 475 GLU A C 1
ATOM 3881 O O . GLU A 1 475 ? -9.633 -28.027 -7.037 1.00 65.81 475 GLU A O 1
ATOM 3886 N N . ASN A 1 476 ? -10.691 -26.058 -6.982 1.00 58.28 476 ASN A N 1
ATOM 3887 C CA . ASN A 1 476 ? -11.496 -26.329 -8.181 1.00 58.28 476 ASN A CA 1
ATOM 3888 C C . ASN A 1 476 ? -10.679 -26.383 -9.484 1.00 58.28 476 ASN A C 1
ATOM 3890 O O . ASN A 1 476 ? -11.095 -27.042 -10.437 1.00 58.28 476 ASN A O 1
ATOM 3894 N N . LYS A 1 477 ? -9.508 -25.734 -9.548 1.00 58.03 477 LYS A N 1
ATOM 3895 C CA . LYS A 1 477 ? -8.614 -25.826 -10.717 1.00 58.03 477 LYS A CA 1
ATOM 3896 C C . LYS A 1 477 ? -7.856 -27.152 -10.798 1.00 58.03 477 LYS A C 1
ATOM 3898 O O . LYS A 1 477 ? -7.473 -27.544 -11.895 1.00 58.03 477 LYS A O 1
ATOM 3903 N N . HIS A 1 478 ? -7.675 -27.855 -9.681 1.00 52.09 478 HIS A N 1
ATOM 3904 C CA . HIS A 1 478 ? -6.975 -29.144 -9.652 1.00 52.09 478 HIS A CA 1
ATOM 3905 C C . HIS A 1 478 ? -7.859 -30.355 -9.984 1.00 52.09 478 HIS A C 1
ATOM 3907 O O . HIS A 1 478 ? -7.331 -31.439 -10.203 1.00 52.09 478 HIS A O 1
ATOM 3913 N N . LEU A 1 479 ? -9.180 -30.180 -10.072 1.00 48.81 479 LEU A N 1
ATOM 3914 C CA . LEU A 1 479 ? -10.137 -31.242 -10.419 1.00 48.81 479 LEU A CA 1
ATOM 3915 C C . LEU A 1 479 ? -10.564 -31.242 -11.897 1.00 48.81 479 LEU A C 1
ATOM 3917 O O . LEU A 1 479 ? -11.314 -32.122 -12.308 1.00 48.81 479 LEU A O 1
ATOM 3921 N N . SER A 1 480 ? -10.095 -30.278 -12.697 1.00 47.69 480 SER A N 1
ATOM 3922 C CA . SER A 1 480 ? -10.432 -30.160 -14.125 1.00 47.69 480 SER A CA 1
ATO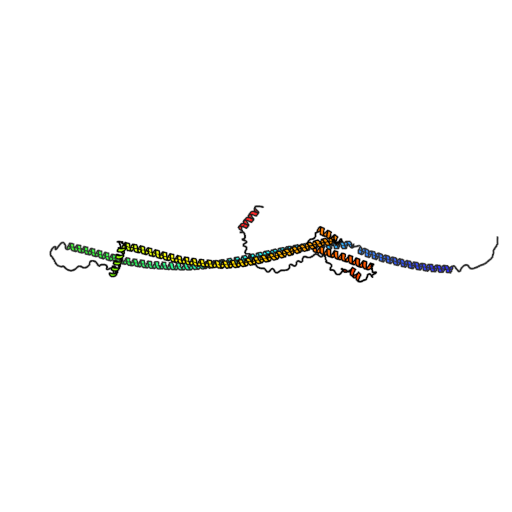M 3923 C C . SER A 1 480 ? -9.217 -30.295 -15.058 1.00 47.69 480 SER A C 1
ATOM 3925 O O . SER A 1 480 ? -9.277 -29.828 -16.198 1.00 47.69 480 SER A O 1
ATOM 3927 N N . GLY A 1 481 ? -8.128 -30.904 -14.578 1.00 40.78 481 GLY A N 1
ATOM 3928 C CA . GLY A 1 481 ? -6.938 -31.252 -15.363 1.00 40.78 481 GLY A CA 1
ATOM 3929 C C . GLY A 1 481 ? -6.801 -32.752 -15.532 1.00 40.78 481 GLY A C 1
ATOM 3930 O O . GLY A 1 481 ? -6.791 -33.434 -14.484 1.00 40.78 481 GLY A O 1
#

Mean predicted aligned error: 23.66 Å

Radius of gyration: 79.37 Å; Cα contacts (8 Å, |Δi|>4): 50; chains: 1; bounding box: 194×63×257 Å

Organism: Euplotes crassus (NCBI:txid5936)

Solvent-accessible surface area (backbone atoms only — not comparable to full-atom values): 28029 Å² total; per-residue (Å²): 132,88,81,89,89,85,92,86,87,89,86,85,91,76,79,65,60,63,58,50,50,54,51,50,50,51,52,49,53,50,52,52,49,49,53,51,51,53,52,49,49,53,50,50,52,52,50,48,52,52,51,52,51,48,52,48,49,55,48,58,69,53,66,78,57,59,69,66,56,56,50,52,50,49,52,50,51,50,53,51,49,48,55,51,48,51,57,47,50,52,52,48,51,53,51,51,53,51,51,51,51,52,49,53,52,51,53,48,53,49,54,52,49,52,53,49,51,54,51,49,52,51,53,50,51,52,49,51,53,50,50,52,52,50,52,52,50,51,50,53,52,50,51,53,49,51,52,50,50,50,53,52,49,53,50,52,52,49,51,54,50,51,53,49,52,49,51,54,48,53,52,50,50,51,54,50,52,49,52,50,50,53,50,49,52,51,50,49,52,50,50,51,51,49,51,50,49,52,48,50,48,47,53,52,46,60,73,53,68,82,65,77,98,71,84,81,92,86,79,94,78,90,84,92,78,89,81,79,88,71,84,77,74,94,62,66,65,68,61,52,50,53,51,52,52,54,50,49,57,50,34,70,74,68,72,56,91,51,67,70,60,52,51,49,53,46,50,55,50,49,53,51,48,51,54,48,52,51,50,51,51,52,52,49,51,51,48,53,57,48,51,50,52,52,50,54,51,50,53,51,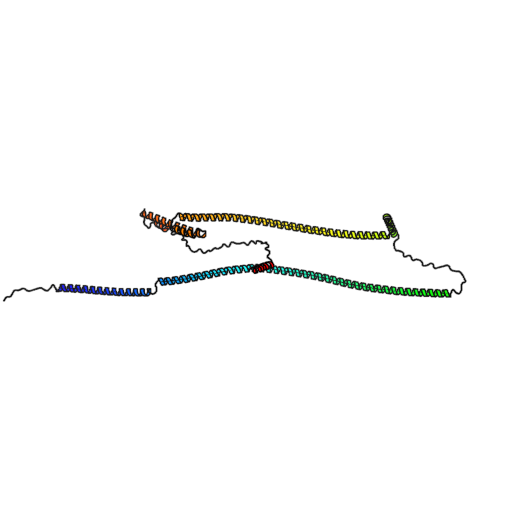51,53,52,52,53,55,52,49,54,51,53,53,51,52,50,50,51,51,51,51,54,50,53,52,52,51,54,49,51,50,52,51,50,54,51,52,51,53,52,49,50,54,49,51,52,53,50,54,50,50,53,51,53,52,55,52,54,45,69,75,41,95,46,74,62,33,53,54,46,57,57,48,40,74,75,67,50,93,44,86,85,48,46,63,59,51,51,52,50,50,51,52,45,52,53,49,52,50,50,53,50,29,43,52,52,39,50,52,50,42,72,77,62,81,51,64,91,79,42,66,69,46,52,47,41,71,48,72,67,83,83,63,86,82,81,76,96,62,85,82,75,87,77,78,78,73,80,86,70,84,78,76,84,72,87,73,86,77,89,65,91,74,78,76,80,54,70,71,58,55,50,54,56,55,56,58,59,67,75,77,113

Foldseek 3Di:
DDDDDDDDDDDDDDPPPVVVVVVVVVVVVVVVVVVVVVVVVVVVVVVVVVVVVVVVVVCVVVVPDDVVNVVVVVVVVVVVVVVVVVVVVVVVVVVVVVVVVVVVVVVVVVVVVVVVVVVVVVVVVVVVVVVVVVVVVVVVVVVVVVVVVVVVVVVVVVVVVVVVVVVVVVVVVVVVVVVVVVVVVVVVVVVVVVVVVVVVVVVVVVVVVPDDPDDDDDDDDDDPDDDDDPPDDPDDVVVVVVVVVVLVVVCVVVVDDDSVVVVVVVVVVVVVVVVVVVVVVVVVVVVVVVVVVVVVVVVVVVVVVVVVVVVVVVVVVVVVVVVVVVVVVVVVVVVVVVVVVVVVVVVVVLLVVLVVLLVVDDDPLSVVVVVVCVVPNDDPVCSVVSVVSSVVVVVVVQLVVLQVVLVVCCVPPVDDCPDPSSVCSNCVPVPDDDDDPDDDDPPPPPPPDDPPDDDDPPPDPPPDDDPVVVVVVVVVVVV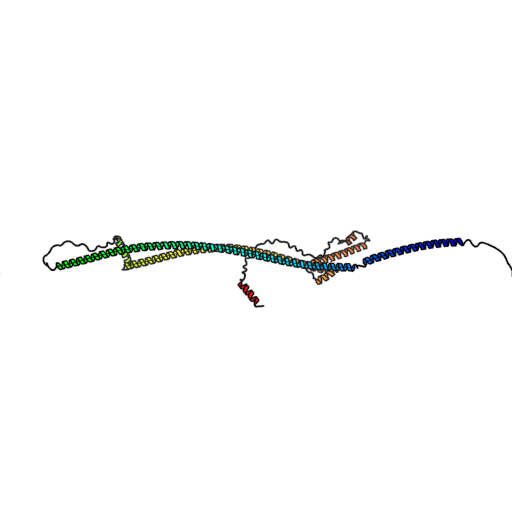PD

pLDDT: mean 76.0, std 20.48, range [28.88, 98.38]